Protein AF-A0A6S7G8D3-F1 (afdb_monomer)

Sequence (467 aa):
MLLTVGIVSDSAATLIPSTNEQQTYLYSGEENYRLPDRGDLAASLASLREHAKNSSGTRIMDPKRFEECIFYLNTYGSYSGVVTFYVNHNHLKLACRFILEKRCLPDIFTEHLLMPAIRHGQFEHLRDLLKMFDPTLEVWTPYLNGACGHLSRSNFLNVLYQVQLLMKDYFRAAMTCTKFYQGLPHHPATSYTDLYSRLHYLQDALAHLEAVRKHQLSKKGTLAMVTSSLQKTMGESSEDKSRMTVTPTELTSHMNTITLQIDVTQFMHNCLIEGTLRQRKERTKKFGTLFDNASVKCDVVSKVLLAGSTVDDGFSLSCRIMQDFRLPALNVYKTVAERLVSEQKFNEIQVLLSNAIQTRLMNDKDHDAVVLSLLGMLTDDDKKWRQAEALIKSLKDEGKKVAAYIRFRRLKTAYLIAVASDRVGDVKTIANMARETEQTKVYNICMKWLETRQAKQERQDVFLTRD

Structure (mmCIF, N/CA/C/O backbone):
data_AF-A0A6S7G8D3-F1
#
_entry.id   AF-A0A6S7G8D3-F1
#
loop_
_atom_site.group_PDB
_atom_site.id
_atom_site.type_symbol
_atom_site.label_atom_id
_atom_site.label_alt_id
_atom_site.label_comp_id
_atom_site.label_asym_id
_atom_site.label_entity_id
_atom_site.label_seq_id
_atom_site.pdbx_PDB_ins_code
_atom_site.Cartn_x
_atom_site.Cartn_y
_atom_site.Cartn_z
_atom_site.occupancy
_atom_site.B_iso_or_equiv
_atom_site.auth_seq_id
_atom_site.auth_comp_id
_atom_site.auth_asym_id
_atom_site.auth_atom_id
_atom_site.pdbx_PDB_model_num
ATOM 1 N N . MET A 1 1 ? 31.045 -17.675 -10.867 1.00 31.59 1 MET A N 1
ATOM 2 C CA . MET A 1 1 ? 30.609 -19.063 -10.603 1.00 31.59 1 MET A CA 1
ATOM 3 C C . MET A 1 1 ? 29.750 -19.493 -11.783 1.00 31.59 1 MET A C 1
ATOM 5 O O . MET A 1 1 ? 28.730 -18.865 -12.028 1.00 31.59 1 MET A O 1
ATOM 9 N N . LEU A 1 2 ? 30.256 -20.429 -12.588 1.00 24.78 2 LEU A N 1
ATOM 10 C CA . LEU A 1 2 ? 29.659 -20.903 -13.843 1.00 24.78 2 LEU A CA 1
ATOM 11 C C . LEU A 1 2 ? 28.364 -21.682 -13.563 1.00 24.78 2 LEU A C 1
ATOM 13 O O . LEU A 1 2 ? 28.376 -22.580 -12.727 1.00 24.78 2 LEU A O 1
ATOM 17 N N . LEU A 1 3 ? 27.275 -21.362 -14.267 1.00 26.33 3 LEU A N 1
ATOM 18 C CA . LEU A 1 3 ? 26.035 -22.145 -14.264 1.00 26.33 3 LEU A CA 1
ATOM 19 C C . LEU A 1 3 ? 25.809 -22.734 -15.659 1.00 26.33 3 LEU A C 1
ATOM 21 O O . LEU A 1 3 ? 25.402 -22.049 -16.594 1.00 26.33 3 LEU A O 1
ATOM 25 N N . THR A 1 4 ? 26.115 -24.021 -15.769 1.00 28.56 4 THR A N 1
ATOM 26 C CA . THR A 1 4 ? 25.745 -24.942 -16.844 1.00 28.56 4 THR A CA 1
ATOM 27 C C . THR A 1 4 ? 24.273 -25.335 -16.703 1.00 28.56 4 THR A C 1
ATOM 29 O O . THR A 1 4 ? 23.880 -25.851 -15.657 1.00 28.56 4 THR A O 1
ATOM 32 N N . VAL A 1 5 ? 23.463 -25.125 -17.744 1.00 30.20 5 VAL A N 1
ATOM 33 C CA . VAL A 1 5 ? 22.071 -25.604 -17.822 1.00 30.20 5 VAL A CA 1
ATOM 34 C C . VAL A 1 5 ? 22.028 -26.809 -18.759 1.00 30.20 5 VAL A C 1
ATOM 36 O O . VAL A 1 5 ? 22.364 -26.696 -19.937 1.00 30.20 5 VAL A O 1
ATOM 39 N N . GLY A 1 6 ? 21.652 -27.963 -18.204 1.00 25.77 6 GLY A N 1
ATOM 40 C CA . GLY A 1 6 ? 21.392 -29.202 -18.930 1.00 25.77 6 GLY A CA 1
ATOM 41 C C . GLY A 1 6 ? 20.043 -29.164 -19.648 1.00 25.77 6 GLY A C 1
ATOM 42 O O . GLY A 1 6 ? 19.050 -28.683 -19.104 1.00 25.77 6 GLY A O 1
ATOM 43 N N . ILE A 1 7 ? 20.035 -29.671 -20.877 1.00 27.02 7 ILE A N 1
ATOM 44 C CA . ILE A 1 7 ? 18.856 -29.836 -21.726 1.00 27.02 7 ILE A CA 1
ATOM 45 C C . ILE A 1 7 ? 18.321 -31.254 -21.498 1.00 27.02 7 ILE A C 1
ATOM 47 O O . ILE A 1 7 ? 19.028 -32.229 -21.745 1.00 27.02 7 ILE A O 1
ATOM 51 N N . VAL A 1 8 ? 17.081 -31.354 -21.021 1.00 27.97 8 VAL A N 1
ATOM 52 C CA . VAL A 1 8 ? 16.289 -32.590 -20.988 1.00 27.97 8 VAL A CA 1
ATOM 53 C C . VAL A 1 8 ? 15.546 -32.690 -22.320 1.00 27.97 8 VAL A C 1
ATOM 55 O O . VAL A 1 8 ? 14.844 -31.756 -22.704 1.00 27.97 8 VAL A O 1
ATOM 58 N N . SER A 1 9 ? 15.743 -33.797 -23.039 1.00 25.97 9 SER A N 1
ATOM 59 C CA . SER A 1 9 ? 14.989 -34.142 -24.245 1.00 25.97 9 SER A CA 1
ATOM 60 C C . SER A 1 9 ? 13.688 -34.838 -23.863 1.00 25.97 9 SER A C 1
ATOM 62 O O . SER A 1 9 ? 13.742 -35.825 -23.132 1.00 25.97 9 SER A O 1
ATOM 64 N N . ASP A 1 10 ? 12.569 -34.405 -24.434 1.00 25.55 10 ASP A N 1
ATOM 65 C CA . ASP A 1 10 ? 11.343 -35.198 -24.478 1.00 25.55 10 ASP A CA 1
ATOM 66 C C . ASP A 1 10 ? 10.964 -35.424 -25.943 1.00 25.55 10 ASP A C 1
ATOM 68 O O . ASP A 1 10 ? 10.773 -34.484 -26.717 1.00 25.55 10 ASP A O 1
ATOM 72 N N . SER A 1 11 ? 10.951 -36.699 -26.329 1.00 25.48 11 SER A N 1
ATOM 73 C CA . SER A 1 11 ? 10.593 -37.195 -27.655 1.00 25.48 11 SER A CA 1
ATOM 74 C C . SER A 1 11 ? 9.203 -37.810 -27.584 1.00 25.48 11 SER A C 1
ATOM 76 O O . SER A 1 11 ? 9.005 -38.807 -26.896 1.00 25.48 11 SER A O 1
ATOM 78 N N . ALA A 1 12 ? 8.256 -37.255 -28.334 1.00 26.08 12 ALA A N 1
ATOM 79 C CA . ALA A 1 12 ? 6.981 -37.898 -28.622 1.00 26.08 12 ALA A CA 1
ATOM 80 C C . ALA A 1 12 ? 6.553 -37.531 -30.048 1.00 26.08 12 ALA A C 1
ATOM 82 O O . ALA A 1 12 ? 6.088 -36.423 -30.301 1.00 26.08 12 ALA A O 1
ATOM 83 N N . ALA A 1 13 ? 6.723 -38.461 -30.988 1.00 27.38 13 ALA A N 1
ATOM 84 C CA . ALA A 1 13 ? 6.041 -38.417 -32.275 1.00 27.38 13 ALA A CA 1
ATOM 85 C C . ALA A 1 13 ? 5.718 -39.845 -32.718 1.00 27.38 13 ALA A C 1
ATOM 87 O O . ALA A 1 13 ? 6.591 -40.659 -33.015 1.00 27.38 13 ALA A O 1
ATOM 88 N N . THR A 1 14 ? 4.423 -40.122 -32.675 1.00 28.56 14 THR A N 1
ATOM 89 C CA . THR A 1 14 ? 3.758 -41.384 -32.953 1.00 28.56 14 THR A CA 1
ATOM 90 C C . THR A 1 14 ? 3.669 -41.643 -34.458 1.00 28.56 14 THR A C 1
ATOM 92 O O . THR A 1 14 ? 3.341 -40.755 -35.237 1.00 28.56 14 THR A O 1
ATOM 95 N N . LEU A 1 15 ? 3.959 -42.898 -34.803 1.00 25.34 15 LEU A N 1
ATOM 96 C CA . LEU A 1 15 ? 3.545 -43.706 -35.957 1.00 25.34 15 LEU A CA 1
ATOM 97 C C . LEU A 1 15 ? 2.371 -43.181 -36.807 1.00 25.34 15 LEU A C 1
ATOM 99 O O . LEU A 1 15 ? 1.326 -42.858 -36.254 1.00 25.34 15 LEU A O 1
ATOM 103 N N . ILE A 1 16 ? 2.509 -43.286 -38.139 1.00 28.02 16 ILE A N 1
ATOM 104 C CA . ILE A 1 16 ? 1.551 -43.909 -39.087 1.00 28.02 16 ILE A CA 1
ATOM 105 C C . ILE A 1 16 ? 2.263 -44.144 -40.446 1.00 28.02 16 ILE A C 1
ATOM 107 O O . ILE A 1 16 ? 3.202 -43.411 -40.763 1.00 28.02 16 ILE A O 1
ATOM 111 N N . PRO A 1 17 ? 1.904 -45.200 -41.210 1.00 28.12 17 PRO A N 1
ATOM 112 C CA . PRO A 1 17 ? 2.834 -45.943 -42.050 1.00 28.12 17 PRO A CA 1
ATOM 113 C C . PRO A 1 17 ? 2.719 -45.703 -43.563 1.00 28.12 17 PRO A C 1
ATOM 115 O O . PRO A 1 17 ? 1.737 -45.200 -44.096 1.00 28.12 17 PRO A O 1
ATOM 118 N N . SER A 1 18 ? 3.784 -46.173 -44.208 1.00 25.45 18 SER A N 1
ATOM 119 C CA . SER A 1 18 ? 3.999 -46.527 -45.610 1.00 25.45 18 SER A CA 1
ATOM 120 C C . SER A 1 18 ? 2.787 -46.938 -46.454 1.00 25.45 18 SER A C 1
ATOM 122 O O . SER A 1 18 ? 2.112 -47.917 -46.137 1.00 25.45 18 SER A O 1
ATOM 124 N N . THR A 1 19 ? 2.714 -46.367 -47.657 1.00 30.12 19 THR A N 1
ATOM 125 C CA . THR A 1 19 ? 2.295 -47.080 -48.871 1.00 30.12 19 THR A CA 1
ATOM 126 C C . THR A 1 19 ? 3.211 -46.693 -50.029 1.00 30.12 19 THR A C 1
ATOM 128 O O . THR A 1 19 ? 3.274 -45.536 -50.436 1.00 30.12 19 THR A O 1
ATOM 131 N N . ASN A 1 20 ? 3.951 -47.696 -50.503 1.00 26.81 20 ASN A N 1
ATOM 132 C CA . ASN A 1 20 ? 4.609 -47.749 -51.803 1.00 26.81 20 ASN A CA 1
ATOM 133 C C . ASN A 1 20 ? 3.585 -47.521 -52.913 1.00 26.81 20 ASN A C 1
ATOM 135 O O . ASN A 1 20 ? 2.576 -48.216 -52.924 1.00 26.81 20 ASN A O 1
ATOM 139 N N . GLU A 1 21 ? 3.931 -46.714 -53.908 1.00 27.56 21 GLU A N 1
ATOM 140 C CA . GLU A 1 21 ? 3.594 -47.033 -55.293 1.00 27.56 21 GLU A CA 1
ATOM 141 C C . GLU A 1 21 ? 4.700 -46.504 -56.209 1.00 27.56 21 GLU A C 1
ATOM 143 O O . GLU A 1 21 ? 4.966 -45.309 -56.322 1.00 27.56 21 GLU A O 1
ATOM 148 N N . GLN A 1 22 ? 5.419 -47.465 -56.784 1.00 26.28 22 GLN A N 1
ATOM 149 C CA . GLN A 1 22 ? 6.409 -47.281 -57.827 1.00 26.28 22 GLN A CA 1
ATOM 150 C C . GLN A 1 22 ? 5.672 -46.999 -59.137 1.00 26.28 22 GLN A C 1
ATOM 152 O O . GLN A 1 22 ? 4.839 -47.801 -59.554 1.00 26.28 22 GLN A O 1
ATOM 157 N N . GLN A 1 23 ? 6.036 -45.926 -59.835 1.00 26.78 23 GLN A N 1
ATOM 158 C CA . GLN A 1 23 ? 5.821 -45.842 -61.275 1.00 26.78 23 GLN A CA 1
ATOM 159 C C . GLN A 1 23 ? 7.120 -45.448 -61.964 1.00 26.78 23 GLN A C 1
ATOM 161 O O . GLN A 1 23 ? 7.563 -44.302 -61.979 1.00 26.78 23 GLN A O 1
ATOM 166 N N . THR A 1 24 ? 7.741 -46.490 -62.495 1.00 25.03 24 THR A N 1
ATOM 167 C CA . THR A 1 24 ? 8.874 -46.500 -63.402 1.00 25.03 24 THR A CA 1
ATOM 168 C C . THR A 1 24 ? 8.433 -45.921 -64.746 1.00 25.03 24 THR A C 1
ATOM 170 O O . THR A 1 24 ? 7.582 -46.504 -65.412 1.00 25.03 24 THR A O 1
ATOM 173 N N . TYR A 1 25 ? 9.042 -44.818 -65.180 1.00 28.16 25 TYR A N 1
ATOM 174 C CA . TYR A 1 25 ? 9.078 -44.442 -66.592 1.00 28.16 25 TYR A CA 1
ATOM 175 C C . TYR A 1 25 ? 10.540 -44.350 -67.024 1.00 28.16 25 TYR A C 1
ATOM 177 O O . TYR A 1 25 ? 11.281 -43.455 -66.627 1.00 28.16 25 TYR A O 1
ATOM 185 N N . LEU A 1 26 ? 10.946 -45.352 -67.803 1.00 25.69 26 LEU A N 1
ATOM 186 C CA . LEU A 1 26 ? 12.196 -45.400 -68.548 1.00 25.69 26 LEU A CA 1
ATOM 187 C C . LEU A 1 26 ? 12.126 -44.369 -69.679 1.00 25.69 26 LEU A C 1
ATOM 189 O O . LEU A 1 26 ? 11.301 -44.506 -70.580 1.00 25.69 26 LEU A O 1
ATOM 193 N N . TYR A 1 27 ? 13.012 -43.376 -69.651 1.00 26.38 27 TYR A N 1
ATOM 194 C CA . TYR A 1 27 ? 13.366 -42.598 -70.833 1.00 26.38 27 TYR A CA 1
ATOM 195 C C . TYR A 1 27 ? 14.872 -42.725 -71.055 1.00 26.38 27 TYR A C 1
ATOM 197 O O . TYR A 1 27 ? 15.689 -42.276 -70.254 1.00 26.38 27 TYR A O 1
ATOM 205 N N . SER A 1 28 ? 15.208 -43.429 -72.128 1.00 28.84 28 SER A N 1
ATOM 206 C CA . SER A 1 28 ? 16.538 -43.585 -72.698 1.00 28.84 28 SER A CA 1
ATOM 207 C C . SER A 1 28 ? 16.998 -42.270 -73.327 1.00 28.84 28 SER A C 1
ATOM 209 O O . SER A 1 28 ? 16.307 -41.731 -74.191 1.00 28.84 28 SER A O 1
ATOM 211 N N . GLY A 1 29 ? 18.170 -41.788 -72.928 1.00 29.81 29 GLY A N 1
ATOM 212 C CA . GLY A 1 29 ? 18.820 -40.622 -73.519 1.00 29.81 29 GLY A CA 1
ATOM 213 C C . GLY A 1 29 ? 20.173 -40.393 -72.862 1.00 29.81 29 GLY A C 1
ATOM 214 O O . GLY A 1 29 ? 20.266 -39.716 -71.844 1.00 29.81 29 GLY A O 1
ATOM 215 N N . GLU A 1 30 ? 21.208 -41.023 -73.411 1.00 30.48 30 GLU A N 1
ATOM 216 C CA . GLU A 1 30 ? 22.601 -40.754 -73.069 1.00 30.48 30 GLU A CA 1
ATOM 217 C C . GLU A 1 30 ? 22.983 -39.347 -73.548 1.00 30.48 30 GLU A C 1
ATOM 219 O O . GLU A 1 30 ? 23.230 -39.138 -74.731 1.00 30.48 30 GLU A O 1
ATOM 224 N N . GLU A 1 31 ? 23.088 -38.387 -72.630 1.00 31.28 31 GLU A N 1
ATOM 225 C CA . GLU A 1 31 ? 23.914 -37.196 -72.831 1.00 31.28 31 GLU A CA 1
ATOM 226 C C . GLU A 1 31 ? 24.834 -37.007 -71.621 1.00 31.28 31 GLU A C 1
ATOM 228 O O . GLU A 1 31 ? 24.414 -36.805 -70.481 1.00 31.28 31 GLU A O 1
ATOM 233 N N . ASN A 1 32 ? 26.133 -37.137 -71.890 1.00 35.22 32 ASN A N 1
ATOM 234 C CA . ASN A 1 32 ? 27.223 -36.992 -70.938 1.00 35.22 32 ASN A CA 1
ATOM 235 C C . ASN A 1 32 ? 27.299 -35.559 -70.388 1.00 35.22 32 ASN A C 1
ATOM 237 O O . ASN A 1 32 ? 27.965 -34.703 -70.967 1.00 35.22 32 ASN A O 1
ATOM 241 N N . TYR A 1 33 ? 26.735 -35.333 -69.203 1.00 31.42 33 TYR A N 1
ATOM 242 C CA . TYR A 1 33 ? 27.170 -34.262 -68.308 1.00 31.42 33 TYR A CA 1
ATOM 243 C C . TYR A 1 33 ? 27.717 -34.888 -67.023 1.00 31.42 33 TYR A C 1
ATOM 245 O O . TYR A 1 33 ? 26.969 -35.349 -66.163 1.00 31.42 33 TYR A O 1
ATOM 253 N N . ARG A 1 34 ? 29.052 -34.923 -66.894 1.00 34.75 34 ARG A N 1
ATOM 254 C CA . ARG A 1 34 ? 29.731 -35.234 -65.627 1.00 34.75 34 ARG A CA 1
ATOM 255 C C . ARG A 1 34 ? 29.263 -34.234 -64.568 1.00 34.75 34 ARG A C 1
ATOM 257 O O . ARG A 1 34 ? 29.674 -33.076 -64.582 1.00 34.75 34 ARG A O 1
ATOM 264 N N . LEU A 1 35 ? 28.422 -34.695 -63.648 1.00 33.91 35 LEU A N 1
ATOM 265 C CA . LEU A 1 35 ? 28.194 -34.038 -62.365 1.00 33.91 35 LEU A CA 1
ATOM 266 C C . LEU A 1 35 ? 29.537 -33.976 -61.609 1.00 33.91 35 LEU A C 1
ATOM 268 O O . LEU A 1 35 ? 30.257 -34.980 -61.615 1.00 33.91 35 LEU A O 1
ATOM 272 N N . PRO A 1 36 ? 29.901 -32.848 -60.968 1.00 40.16 36 PRO A N 1
ATOM 273 C CA . PRO A 1 36 ? 31.060 -32.810 -60.085 1.00 40.16 36 PRO A CA 1
ATOM 274 C C . PRO A 1 36 ? 30.863 -33.830 -58.963 1.00 40.16 36 PRO A C 1
ATOM 276 O O . PRO A 1 36 ? 29.760 -33.969 -58.426 1.00 40.16 36 PRO A O 1
ATOM 279 N N . ASP A 1 37 ? 31.925 -34.560 -58.644 1.00 44.91 37 ASP A N 1
ATOM 280 C CA . ASP A 1 37 ? 31.909 -35.661 -57.693 1.00 44.91 37 ASP A CA 1
ATOM 281 C C . ASP A 1 37 ? 31.366 -35.192 -56.327 1.00 44.91 37 ASP A C 1
ATOM 283 O O . ASP A 1 37 ? 31.761 -34.146 -55.801 1.00 44.91 37 ASP A O 1
ATOM 287 N N . ARG A 1 38 ? 30.444 -35.955 -55.721 1.00 49.09 38 ARG A N 1
ATOM 288 C CA . ARG A 1 38 ? 29.866 -35.634 -54.395 1.00 49.09 38 ARG A CA 1
ATOM 289 C C . ARG A 1 38 ? 30.949 -35.530 -53.312 1.00 49.09 38 ARG A C 1
ATOM 291 O O . ARG A 1 38 ? 30.719 -34.881 -52.289 1.00 49.09 38 ARG A O 1
ATOM 298 N N . GLY A 1 39 ? 32.114 -36.138 -53.548 1.00 47.56 39 GLY A N 1
ATOM 299 C CA . GLY A 1 39 ? 33.309 -36.001 -52.718 1.00 47.56 39 GLY A CA 1
ATOM 300 C C . GLY A 1 39 ? 33.866 -34.574 -52.665 1.00 47.56 39 GLY A C 1
ATOM 301 O O . GLY A 1 39 ? 34.241 -34.126 -51.584 1.00 47.56 39 GLY A O 1
ATOM 302 N N . ASP A 1 40 ? 33.829 -33.821 -53.768 1.00 49.66 40 ASP A N 1
ATOM 303 C CA . ASP A 1 40 ? 34.426 -32.479 -53.852 1.00 49.66 40 ASP A CA 1
ATOM 304 C C . ASP A 1 40 ? 33.589 -31.416 -53.134 1.00 49.66 40 ASP A C 1
ATOM 306 O O . ASP A 1 40 ? 34.129 -30.513 -52.492 1.00 49.66 40 ASP A O 1
ATOM 310 N N . LEU A 1 41 ? 32.259 -31.547 -53.165 1.00 50.88 41 LEU A N 1
ATOM 311 C CA . LEU A 1 41 ? 31.346 -30.692 -52.399 1.00 50.88 41 LEU A CA 1
ATOM 312 C C . LEU A 1 41 ? 31.436 -30.983 -50.898 1.00 50.88 41 LEU A C 1
ATOM 314 O O . LEU A 1 41 ? 31.470 -30.055 -50.091 1.00 50.88 41 LEU A O 1
ATOM 318 N N . ALA A 1 42 ? 31.528 -32.257 -50.513 1.00 50.16 42 ALA A N 1
ATOM 319 C CA . ALA A 1 42 ? 31.712 -32.649 -49.119 1.00 50.16 42 ALA A CA 1
ATOM 320 C C . ALA A 1 42 ? 33.082 -32.205 -48.574 1.00 50.16 42 ALA A C 1
ATOM 322 O O . ALA A 1 42 ? 33.155 -31.706 -47.451 1.00 50.16 42 ALA A O 1
ATOM 323 N N . ALA A 1 43 ? 34.145 -32.312 -49.376 1.00 50.75 43 ALA A N 1
ATOM 324 C CA . ALA A 1 43 ? 35.487 -31.845 -49.036 1.00 50.75 43 ALA A CA 1
ATOM 325 C C . ALA A 1 43 ? 35.575 -30.311 -48.977 1.00 50.75 43 ALA A C 1
ATOM 327 O O . ALA A 1 43 ? 36.200 -29.765 -48.069 1.00 50.75 43 ALA A O 1
ATOM 328 N N . SER A 1 44 ? 34.886 -29.605 -49.878 1.00 50.47 44 SER A N 1
ATOM 329 C CA . SER A 1 44 ? 34.784 -28.137 -49.864 1.00 50.47 44 SER A CA 1
ATOM 330 C C . SER A 1 44 ? 33.975 -27.621 -48.669 1.00 50.47 44 SER A C 1
ATOM 332 O O . SER A 1 44 ? 34.337 -26.623 -48.051 1.00 50.47 44 SER A O 1
ATOM 334 N N . LEU A 1 45 ? 32.907 -28.322 -48.276 1.00 53.53 45 LEU A N 1
ATOM 335 C CA . LEU A 1 45 ? 32.147 -28.015 -47.060 1.00 53.53 45 LEU A CA 1
ATOM 336 C C . LEU A 1 45 ? 32.931 -28.366 -45.788 1.00 53.53 45 LEU A C 1
ATOM 338 O O . LEU A 1 45 ? 32.830 -27.651 -44.790 1.00 53.53 45 LEU A O 1
ATOM 342 N N . ALA A 1 46 ? 33.734 -29.432 -45.812 1.00 54.31 46 ALA A N 1
ATOM 343 C CA . ALA A 1 46 ? 34.620 -29.800 -44.713 1.00 54.31 46 ALA A CA 1
ATOM 344 C C . ALA A 1 46 ? 35.754 -28.780 -44.529 1.00 54.31 46 ALA A C 1
ATOM 346 O O . ALA A 1 46 ? 35.995 -28.353 -43.401 1.00 54.31 46 ALA A O 1
ATOM 347 N N . SER A 1 47 ? 36.374 -28.311 -45.615 1.00 51.78 47 SER A N 1
ATOM 348 C CA . SER A 1 47 ? 37.434 -27.296 -45.573 1.00 51.78 47 SER A CA 1
ATOM 349 C C . SER A 1 47 ? 36.909 -25.912 -45.168 1.00 51.78 47 SER A C 1
ATOM 351 O O . SER A 1 47 ? 37.567 -25.208 -44.399 1.00 51.78 47 SER A O 1
ATOM 353 N N . LEU A 1 48 ? 35.682 -25.549 -45.571 1.00 51.56 48 LEU A N 1
ATOM 354 C CA . LEU A 1 48 ? 34.960 -24.373 -45.063 1.00 51.56 48 LEU A CA 1
ATOM 355 C C . LEU A 1 48 ? 34.645 -24.495 -43.566 1.00 51.56 48 LEU A C 1
ATOM 357 O O . LEU A 1 48 ? 34.804 -23.530 -42.817 1.00 51.56 48 LEU A O 1
ATOM 361 N N . ARG A 1 49 ? 34.240 -25.685 -43.106 1.00 49.38 49 ARG A N 1
ATOM 362 C CA . ARG A 1 49 ? 33.975 -25.969 -41.686 1.00 49.38 49 ARG A CA 1
ATOM 363 C C . ARG A 1 49 ? 35.249 -25.929 -40.840 1.00 49.38 49 ARG A C 1
ATOM 365 O O . ARG A 1 49 ? 35.188 -25.553 -39.671 1.00 49.38 49 ARG A O 1
ATOM 372 N N . GLU A 1 50 ? 36.388 -26.295 -41.413 1.00 49.97 50 GLU A N 1
ATOM 373 C CA . GLU A 1 50 ? 37.700 -26.241 -40.766 1.00 49.97 50 GLU A CA 1
ATOM 374 C C . GLU A 1 50 ? 38.255 -24.806 -40.722 1.00 49.97 50 GLU A C 1
ATOM 376 O O . GLU A 1 50 ? 38.709 -24.352 -39.672 1.00 49.97 50 GLU A O 1
ATOM 381 N N . HIS A 1 51 ? 38.0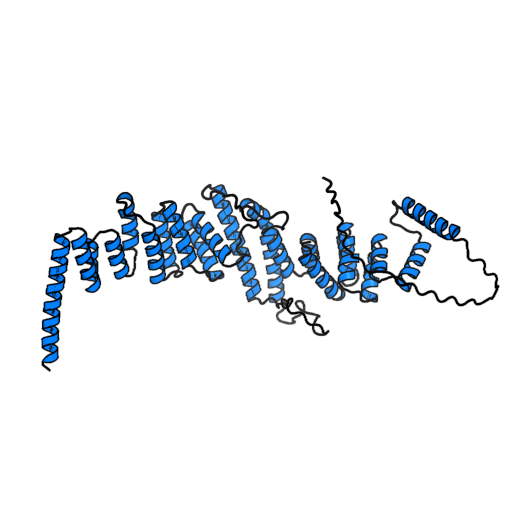80 -24.024 -41.794 1.00 49.75 51 HIS A N 1
ATOM 382 C CA . HIS A 1 51 ? 38.369 -22.583 -41.795 1.00 49.75 51 HIS A CA 1
ATOM 383 C C . HIS A 1 51 ? 37.495 -21.801 -40.805 1.00 49.75 51 HIS A C 1
ATOM 385 O O . HIS A 1 51 ? 37.999 -20.908 -40.129 1.00 49.75 51 HIS A O 1
ATOM 391 N N . ALA A 1 52 ? 36.217 -22.164 -40.658 1.00 45.06 52 ALA A N 1
ATOM 392 C CA . ALA A 1 52 ? 35.314 -21.556 -39.679 1.00 45.06 52 ALA A CA 1
ATOM 393 C C . ALA A 1 52 ? 35.694 -21.879 -38.220 1.00 45.06 52 ALA A C 1
ATOM 395 O O . ALA A 1 52 ? 35.432 -21.083 -37.318 1.00 45.06 52 ALA A O 1
ATOM 396 N N . LYS A 1 53 ? 36.335 -23.032 -37.971 1.00 44.91 53 LYS A N 1
ATOM 397 C CA . LYS A 1 53 ? 36.911 -23.367 -36.657 1.00 44.91 53 LYS A CA 1
ATOM 398 C C . LYS A 1 53 ? 38.197 -22.579 -36.384 1.00 44.91 53 LYS A C 1
ATOM 400 O O . LYS A 1 53 ? 38.405 -22.160 -35.246 1.00 44.91 53 LYS A O 1
ATOM 405 N N . ASN A 1 54 ? 39.002 -22.315 -37.415 1.00 43.28 54 ASN A N 1
ATOM 406 C CA . ASN A 1 54 ? 40.265 -21.574 -37.307 1.00 43.28 54 ASN A CA 1
ATOM 407 C C . ASN A 1 54 ? 40.094 -20.041 -37.298 1.00 43.28 54 ASN A C 1
ATOM 409 O O . ASN A 1 54 ? 40.979 -19.335 -36.825 1.00 43.28 54 ASN A O 1
ATOM 413 N N . SER A 1 55 ? 38.950 -19.507 -37.742 1.00 45.56 55 SER A N 1
ATOM 414 C CA . SER A 1 55 ? 38.613 -18.073 -37.677 1.00 45.56 55 SER A CA 1
ATOM 415 C C . SER A 1 55 ? 37.937 -17.650 -36.366 1.00 45.56 55 SER A C 1
ATOM 417 O O . SER A 1 55 ? 37.405 -16.545 -36.265 1.00 45.56 55 SER A O 1
ATOM 419 N N . SER A 1 56 ? 37.946 -18.506 -35.343 1.00 39.09 56 SER A N 1
ATOM 420 C CA . SER A 1 56 ? 37.277 -18.296 -34.049 1.00 39.09 56 SER A CA 1
ATOM 421 C C . SER A 1 56 ? 37.887 -17.179 -33.174 1.00 39.09 56 SER A C 1
ATOM 423 O O . SER A 1 56 ? 37.523 -17.044 -32.007 1.00 39.09 56 SER A O 1
ATOM 425 N N . GLY A 1 57 ? 38.763 -16.334 -33.735 1.00 44.19 57 GLY A N 1
ATOM 426 C CA . GLY A 1 57 ? 39.448 -15.244 -33.032 1.00 44.19 57 GLY A CA 1
ATOM 427 C C . GLY A 1 57 ? 39.334 -13.844 -33.648 1.00 44.19 57 GLY A C 1
ATOM 428 O O . GLY A 1 57 ? 39.677 -12.875 -32.975 1.00 44.19 57 GLY A O 1
ATOM 429 N N . THR A 1 58 ? 38.830 -13.675 -34.874 1.00 45.03 58 THR A N 1
ATOM 430 C CA . THR A 1 58 ? 38.754 -12.352 -35.520 1.00 45.03 58 THR A CA 1
ATOM 431 C C . THR A 1 58 ? 37.339 -12.062 -36.004 1.00 45.03 58 THR A C 1
ATOM 433 O O . THR A 1 58 ? 36.866 -12.608 -36.992 1.00 45.03 58 THR A O 1
ATOM 436 N N . ARG A 1 59 ? 36.657 -11.124 -35.331 1.00 53.66 59 ARG A N 1
ATOM 437 C CA . ARG A 1 59 ? 35.336 -10.573 -35.718 1.00 53.66 59 ARG A CA 1
ATOM 438 C C . ARG A 1 59 ? 35.348 -9.797 -37.051 1.00 53.66 59 ARG A C 1
ATOM 440 O O . ARG A 1 59 ? 34.418 -9.051 -37.333 1.00 53.66 59 ARG A O 1
ATOM 447 N N . ILE A 1 60 ? 36.417 -9.911 -37.834 1.00 56.03 60 ILE A N 1
ATOM 448 C CA . ILE A 1 60 ? 36.699 -9.101 -39.015 1.00 56.03 60 ILE A CA 1
ATOM 449 C C . ILE A 1 60 ? 36.923 -10.073 -40.172 1.00 56.03 60 ILE A C 1
ATOM 451 O O . ILE A 1 60 ? 37.961 -10.727 -40.257 1.00 56.03 60 ILE A O 1
ATOM 455 N N . MET A 1 61 ? 35.904 -10.199 -41.020 1.00 64.38 61 MET A N 1
ATOM 456 C CA . MET A 1 61 ? 35.943 -10.961 -42.268 1.00 64.38 61 MET A CA 1
ATOM 457 C C . MET A 1 61 ? 36.615 -10.119 -43.366 1.00 64.38 61 MET A C 1
ATOM 459 O O . MET A 1 61 ? 36.519 -8.893 -43.348 1.00 64.38 61 MET A O 1
ATOM 463 N N . ASP A 1 62 ? 37.284 -10.768 -44.322 1.00 74.94 62 ASP A N 1
ATOM 464 C CA . ASP A 1 62 ? 37.822 -10.119 -45.529 1.00 74.94 62 ASP A CA 1
ATOM 465 C C . ASP A 1 62 ? 36.705 -9.349 -46.277 1.00 74.94 62 ASP A C 1
ATOM 467 O O . ASP A 1 62 ? 35.653 -9.948 -46.538 1.00 74.94 62 ASP A O 1
ATOM 471 N N . PRO A 1 63 ? 36.896 -8.060 -46.637 1.00 72.75 63 PRO A N 1
ATOM 472 C CA . PRO A 1 63 ? 35.885 -7.234 -47.301 1.00 72.75 63 PRO A CA 1
ATOM 473 C C . PRO A 1 63 ? 35.203 -7.881 -48.513 1.00 72.75 63 PRO A C 1
ATOM 475 O O . PRO A 1 63 ? 33.990 -7.757 -48.659 1.00 72.75 63 PRO A O 1
ATOM 478 N N . LYS A 1 64 ? 35.938 -8.635 -49.344 1.00 74.94 64 LYS A N 1
ATOM 479 C CA . LYS A 1 64 ? 35.355 -9.300 -50.527 1.00 74.94 64 LYS A CA 1
ATOM 480 C C . LYS A 1 64 ? 34.393 -10.429 -50.150 1.00 74.94 64 LYS A C 1
ATOM 482 O O . LYS A 1 64 ? 33.313 -10.544 -50.720 1.00 74.94 64 LYS A O 1
ATOM 487 N N . ARG A 1 65 ? 34.761 -11.232 -49.147 1.00 77.38 65 ARG A N 1
ATOM 488 C CA . ARG A 1 65 ? 33.905 -12.306 -48.615 1.00 77.38 65 ARG A CA 1
ATOM 489 C C . ARG A 1 65 ? 32.702 -11.739 -47.874 1.00 77.38 65 ARG A C 1
ATOM 491 O O . ARG A 1 65 ? 31.627 -12.326 -47.918 1.00 77.38 65 ARG A O 1
ATOM 498 N N . PHE A 1 66 ? 32.876 -10.595 -47.215 1.00 80.88 66 PHE A N 1
ATOM 499 C CA . PHE A 1 66 ? 31.785 -9.884 -46.564 1.00 80.88 66 PHE A CA 1
ATOM 500 C C . PHE A 1 66 ? 30.750 -9.406 -47.590 1.00 80.88 66 PHE A C 1
ATOM 502 O O . PHE A 1 66 ? 29.563 -9.672 -47.416 1.00 80.88 66 PHE A O 1
ATOM 509 N N . GLU A 1 67 ? 31.180 -8.766 -48.679 1.00 77.81 67 GLU A N 1
ATOM 510 C CA . GLU A 1 67 ? 30.286 -8.320 -49.758 1.00 77.81 67 GLU A CA 1
ATOM 511 C C . GLU A 1 67 ? 29.548 -9.485 -50.423 1.00 77.81 67 GLU A C 1
ATOM 513 O O . GLU A 1 67 ? 28.335 -9.406 -50.621 1.00 77.81 67 GLU A O 1
ATOM 518 N N . GLU A 1 68 ? 30.244 -10.591 -50.688 1.00 82.19 68 GLU A N 1
ATOM 519 C CA . GLU A 1 68 ? 29.644 -11.801 -51.251 1.00 82.19 68 GLU A CA 1
ATOM 520 C C . GLU A 1 68 ? 28.604 -12.423 -50.299 1.00 82.19 68 GLU A C 1
ATOM 522 O O . GLU A 1 68 ? 27.474 -12.701 -50.707 1.00 82.19 68 GLU A O 1
ATOM 527 N N . CYS A 1 69 ? 28.923 -12.557 -49.005 1.00 81.88 69 CYS A N 1
ATOM 528 C CA . CYS A 1 69 ? 27.965 -13.022 -47.996 1.00 81.88 69 CYS A CA 1
ATOM 529 C C . CYS A 1 69 ? 26.727 -12.120 -47.929 1.00 81.88 69 CYS A C 1
ATOM 531 O O . CYS A 1 69 ? 25.605 -12.618 -47.870 1.00 81.88 69 CYS A O 1
ATOM 533 N N . ILE A 1 70 ? 26.910 -10.796 -47.957 1.00 81.94 70 ILE A N 1
ATOM 534 C CA . ILE A 1 70 ? 25.803 -9.834 -47.950 1.00 81.94 70 ILE A CA 1
ATOM 535 C C . ILE A 1 70 ? 24.964 -9.934 -49.224 1.00 81.94 70 ILE A C 1
ATOM 537 O O . ILE A 1 70 ? 23.740 -9.849 -49.141 1.00 81.94 70 ILE A O 1
ATOM 541 N N . PHE A 1 71 ? 25.582 -10.145 -50.387 1.00 82.00 71 PHE A N 1
ATOM 542 C CA . PHE A 1 71 ? 24.864 -10.348 -51.642 1.00 82.00 71 PHE A CA 1
ATOM 543 C C . PHE A 1 71 ? 23.957 -11.582 -51.570 1.00 82.00 71 PHE A C 1
ATOM 545 O O . PHE A 1 71 ? 22.757 -11.480 -51.837 1.00 82.00 71 PHE A O 1
ATOM 552 N N . TYR A 1 72 ? 24.483 -12.725 -51.120 1.00 83.75 72 TYR A N 1
ATOM 553 C CA . TYR A 1 72 ? 23.680 -13.940 -50.966 1.00 83.75 72 TYR A CA 1
ATOM 554 C C . TYR A 1 72 ? 22.613 -13.808 -49.876 1.00 83.75 72 TYR A C 1
ATOM 556 O O . TYR A 1 72 ? 21.478 -14.235 -50.080 1.00 83.75 72 TYR A O 1
ATOM 564 N N . LEU A 1 73 ? 22.930 -13.166 -48.749 1.00 84.19 73 LEU A N 1
ATOM 565 C CA . LEU A 1 73 ? 21.970 -12.940 -47.667 1.00 84.19 73 LEU A CA 1
ATOM 566 C C . LEU A 1 73 ? 20.846 -11.978 -48.071 1.00 84.19 73 LEU A C 1
ATOM 568 O O . LEU A 1 73 ? 19.709 -12.190 -47.671 1.00 84.19 73 LEU A O 1
ATOM 572 N N . ASN A 1 74 ? 21.122 -10.959 -48.885 1.00 80.31 74 ASN A N 1
ATOM 573 C CA . ASN A 1 74 ? 20.085 -10.058 -49.392 1.00 80.31 74 ASN A CA 1
ATOM 574 C C . ASN A 1 74 ? 19.241 -10.684 -50.509 1.00 80.31 74 ASN A C 1
ATOM 576 O O . ASN A 1 74 ? 18.083 -10.304 -50.668 1.00 80.31 74 ASN A O 1
ATOM 580 N N . THR A 1 75 ? 19.814 -11.610 -51.282 1.00 78.19 75 THR A N 1
ATOM 581 C CA . THR A 1 75 ? 19.130 -12.248 -52.418 1.00 78.19 75 THR A CA 1
ATOM 582 C C . THR A 1 75 ? 18.290 -13.451 -51.982 1.00 78.19 75 THR A C 1
ATOM 584 O O . THR A 1 75 ? 17.197 -13.653 -52.503 1.00 78.19 75 THR A O 1
ATOM 587 N N . TYR A 1 76 ? 18.769 -14.230 -51.007 1.00 79.50 76 TYR A N 1
ATOM 588 C CA . TYR A 1 76 ? 18.161 -15.507 -50.608 1.00 79.50 76 TYR A CA 1
ATOM 589 C C . TYR A 1 76 ? 17.899 -15.638 -49.100 1.00 79.50 76 TYR A C 1
ATOM 591 O O . TYR A 1 76 ? 17.242 -16.584 -48.669 1.00 79.50 76 TYR A O 1
ATOM 599 N N . GLY A 1 77 ? 18.437 -14.735 -48.279 1.00 79.31 77 GLY A N 1
ATOM 600 C CA . GLY A 1 77 ? 18.346 -14.813 -46.823 1.00 79.31 77 GLY A CA 1
ATOM 601 C C . GLY A 1 77 ? 17.081 -14.174 -46.249 1.00 79.31 77 GLY A C 1
ATOM 602 O O . GLY A 1 77 ? 16.424 -13.335 -46.862 1.00 79.31 77 GLY A O 1
ATOM 603 N N . SER A 1 78 ? 16.753 -14.555 -45.014 1.00 87.56 78 SER A N 1
ATOM 604 C CA . SER A 1 78 ? 15.719 -13.881 -44.230 1.00 87.56 78 SER A CA 1
ATOM 605 C C . SER A 1 78 ? 16.226 -12.544 -43.678 1.00 87.56 78 SER A C 1
ATOM 607 O O . SER A 1 78 ? 17.416 -12.373 -43.394 1.00 87.56 78 SER A O 1
ATOM 609 N N . TYR A 1 79 ? 15.309 -11.609 -43.412 1.00 85.69 79 TYR A N 1
ATOM 610 C CA . TYR A 1 79 ? 15.647 -10.339 -42.757 1.00 85.69 79 TYR A CA 1
ATOM 611 C C . TYR A 1 79 ? 16.328 -10.532 -41.389 1.00 85.69 79 TYR A C 1
ATOM 613 O O . TYR A 1 79 ? 17.223 -9.765 -41.036 1.00 85.69 79 TYR A O 1
ATOM 621 N N . SER A 1 80 ? 15.964 -11.580 -40.639 1.00 86.50 80 SER A N 1
ATOM 622 C CA . SER A 1 80 ? 16.623 -11.950 -39.378 1.00 86.50 80 SER A CA 1
ATOM 623 C C . SER A 1 80 ? 18.069 -12.410 -39.573 1.00 86.50 80 SER A C 1
ATOM 625 O O . SER A 1 80 ? 18.943 -12.033 -38.789 1.00 86.50 80 SER A O 1
ATOM 627 N N . GLY A 1 81 ? 18.340 -13.182 -40.629 1.00 83.62 81 GLY A N 1
ATOM 628 C CA . GLY A 1 81 ? 19.678 -13.666 -40.966 1.00 83.62 81 GLY A CA 1
ATOM 629 C C . GLY A 1 81 ? 20.622 -12.529 -41.349 1.00 83.62 81 GLY A C 1
ATOM 630 O O . GLY A 1 81 ? 21.739 -12.467 -40.842 1.00 83.62 81 GLY A O 1
ATOM 631 N N . VAL A 1 82 ? 20.143 -11.578 -42.158 1.00 85.06 82 VAL A N 1
ATOM 632 C CA . VAL A 1 82 ? 20.907 -10.383 -42.555 1.00 85.06 82 VAL A CA 1
ATOM 633 C C . VAL A 1 82 ? 21.280 -9.530 -41.335 1.00 85.06 82 VAL A C 1
ATOM 635 O O . VAL A 1 82 ? 22.447 -9.182 -41.149 1.00 85.06 82 VAL A O 1
ATOM 638 N N . VAL A 1 83 ? 20.313 -9.226 -40.460 1.00 84.88 83 VAL A N 1
ATOM 639 C CA . VAL A 1 83 ? 20.559 -8.427 -39.244 1.00 84.88 83 VAL A CA 1
ATOM 640 C C . VAL A 1 83 ? 21.521 -9.148 -38.298 1.00 84.88 83 VAL A C 1
ATOM 642 O O . VAL A 1 83 ? 22.488 -8.544 -37.835 1.00 84.88 83 VAL A O 1
ATOM 645 N N . THR A 1 84 ? 21.315 -10.446 -38.066 1.00 86.00 84 THR A N 1
ATOM 646 C CA . THR A 1 84 ? 22.199 -11.257 -37.212 1.00 86.00 84 THR A CA 1
ATOM 647 C C . THR A 1 84 ? 23.627 -11.282 -37.758 1.00 86.00 84 THR A C 1
ATOM 649 O O . THR A 1 84 ? 24.586 -11.142 -36.998 1.00 86.00 84 THR A O 1
ATOM 652 N N . PHE A 1 85 ? 23.787 -11.401 -39.080 1.00 85.88 85 PHE A N 1
ATOM 653 C CA . PHE A 1 85 ? 25.095 -11.366 -39.727 1.00 85.88 85 PHE A CA 1
ATOM 654 C C . PHE A 1 85 ? 25.802 -10.025 -39.503 1.00 85.88 85 PHE A C 1
ATOM 656 O O . PHE A 1 85 ? 26.967 -10.018 -39.103 1.00 85.88 85 PHE A O 1
ATOM 663 N N . TYR A 1 86 ? 25.109 -8.896 -39.683 1.00 85.38 86 TYR A N 1
ATOM 664 C CA . TYR A 1 86 ? 25.693 -7.578 -39.421 1.00 85.38 86 TYR A CA 1
ATOM 665 C C . TYR A 1 86 ? 26.122 -7.399 -37.961 1.00 85.38 86 TYR A C 1
ATOM 667 O O . TYR A 1 86 ? 27.193 -6.848 -37.703 1.00 85.38 86 TYR A O 1
ATOM 675 N N . VAL A 1 87 ? 25.321 -7.875 -37.006 1.00 84.62 87 VAL A N 1
ATOM 676 C CA . VAL A 1 87 ? 25.627 -7.744 -35.574 1.00 84.62 87 VAL A CA 1
ATOM 677 C C . VAL A 1 87 ? 26.816 -8.615 -35.169 1.00 84.62 87 VAL A C 1
ATOM 679 O O . VAL A 1 87 ? 27.714 -8.132 -34.481 1.00 84.62 87 VAL A O 1
ATOM 682 N N . ASN A 1 88 ? 26.893 -9.851 -35.668 1.00 84.25 88 ASN A N 1
ATOM 683 C CA . ASN A 1 88 ? 28.016 -10.755 -35.395 1.00 84.25 88 ASN A CA 1
ATOM 684 C C . ASN A 1 88 ? 29.362 -10.204 -35.900 1.00 84.25 88 ASN A C 1
ATOM 686 O O . ASN A 1 88 ? 30.393 -10.426 -35.265 1.00 84.25 88 ASN A O 1
ATOM 690 N N . HIS A 1 89 ? 29.347 -9.443 -36.998 1.00 82.38 89 HIS A N 1
ATOM 691 C CA . HIS A 1 89 ? 30.528 -8.780 -37.565 1.00 82.38 89 HIS A CA 1
ATOM 692 C C . HIS A 1 89 ? 30.732 -7.348 -37.042 1.00 82.38 89 HIS A C 1
ATOM 694 O O . HIS A 1 89 ? 31.498 -6.582 -37.615 1.00 82.38 89 HIS A O 1
ATOM 700 N N . ASN A 1 90 ? 30.059 -6.963 -35.951 1.00 81.19 90 ASN A N 1
ATOM 701 C CA . ASN A 1 90 ? 30.199 -5.653 -35.309 1.00 81.19 90 ASN A CA 1
ATOM 702 C C . ASN A 1 90 ? 29.813 -4.446 -36.197 1.00 81.19 90 ASN A C 1
ATOM 704 O O . ASN A 1 90 ? 30.245 -3.317 -35.965 1.00 81.19 90 ASN A O 1
ATOM 708 N N . HIS A 1 91 ? 28.958 -4.655 -37.198 1.00 85.19 91 HIS A N 1
ATOM 709 C CA . HIS A 1 91 ? 28.458 -3.611 -38.092 1.00 85.19 91 HIS A CA 1
ATOM 710 C C . HIS A 1 91 ? 27.054 -3.139 -37.687 1.00 85.19 91 HIS A C 1
ATOM 712 O O . HIS A 1 91 ? 26.112 -3.155 -38.483 1.00 85.19 91 HIS A O 1
ATOM 718 N N . LEU A 1 92 ? 26.912 -2.653 -36.448 1.00 84.62 92 LEU A N 1
ATOM 719 C CA . LEU A 1 92 ? 25.626 -2.180 -35.909 1.00 84.62 92 LEU A CA 1
ATOM 720 C C . LEU A 1 92 ? 25.010 -1.043 -36.740 1.00 84.62 92 LEU A C 1
ATOM 722 O O . LEU A 1 92 ? 23.799 -1.003 -36.933 1.00 84.62 92 LEU A O 1
ATOM 726 N N . LYS A 1 93 ? 25.836 -0.150 -37.300 1.00 86.88 93 LYS A N 1
ATOM 727 C CA . LYS A 1 93 ? 25.365 0.946 -38.165 1.00 86.88 93 LYS A CA 1
ATOM 728 C C . LYS A 1 93 ? 24.649 0.428 -39.418 1.00 86.88 93 LYS A C 1
ATOM 730 O O . LYS A 1 93 ? 23.617 0.976 -39.801 1.00 86.88 93 LYS A O 1
ATOM 735 N N . LEU A 1 94 ? 25.185 -0.622 -40.044 1.00 84.81 94 LEU A N 1
ATOM 736 C CA . LEU A 1 94 ? 24.582 -1.237 -41.230 1.00 84.81 94 LEU A CA 1
ATOM 737 C C . LEU A 1 94 ? 23.304 -1.997 -40.866 1.00 84.81 94 LEU A C 1
ATOM 739 O O . LEU A 1 94 ? 22.316 -1.879 -41.586 1.00 84.81 94 LEU A O 1
ATOM 743 N N . ALA A 1 95 ? 23.293 -2.682 -39.718 1.00 86.88 95 ALA A N 1
ATOM 744 C CA . ALA A 1 95 ? 22.101 -3.349 -39.198 1.00 86.88 95 ALA A CA 1
ATOM 745 C C . ALA A 1 95 ? 20.948 -2.360 -38.944 1.00 86.88 95 ALA A C 1
ATOM 747 O O . ALA A 1 95 ? 19.826 -2.594 -39.394 1.00 86.88 95 ALA A O 1
ATOM 748 N N . CYS A 1 96 ? 21.226 -1.225 -38.287 1.00 86.12 96 CYS A N 1
ATOM 749 C CA . CYS A 1 96 ? 20.238 -0.169 -38.056 1.00 86.12 96 CYS A CA 1
ATOM 750 C C . CYS A 1 96 ? 19.681 0.380 -39.373 1.00 86.12 96 CYS A C 1
ATOM 752 O O . CYS A 1 96 ? 18.467 0.489 -39.530 1.00 86.12 96 CYS A O 1
ATOM 754 N N . ARG A 1 97 ? 20.559 0.679 -40.339 1.00 87.69 97 ARG A N 1
ATOM 755 C CA . ARG A 1 97 ? 20.145 1.176 -41.655 1.00 87.69 97 ARG A CA 1
ATOM 756 C C . ARG A 1 97 ? 19.241 0.174 -42.377 1.00 87.69 97 ARG A C 1
ATOM 758 O O . ARG A 1 97 ? 18.188 0.561 -42.871 1.00 87.69 97 ARG A O 1
ATOM 765 N N . PHE A 1 98 ? 19.612 -1.106 -42.380 1.00 86.88 98 PHE A N 1
ATOM 766 C CA . PHE A 1 98 ? 18.838 -2.162 -43.031 1.00 86.88 98 PHE A CA 1
ATOM 767 C C . PHE A 1 98 ? 17.423 -2.295 -42.449 1.00 86.88 98 PHE A C 1
ATOM 769 O O . PHE A 1 98 ? 16.455 -2.403 -43.200 1.00 86.88 98 PHE A O 1
ATOM 776 N N . ILE A 1 99 ? 17.290 -2.230 -41.120 1.00 87.44 99 ILE A N 1
ATOM 777 C CA . ILE A 1 99 ? 15.989 -2.292 -40.434 1.00 87.44 99 ILE A CA 1
ATOM 778 C C . ILE A 1 99 ? 15.081 -1.133 -40.854 1.00 87.44 99 ILE A C 1
ATOM 780 O O . ILE A 1 99 ? 13.896 -1.352 -41.108 1.00 87.44 99 ILE A O 1
ATOM 784 N N . LEU A 1 100 ? 15.634 0.079 -40.964 1.00 87.69 100 LEU A N 1
ATOM 785 C CA . LEU A 1 100 ? 14.880 1.258 -41.389 1.00 87.69 100 LEU A CA 1
ATOM 786 C C . LEU A 1 100 ? 14.489 1.196 -42.871 1.00 87.69 100 LEU A C 1
ATOM 788 O O . LEU A 1 100 ? 13.333 1.449 -43.208 1.00 87.69 100 LEU A O 1
ATOM 792 N N . GLU A 1 101 ? 15.424 0.825 -43.748 1.00 87.06 101 GLU A N 1
ATOM 793 C CA . GLU A 1 101 ? 15.204 0.757 -45.199 1.00 87.06 101 GLU A CA 1
ATOM 794 C C . GLU A 1 101 ? 14.185 -0.321 -45.584 1.00 87.06 101 GLU A C 1
ATOM 796 O O . GLU A 1 101 ? 13.319 -0.088 -46.428 1.00 87.06 101 GLU A O 1
ATOM 801 N N . LYS A 1 102 ? 14.270 -1.504 -44.964 1.00 85.31 102 LYS A N 1
ATOM 802 C CA . LYS A 1 102 ? 13.386 -2.641 -45.259 1.00 85.31 102 LYS A CA 1
ATOM 803 C C . LYS A 1 102 ? 12.132 -2.689 -44.389 1.00 85.31 102 LYS A C 1
ATOM 805 O O . LYS A 1 102 ? 11.296 -3.557 -44.617 1.00 85.31 102 LYS A O 1
ATOM 810 N N . ARG A 1 103 ? 11.978 -1.757 -43.437 1.00 83.31 103 ARG A N 1
ATOM 811 C CA . ARG A 1 103 ? 10.854 -1.691 -42.483 1.00 83.31 103 ARG A CA 1
ATOM 812 C C . ARG A 1 103 ? 10.593 -3.043 -41.812 1.00 83.31 103 ARG A C 1
ATOM 814 O O . ARG A 1 103 ? 9.492 -3.585 -41.886 1.00 83.31 103 ARG A O 1
ATOM 821 N N . CYS A 1 104 ? 11.635 -3.605 -41.205 1.00 85.56 104 CYS A N 1
ATOM 822 C CA . CYS A 1 104 ? 11.555 -4.908 -40.546 1.00 85.56 104 CYS A CA 1
ATOM 823 C C . CYS A 1 104 ? 10.501 -4.924 -39.420 1.00 85.56 104 CYS A C 1
ATOM 825 O O . CYS A 1 104 ? 10.087 -3.886 -38.909 1.00 85.56 104 CYS A O 1
ATOM 827 N N . LEU A 1 105 ? 10.082 -6.115 -38.986 1.00 86.06 105 LEU A N 1
ATOM 828 C CA . LEU A 1 105 ? 9.177 -6.245 -37.840 1.00 86.06 105 LEU A CA 1
ATOM 829 C C . LEU A 1 105 ? 9.876 -5.844 -36.519 1.00 86.06 105 LEU A C 1
ATOM 831 O O . LEU A 1 105 ? 11.084 -6.072 -36.377 1.00 86.06 105 LEU A O 1
ATOM 835 N N . PRO A 1 106 ? 9.142 -5.310 -35.519 1.00 85.31 106 PRO A N 1
ATOM 836 C CA . PRO A 1 106 ? 9.691 -4.965 -34.200 1.00 85.31 106 PRO A CA 1
ATOM 837 C C . PRO A 1 106 ? 10.379 -6.125 -33.467 1.00 85.31 106 PRO A C 1
ATOM 839 O O . PRO A 1 106 ? 11.352 -5.910 -32.739 1.00 85.31 106 PRO A O 1
ATOM 842 N N . ASP A 1 107 ? 9.918 -7.355 -33.691 1.00 85.94 107 ASP A N 1
ATOM 843 C CA . ASP A 1 107 ? 10.517 -8.554 -33.098 1.00 85.94 107 ASP A CA 1
ATOM 844 C C . ASP A 1 107 ? 11.926 -8.799 -33.646 1.00 85.94 107 ASP A C 1
ATOM 846 O O . ASP A 1 107 ? 12.840 -9.103 -32.883 1.00 85.94 107 ASP A O 1
ATOM 850 N N . ILE A 1 108 ? 12.153 -8.532 -34.941 1.00 87.38 108 ILE A N 1
ATOM 851 C CA . ILE A 1 108 ? 13.476 -8.679 -35.564 1.00 87.38 108 ILE A CA 1
ATOM 852 C C . ILE A 1 108 ? 14.472 -7.698 -34.940 1.00 87.38 108 ILE A C 1
ATOM 854 O O . ILE A 1 108 ? 15.602 -8.067 -34.624 1.00 87.38 108 ILE A O 1
ATOM 858 N N . PHE A 1 109 ? 14.048 -6.452 -34.716 1.00 89.56 109 PHE A N 1
ATOM 859 C CA . PHE A 1 109 ? 14.859 -5.463 -34.005 1.00 89.56 109 PHE A CA 1
ATOM 860 C C . PHE A 1 109 ? 15.188 -5.927 -32.579 1.00 89.56 109 PHE A C 1
ATOM 862 O O . PHE A 1 109 ? 16.333 -5.834 -32.137 1.00 89.56 109 PHE A O 1
ATOM 869 N N . THR A 1 110 ? 14.198 -6.448 -31.858 1.00 86.69 110 THR A N 1
ATOM 870 C CA . THR A 1 110 ? 14.366 -6.835 -30.455 1.00 86.69 110 THR A CA 1
ATOM 871 C C . THR A 1 110 ? 15.293 -8.043 -30.315 1.00 86.69 110 THR A C 1
ATOM 873 O O . THR A 1 110 ? 16.275 -7.985 -29.575 1.00 86.69 110 THR A O 1
ATOM 876 N N . GLU A 1 111 ? 15.019 -9.120 -31.047 1.00 86.75 111 GLU A N 1
ATOM 877 C CA . GLU A 1 111 ? 15.711 -10.401 -30.898 1.00 86.75 111 GLU A CA 1
ATOM 878 C C . GLU A 1 111 ? 17.080 -10.435 -31.576 1.00 86.75 111 GLU A C 1
ATOM 880 O O . GLU A 1 111 ? 18.006 -11.040 -31.033 1.00 86.75 111 GLU A O 1
ATOM 885 N N . HIS A 1 112 ? 17.232 -9.775 -32.730 1.00 86.06 112 HIS A N 1
ATOM 886 C CA . HIS A 1 112 ? 18.440 -9.893 -33.554 1.00 86.06 112 HIS A CA 1
ATOM 887 C C . HIS A 1 112 ? 19.358 -8.669 -33.511 1.00 86.06 112 HIS A C 1
ATOM 889 O O . HIS A 1 112 ? 20.520 -8.798 -33.887 1.00 86.06 112 HIS A O 1
ATOM 895 N N . LEU A 1 113 ? 18.893 -7.508 -33.030 1.00 88.69 113 LEU A N 1
ATOM 896 C CA . LEU A 1 113 ? 19.741 -6.323 -32.844 1.00 88.69 113 LEU A CA 1
ATOM 897 C C . LEU A 1 113 ? 19.919 -5.969 -31.366 1.00 88.69 113 LEU A C 1
ATOM 899 O O . LEU A 1 113 ? 21.045 -5.969 -30.869 1.00 88.69 113 LEU A O 1
ATOM 903 N N . LEU A 1 114 ? 18.825 -5.686 -30.656 1.00 87.06 114 LEU A N 1
ATOM 904 C CA . LEU A 1 114 ? 18.879 -5.170 -29.289 1.00 87.06 114 LEU A CA 1
ATOM 905 C C . LEU A 1 114 ? 19.448 -6.206 -28.309 1.00 87.06 114 LEU A C 1
ATOM 907 O O . LEU A 1 114 ? 20.425 -5.922 -27.616 1.00 87.06 114 LEU A O 1
ATOM 911 N N . MET A 1 115 ? 18.879 -7.414 -28.266 1.00 87.19 115 MET A N 1
ATOM 912 C CA . MET A 1 115 ? 19.312 -8.459 -27.331 1.00 87.19 115 MET A CA 1
ATOM 913 C C . MET A 1 115 ? 20.774 -8.892 -27.539 1.00 87.19 115 MET A C 1
ATOM 915 O O . MET A 1 115 ? 21.505 -8.967 -26.545 1.00 87.19 115 MET A O 1
ATOM 919 N N . PRO A 1 116 ? 21.263 -9.134 -28.772 1.00 86.62 116 PRO A N 1
ATOM 920 C CA . PRO A 1 116 ? 22.667 -9.462 -28.991 1.00 86.62 116 PRO A CA 1
ATOM 921 C C . PRO A 1 116 ? 23.592 -8.286 -28.665 1.00 86.62 116 PRO A C 1
ATOM 923 O O . PRO A 1 116 ? 24.607 -8.493 -28.003 1.00 86.62 116 PRO A O 1
ATOM 926 N N . ALA A 1 117 ? 23.224 -7.045 -29.015 1.00 86.25 117 ALA A N 1
ATOM 927 C CA . ALA A 1 117 ? 24.013 -5.867 -28.648 1.00 86.25 117 ALA A CA 1
ATOM 928 C C . ALA A 1 117 ? 24.178 -5.739 -27.125 1.00 86.25 117 ALA A C 1
ATOM 930 O O . ALA A 1 117 ? 25.266 -5.423 -26.647 1.00 86.25 117 ALA A O 1
ATOM 931 N N . ILE A 1 118 ? 23.142 -6.054 -26.344 1.00 85.75 118 ILE A N 1
ATOM 932 C CA . ILE A 1 118 ? 23.226 -6.074 -24.877 1.00 85.75 118 ILE A CA 1
ATOM 933 C C . ILE A 1 118 ? 24.139 -7.200 -24.389 1.00 85.75 118 ILE A C 1
ATOM 935 O O . ILE A 1 118 ? 25.006 -6.954 -23.552 1.00 85.75 118 ILE A O 1
ATOM 939 N N . ARG A 1 119 ? 23.993 -8.422 -24.923 1.00 85.94 119 ARG A N 1
ATOM 940 C CA . ARG A 1 119 ? 24.858 -9.565 -24.562 1.00 85.94 119 ARG A CA 1
ATOM 941 C C . ARG A 1 119 ? 26.333 -9.292 -24.861 1.00 85.94 119 ARG A C 1
ATOM 943 O O . ARG A 1 119 ? 27.198 -9.784 -24.144 1.00 85.94 119 ARG A O 1
ATOM 950 N N . HIS A 1 120 ? 26.619 -8.502 -25.894 1.00 83.62 120 HIS A N 1
ATOM 951 C CA . HIS A 1 120 ? 27.972 -8.096 -26.270 1.00 83.62 120 HIS A CA 1
ATOM 952 C C . HIS A 1 120 ? 28.466 -6.820 -25.565 1.00 83.62 120 HIS A C 1
ATOM 954 O O . HIS A 1 120 ? 29.589 -6.396 -25.830 1.00 83.62 120 HIS A O 1
ATOM 960 N N . GLY A 1 121 ? 27.670 -6.205 -24.680 1.00 82.88 121 GLY A N 1
ATOM 961 C CA . GLY A 1 121 ? 28.039 -4.971 -23.973 1.00 82.88 121 GLY A CA 1
ATOM 962 C C . GLY A 1 121 ? 28.059 -3.718 -24.858 1.00 82.88 121 GLY A C 1
ATOM 963 O O . GLY A 1 121 ? 28.653 -2.710 -24.494 1.00 82.88 121 GLY A O 1
ATOM 964 N N . GLN A 1 122 ? 27.414 -3.762 -26.023 1.00 85.75 122 GLN A N 1
ATOM 965 C CA . GLN A 1 122 ? 27.420 -2.709 -27.045 1.00 85.75 122 GLN A CA 1
ATOM 966 C C . GLN A 1 122 ? 26.175 -1.812 -26.997 1.00 85.75 122 GLN A C 1
ATOM 968 O O . GLN A 1 122 ? 25.907 -1.075 -27.944 1.00 85.75 122 GLN A O 1
ATOM 973 N N . PHE A 1 123 ? 25.401 -1.862 -25.910 1.00 86.19 123 PHE A N 1
ATOM 974 C CA . PHE A 1 123 ? 24.167 -1.085 -25.776 1.00 86.19 123 PHE A CA 1
ATOM 975 C C . PHE A 1 123 ? 24.408 0.428 -25.876 1.00 86.19 123 PHE A C 1
ATOM 977 O O . PHE A 1 123 ? 23.663 1.110 -26.571 1.00 86.19 123 PHE A O 1
ATOM 984 N N . GLU A 1 124 ? 25.472 0.946 -25.257 1.00 86.12 124 GLU A N 1
ATOM 985 C CA . GLU A 1 124 ? 25.830 2.370 -25.335 1.00 86.12 124 GLU A CA 1
ATOM 986 C C . GLU A 1 124 ? 26.146 2.791 -26.777 1.00 86.12 124 GLU A C 1
ATOM 988 O O . GLU A 1 124 ? 25.631 3.795 -27.264 1.00 86.12 124 GLU A O 1
ATOM 993 N N . HIS A 1 125 ? 26.909 1.969 -27.505 1.00 86.69 125 HIS A N 1
ATOM 994 C CA . HIS A 1 125 ? 27.213 2.226 -28.911 1.00 86.69 125 HIS A CA 1
ATOM 995 C C . HIS A 1 125 ? 25.951 2.168 -29.785 1.00 86.69 125 HIS A C 1
ATOM 997 O O . HIS A 1 125 ? 25.742 3.038 -30.630 1.00 86.69 125 HIS A O 1
ATOM 1003 N N . LEU A 1 126 ? 25.074 1.185 -29.549 1.00 87.25 126 LEU A N 1
ATOM 1004 C CA . LEU A 1 126 ? 23.779 1.096 -30.219 1.00 87.25 126 LEU A CA 1
ATOM 1005 C C . LEU A 1 126 ? 22.926 2.336 -29.929 1.00 87.25 126 LEU A C 1
ATOM 1007 O O . LEU A 1 126 ? 22.372 2.919 -30.852 1.00 87.25 126 LEU A O 1
ATOM 1011 N N . ARG A 1 127 ? 22.860 2.783 -28.674 1.00 86.31 127 ARG A N 1
ATOM 1012 C CA . ARG A 1 127 ? 22.126 3.983 -28.263 1.00 86.31 127 ARG A CA 1
ATOM 1013 C C . ARG A 1 127 ? 22.587 5.221 -29.028 1.00 86.31 127 ARG A C 1
ATOM 1015 O O . ARG A 1 127 ? 21.755 5.994 -29.501 1.00 86.31 127 ARG A O 1
ATOM 1022 N N . ASP A 1 128 ? 23.895 5.407 -29.147 1.00 87.94 128 ASP A N 1
ATOM 1023 C CA . ASP A 1 128 ? 24.467 6.563 -29.833 1.00 87.94 128 ASP A CA 1
ATOM 1024 C C . ASP A 1 128 ? 24.215 6.486 -31.347 1.00 87.94 128 ASP A C 1
ATOM 1026 O O . ASP A 1 128 ? 23.894 7.497 -31.970 1.00 87.94 128 ASP A O 1
ATOM 1030 N N . LEU A 1 129 ? 24.241 5.281 -31.932 1.00 87.75 129 LEU A N 1
ATOM 1031 C CA . LEU A 1 129 ? 23.827 5.054 -33.319 1.00 87.75 129 LEU A CA 1
ATOM 1032 C C . LEU A 1 129 ? 22.342 5.375 -33.537 1.00 87.75 129 LEU A C 1
ATOM 1034 O O . LEU A 1 129 ? 22.012 6.042 -34.513 1.00 87.75 129 LEU A O 1
ATOM 1038 N N . LEU A 1 130 ? 21.445 4.952 -32.639 1.00 88.38 130 LEU A N 1
ATOM 1039 C CA . LEU A 1 130 ? 20.013 5.261 -32.742 1.00 88.38 130 LEU A CA 1
ATOM 1040 C C . LEU A 1 130 ? 19.776 6.779 -32.742 1.00 88.38 130 LEU A C 1
ATOM 1042 O O . LEU A 1 130 ? 19.061 7.277 -33.610 1.00 88.38 130 LEU A O 1
ATOM 1046 N N . LYS A 1 131 ? 20.445 7.512 -31.839 1.00 87.25 131 LYS A N 1
ATOM 1047 C CA . LYS A 1 131 ? 20.402 8.984 -31.776 1.00 87.25 131 LYS A CA 1
ATOM 1048 C C . LYS A 1 131 ? 21.055 9.662 -32.983 1.00 87.25 131 LYS A C 1
ATOM 1050 O O . LYS A 1 131 ? 20.628 10.745 -33.362 1.00 87.25 131 LYS A O 1
ATOM 1055 N N . MET A 1 132 ? 22.086 9.054 -33.575 1.00 88.81 132 MET A N 1
ATOM 1056 C CA . MET A 1 132 ? 22.722 9.558 -34.798 1.00 88.81 132 MET A CA 1
ATOM 1057 C C . MET A 1 132 ? 21.763 9.479 -35.990 1.00 88.81 132 MET A C 1
ATOM 1059 O O . MET A 1 132 ? 21.684 10.428 -36.764 1.00 88.81 132 MET A O 1
ATOM 1063 N N . PHE A 1 133 ? 21.058 8.355 -36.154 1.00 84.81 133 PHE A N 1
ATOM 1064 C CA . PHE A 1 133 ? 20.101 8.182 -37.249 1.00 84.81 133 PHE A CA 1
ATOM 1065 C C . PHE A 1 133 ? 18.851 9.043 -37.069 1.00 84.81 133 PHE A C 1
ATOM 1067 O O . PHE A 1 133 ? 18.350 9.595 -38.043 1.00 84.81 133 PHE A O 1
ATOM 1074 N N . ASP A 1 134 ? 18.353 9.152 -35.839 1.00 84.00 134 ASP A N 1
ATOM 1075 C CA . ASP A 1 134 ? 17.209 9.992 -35.512 1.00 84.00 134 ASP A CA 1
ATOM 1076 C C . ASP A 1 134 ? 17.357 10.564 -34.089 1.00 84.00 134 ASP A C 1
ATOM 1078 O O . ASP A 1 134 ? 17.084 9.864 -33.107 1.00 84.00 134 ASP A O 1
ATOM 1082 N N . PRO A 1 135 ? 17.748 11.846 -33.953 1.00 82.25 135 PRO A N 1
ATOM 1083 C CA . PRO A 1 135 ? 17.861 12.506 -32.655 1.00 82.25 135 PRO A CA 1
ATOM 1084 C C . PRO A 1 135 ? 16.539 12.582 -31.878 1.00 82.25 135 PRO A C 1
ATOM 1086 O O . PRO A 1 135 ? 16.560 12.704 -30.650 1.00 82.25 135 PRO A O 1
ATOM 1089 N N . THR A 1 136 ? 15.398 12.529 -32.574 1.00 77.06 136 THR A N 1
ATOM 1090 C CA . THR A 1 136 ? 14.055 12.580 -31.973 1.00 77.06 136 THR A CA 1
ATOM 1091 C C . THR A 1 136 ? 13.552 11.205 -31.532 1.00 77.06 136 THR A C 1
ATOM 1093 O O . THR A 1 136 ? 12.668 11.128 -30.680 1.00 77.06 136 THR A O 1
ATOM 1096 N N . LEU A 1 137 ? 14.163 10.129 -32.046 1.00 84.31 137 LEU A N 1
ATOM 1097 C CA . LEU A 1 137 ? 13.787 8.722 -31.848 1.00 84.31 137 LEU A CA 1
ATOM 1098 C C . LEU A 1 137 ? 12.350 8.371 -32.291 1.00 84.31 137 LEU A C 1
ATOM 1100 O O . LEU A 1 137 ? 11.845 7.289 -31.968 1.00 84.31 137 LEU A O 1
ATOM 1104 N N . GLU A 1 138 ? 11.685 9.233 -33.058 1.00 80.31 138 GLU A N 1
ATOM 1105 C CA . GLU A 1 138 ? 10.333 9.000 -33.572 1.00 80.31 138 GLU A CA 1
ATOM 1106 C C . GLU A 1 138 ? 10.289 7.790 -34.511 1.00 80.31 138 GLU A C 1
ATOM 1108 O O . GLU A 1 138 ? 9.426 6.921 -34.368 1.00 80.31 138 GLU A O 1
ATOM 1113 N N . VAL A 1 139 ? 11.275 7.653 -35.401 1.00 83.38 139 VAL A N 1
ATOM 1114 C CA . VAL A 1 139 ? 11.356 6.529 -36.350 1.00 83.38 139 VAL A CA 1
ATOM 1115 C C . VAL A 1 139 ? 11.575 5.197 -35.620 1.00 83.38 139 VAL A C 1
ATOM 1117 O O . VAL A 1 139 ? 11.085 4.147 -36.042 1.00 83.38 139 VAL A O 1
ATOM 1120 N N . TRP A 1 140 ? 12.268 5.238 -34.481 1.00 86.00 140 TRP A N 1
ATOM 1121 C CA . TRP A 1 140 ? 12.558 4.067 -33.652 1.00 86.00 140 TRP A CA 1
ATOM 1122 C C . TRP A 1 140 ? 11.427 3.705 -32.685 1.00 86.00 140 TRP A C 1
ATOM 1124 O O . TRP A 1 140 ? 11.396 2.590 -32.168 1.00 86.00 140 TRP A O 1
ATOM 1134 N N . THR A 1 141 ? 10.467 4.603 -32.463 1.00 83.62 141 THR A N 1
ATOM 1135 C CA . THR A 1 141 ? 9.365 4.430 -31.505 1.00 83.62 141 THR A CA 1
ATOM 1136 C C . THR A 1 141 ? 8.581 3.113 -31.653 1.00 83.62 141 THR A C 1
ATOM 1138 O O . THR A 1 141 ? 8.353 2.466 -30.625 1.00 83.62 141 THR A O 1
ATOM 1141 N N . PRO A 1 142 ? 8.160 2.646 -32.849 1.00 84.88 142 PRO A N 1
ATOM 1142 C CA . PRO A 1 142 ? 7.454 1.364 -32.966 1.00 84.88 142 PRO A CA 1
ATOM 1143 C C . PRO A 1 142 ? 8.329 0.166 -32.558 1.00 84.88 142 PRO A C 1
ATOM 1145 O O . PRO A 1 142 ? 7.855 -0.728 -31.857 1.00 84.88 142 PRO A O 1
ATOM 1148 N N . TYR A 1 143 ? 9.615 0.185 -32.918 1.00 87.12 143 TYR A N 1
ATOM 1149 C CA . TYR A 1 143 ? 10.582 -0.865 -32.585 1.00 87.12 143 TYR A CA 1
ATOM 1150 C C . TYR A 1 143 ? 10.903 -0.898 -31.091 1.00 87.12 143 TYR A C 1
ATOM 1152 O O . TYR A 1 143 ? 10.861 -1.955 -30.467 1.00 87.12 143 TYR A O 1
ATOM 1160 N N . LEU A 1 144 ? 11.164 0.270 -30.498 1.00 87.19 144 LEU A N 1
ATOM 1161 C CA . LEU A 1 144 ? 11.475 0.397 -29.077 1.00 87.19 144 LEU A CA 1
ATOM 1162 C C . LEU A 1 144 ? 10.266 0.047 -28.199 1.00 87.19 144 LEU A C 1
ATOM 1164 O O . LEU A 1 144 ? 10.436 -0.564 -27.146 1.00 87.19 144 LEU A O 1
ATOM 1168 N N . ASN A 1 145 ? 9.041 0.353 -28.640 1.00 84.00 145 ASN A N 1
ATOM 1169 C CA . ASN A 1 145 ? 7.829 -0.091 -27.948 1.00 84.00 145 ASN A CA 1
ATOM 1170 C C . ASN A 1 145 ? 7.650 -1.614 -28.007 1.00 84.00 145 ASN A C 1
ATOM 1172 O O . ASN A 1 145 ? 7.337 -2.217 -26.980 1.00 84.00 145 ASN A O 1
ATOM 1176 N N . GLY A 1 146 ? 7.864 -2.232 -29.176 1.00 84.44 146 GLY A N 1
ATOM 1177 C CA . GLY A 1 146 ? 7.858 -3.693 -29.315 1.00 84.44 146 GLY A CA 1
ATOM 1178 C C . GLY A 1 146 ? 8.895 -4.346 -28.398 1.00 84.44 146 GLY A C 1
ATOM 1179 O O . GLY A 1 146 ? 8.564 -5.244 -27.621 1.00 84.44 146 GLY A O 1
ATOM 1180 N N . ALA A 1 147 ? 10.108 -3.789 -28.378 1.00 87.19 147 ALA A N 1
ATOM 1181 C CA . ALA A 1 147 ? 11.173 -4.211 -27.480 1.00 87.19 147 ALA A CA 1
ATOM 1182 C C . ALA A 1 147 ? 10.786 -4.073 -26.002 1.00 87.19 147 ALA A C 1
ATOM 1184 O O . ALA A 1 147 ? 10.957 -5.019 -25.241 1.00 87.19 147 ALA A O 1
ATOM 1185 N N . CYS A 1 148 ? 10.210 -2.941 -25.580 1.00 86.81 148 CYS A N 1
ATOM 1186 C CA . CYS A 1 148 ? 9.733 -2.760 -24.205 1.00 86.81 148 CYS A CA 1
ATOM 1187 C C . CYS A 1 148 ? 8.698 -3.825 -23.809 1.00 86.81 148 CYS A C 1
ATOM 1189 O O . CYS A 1 148 ? 8.761 -4.364 -22.702 1.00 86.81 148 CYS A O 1
ATOM 1191 N N . GLY A 1 149 ? 7.766 -4.148 -24.712 1.00 83.81 149 GLY A N 1
ATOM 1192 C CA . GLY A 1 149 ? 6.763 -5.191 -24.499 1.00 83.81 149 GLY A CA 1
ATOM 1193 C C . GLY A 1 149 ? 7.396 -6.569 -24.304 1.00 83.81 149 GLY A C 1
ATOM 1194 O O . GLY A 1 149 ? 7.116 -7.243 -23.310 1.00 83.81 149 GLY A O 1
ATOM 1195 N N . HIS A 1 150 ? 8.307 -6.956 -25.200 1.00 85.94 150 HIS A N 1
ATOM 1196 C CA . HIS A 1 150 ? 9.047 -8.213 -25.097 1.00 85.94 150 HIS A CA 1
ATOM 1197 C C . HIS A 1 150 ? 9.886 -8.278 -23.809 1.00 85.94 150 HIS A C 1
ATOM 1199 O O . HIS A 1 150 ? 9.788 -9.238 -23.050 1.00 85.94 150 HIS A O 1
ATOM 1205 N N . LEU A 1 151 ? 10.659 -7.231 -23.503 1.00 85.50 151 LEU A N 1
ATOM 1206 C CA . LEU A 1 151 ? 11.515 -7.162 -22.314 1.00 85.50 151 LEU A CA 1
ATOM 1207 C C . LEU A 1 151 ? 10.713 -7.229 -21.008 1.00 85.50 151 LEU A C 1
ATOM 1209 O O . LEU A 1 151 ? 11.173 -7.839 -20.041 1.00 85.50 151 LEU A O 1
ATOM 1213 N N . SER A 1 152 ? 9.513 -6.639 -20.975 1.00 84.06 152 SER A N 1
ATOM 1214 C CA . SER A 1 152 ? 8.620 -6.724 -19.816 1.00 84.06 152 SER A CA 1
ATOM 1215 C C . SER A 1 152 ? 8.074 -8.138 -19.608 1.00 84.06 152 SER A C 1
ATOM 1217 O O . SER A 1 152 ? 7.968 -8.566 -18.461 1.00 84.06 152 SER A O 1
ATOM 1219 N N . ARG A 1 153 ? 7.733 -8.868 -20.681 1.00 84.94 153 ARG A N 1
ATOM 1220 C CA . ARG A 1 153 ? 7.268 -10.268 -20.592 1.00 84.94 153 ARG A CA 1
ATOM 1221 C C . ARG A 1 153 ? 8.403 -11.212 -20.198 1.00 84.94 153 ARG A C 1
ATOM 1223 O O . ARG A 1 153 ? 8.215 -12.078 -19.352 1.00 84.94 153 ARG A O 1
ATOM 1230 N N . SER A 1 154 ? 9.591 -10.986 -20.750 1.00 83.12 154 SER A N 1
ATOM 1231 C CA . SER A 1 154 ? 10.798 -11.780 -20.493 1.00 83.12 154 SER A CA 1
ATOM 1232 C C . SER A 1 154 ? 11.526 -11.397 -19.192 1.00 83.12 154 SER A C 1
ATOM 1234 O O . SER A 1 154 ? 12.569 -11.965 -18.880 1.00 83.12 154 SER A O 1
ATOM 1236 N N . ASN A 1 155 ? 10.993 -10.442 -18.419 1.00 81.81 155 ASN A N 1
ATOM 1237 C CA . ASN A 1 155 ? 11.508 -9.995 -17.120 1.00 81.81 155 ASN A CA 1
ATOM 1238 C C . ASN A 1 155 ? 12.957 -9.442 -17.134 1.00 81.81 155 ASN A C 1
ATOM 1240 O O . ASN A 1 155 ? 13.660 -9.452 -16.121 1.00 81.81 155 ASN A O 1
ATOM 1244 N N . PHE A 1 156 ? 13.402 -8.879 -18.263 1.00 85.31 156 PHE A N 1
ATOM 1245 C CA . PHE A 1 156 ? 14.693 -8.186 -18.380 1.00 85.31 156 PHE A CA 1
ATOM 1246 C C . PHE A 1 156 ? 14.585 -6.727 -17.909 1.00 85.31 156 PHE A C 1
ATOM 1248 O O . PHE A 1 156 ? 14.774 -5.789 -18.685 1.00 85.31 156 PHE A O 1
ATOM 1255 N N . LEU A 1 157 ? 14.270 -6.518 -16.625 1.00 85.69 157 LEU A N 1
ATOM 1256 C CA . LEU A 1 157 ? 13.921 -5.189 -16.100 1.00 85.69 157 LEU A CA 1
ATOM 1257 C C . LEU A 1 157 ? 15.059 -4.157 -16.195 1.00 85.69 157 LEU A C 1
ATOM 1259 O O . LEU A 1 157 ? 14.790 -2.994 -16.472 1.00 85.69 157 LEU A O 1
ATOM 1263 N N . ASN A 1 158 ? 16.323 -4.564 -16.029 1.00 88.06 158 ASN A N 1
ATOM 1264 C CA . ASN A 1 158 ? 17.475 -3.653 -16.150 1.00 88.06 158 ASN A CA 1
ATOM 1265 C C . ASN A 1 158 ? 17.587 -3.066 -17.559 1.00 88.06 158 ASN A C 1
ATOM 1267 O O . ASN A 1 158 ? 17.755 -1.863 -17.729 1.00 88.06 158 ASN A O 1
ATOM 1271 N N . VAL A 1 159 ? 17.446 -3.920 -18.573 1.00 86.50 159 VAL A N 1
ATOM 1272 C CA . VAL A 1 159 ? 17.456 -3.501 -19.976 1.00 86.50 159 VAL A CA 1
ATOM 1273 C C . VAL A 1 159 ? 16.231 -2.650 -20.278 1.00 86.50 159 VAL A C 1
ATOM 1275 O O . VAL A 1 159 ? 16.351 -1.599 -20.899 1.00 86.50 159 VAL A O 1
ATOM 1278 N N . LEU A 1 160 ? 15.059 -3.089 -19.813 1.00 88.44 160 LEU A N 1
ATOM 1279 C CA . LEU A 1 160 ? 13.809 -2.361 -19.982 1.00 88.44 160 LEU A CA 1
ATOM 1280 C C . LEU A 1 160 ? 13.926 -0.930 -19.446 1.00 88.44 160 LEU A C 1
ATOM 1282 O O . LEU A 1 160 ? 13.554 0.006 -20.146 1.00 88.44 160 LEU A O 1
ATOM 1286 N N . TYR A 1 161 ? 14.502 -0.758 -18.255 1.00 89.25 161 TYR A N 1
ATOM 1287 C CA . TYR A 1 161 ? 14.731 0.552 -17.654 1.00 89.25 161 TYR A CA 1
ATOM 1288 C C . TYR A 1 161 ? 15.649 1.430 -18.516 1.00 89.25 161 TYR A C 1
ATOM 1290 O O . TYR A 1 161 ? 15.309 2.575 -18.803 1.00 89.25 161 TYR A O 1
ATOM 1298 N N . GLN A 1 162 ? 16.763 0.890 -19.021 1.00 88.12 162 GLN A N 1
ATOM 1299 C CA . GLN A 1 162 ? 17.676 1.639 -19.897 1.00 88.12 162 GLN A CA 1
ATOM 1300 C C . GLN A 1 162 ? 17.017 2.064 -21.218 1.00 88.12 162 GLN A C 1
ATOM 1302 O O . GLN A 1 162 ? 17.206 3.189 -21.683 1.00 88.12 162 GLN A O 1
ATOM 1307 N N . VAL A 1 163 ? 16.203 1.188 -21.812 1.00 86.31 163 VAL A N 1
ATOM 1308 C CA . VAL A 1 163 ? 15.441 1.502 -23.029 1.00 86.31 163 VAL A CA 1
ATOM 1309 C C . VAL A 1 163 ? 14.374 2.568 -22.750 1.00 86.31 163 VAL A C 1
ATOM 1311 O O . VAL A 1 163 ? 14.226 3.500 -23.538 1.00 86.31 163 VAL A O 1
ATOM 1314 N N . GLN A 1 164 ? 13.677 2.498 -21.613 1.00 87.94 164 GLN A N 1
ATOM 1315 C CA . GLN A 1 164 ? 12.694 3.509 -21.202 1.00 87.94 164 GLN A CA 1
ATOM 1316 C C . GLN A 1 164 ? 13.341 4.887 -20.995 1.00 87.94 164 GLN A C 1
ATOM 1318 O O . GLN A 1 164 ? 12.802 5.891 -21.462 1.00 87.94 164 GLN A O 1
ATOM 1323 N N . LEU A 1 165 ? 14.526 4.941 -20.374 1.00 88.00 165 LEU A N 1
ATOM 1324 C CA . LEU A 1 165 ? 15.295 6.180 -20.225 1.00 88.00 165 LEU A CA 1
ATOM 1325 C C . LEU A 1 165 ? 15.751 6.747 -21.574 1.00 88.00 165 LEU A C 1
ATOM 1327 O O . LEU A 1 165 ? 15.672 7.959 -21.783 1.00 88.00 165 LEU A O 1
ATOM 1331 N N . LEU A 1 166 ? 16.179 5.891 -22.510 1.00 86.75 166 LEU A N 1
ATOM 1332 C CA . LEU A 1 166 ? 16.527 6.309 -23.871 1.00 86.75 166 LEU A CA 1
ATOM 1333 C C . LEU A 1 166 ? 15.340 6.984 -24.569 1.00 86.75 166 LEU A C 1
ATOM 1335 O O . LEU A 1 166 ? 15.502 8.042 -25.173 1.00 86.75 166 LEU A O 1
ATOM 1339 N N . MET A 1 167 ? 14.152 6.395 -24.442 1.00 83.94 167 MET A N 1
ATOM 1340 C CA . MET A 1 167 ? 12.911 6.932 -25.004 1.00 83.94 167 MET A CA 1
ATOM 1341 C C . MET A 1 167 ? 12.386 8.173 -24.268 1.00 83.94 167 MET A C 1
ATOM 1343 O O . MET A 1 167 ? 11.411 8.767 -24.723 1.00 83.94 167 MET A O 1
ATOM 1347 N N . LYS A 1 168 ? 12.991 8.558 -23.133 1.00 83.75 168 LYS A N 1
ATOM 1348 C CA . LYS A 1 168 ? 12.451 9.558 -22.194 1.00 83.75 168 LYS A CA 1
ATOM 1349 C C . LYS A 1 168 ? 11.033 9.214 -21.711 1.00 83.75 168 LYS A C 1
ATOM 1351 O O . LYS A 1 168 ? 10.251 10.097 -21.362 1.00 83.75 168 LYS A O 1
ATOM 1356 N N . ASP A 1 169 ? 10.707 7.924 -21.661 1.00 83.94 169 ASP A N 1
ATOM 1357 C CA . ASP A 1 169 ? 9.448 7.416 -21.116 1.00 83.94 169 ASP A CA 1
ATOM 1358 C C . ASP A 1 169 ? 9.573 7.280 -19.592 1.00 83.94 169 ASP A C 1
ATOM 1360 O O . ASP A 1 169 ? 9.693 6.191 -19.023 1.00 83.94 169 ASP A O 1
ATOM 1364 N N . TYR A 1 170 ? 9.605 8.437 -18.928 1.00 86.38 170 TYR A N 1
ATOM 1365 C CA . TYR A 1 170 ? 9.818 8.538 -17.486 1.00 86.38 170 TYR A CA 1
ATOM 1366 C C . TYR A 1 170 ? 8.691 7.881 -16.673 1.00 86.38 170 TYR A C 1
ATOM 1368 O O . TYR A 1 170 ? 8.942 7.354 -15.592 1.00 86.38 170 TYR A O 1
ATOM 1376 N N . PHE A 1 171 ? 7.457 7.841 -17.189 1.00 87.38 171 PHE A N 1
ATOM 1377 C CA . PHE A 1 171 ? 6.356 7.178 -16.488 1.00 87.38 171 PHE A CA 1
ATOM 1378 C C . PHE A 1 171 ? 6.571 5.662 -16.424 1.00 87.38 171 PHE A C 1
ATOM 1380 O O . PHE A 1 171 ? 6.503 5.069 -15.345 1.00 87.38 171 PHE A O 1
ATOM 1387 N N . ARG A 1 172 ? 6.891 5.020 -17.557 1.00 88.00 172 ARG A N 1
ATOM 1388 C CA . ARG A 1 172 ? 7.196 3.583 -17.553 1.00 88.00 172 ARG A CA 1
ATOM 1389 C C . ARG A 1 172 ? 8.476 3.272 -16.781 1.00 88.00 172 ARG A C 1
ATOM 1391 O O . ARG A 1 172 ? 8.508 2.258 -16.085 1.00 88.00 172 ARG A O 1
ATOM 1398 N N . ALA A 1 173 ? 9.480 4.150 -16.847 1.00 88.62 173 ALA A N 1
ATOM 1399 C CA . ALA A 1 173 ? 10.694 4.044 -16.040 1.00 88.62 173 ALA A CA 1
ATOM 1400 C C . ALA A 1 173 ? 10.380 4.024 -14.534 1.00 88.62 173 ALA A C 1
ATOM 1402 O O . ALA A 1 173 ? 10.851 3.133 -13.827 1.00 88.62 173 ALA A O 1
ATOM 1403 N N . ALA A 1 174 ? 9.507 4.921 -14.057 1.00 90.44 174 ALA A N 1
ATOM 1404 C CA . ALA A 1 174 ? 9.060 4.946 -12.665 1.00 90.44 174 ALA A CA 1
ATOM 1405 C C . ALA A 1 174 ? 8.366 3.639 -12.248 1.00 90.44 174 ALA A C 1
ATOM 1407 O O . ALA A 1 174 ? 8.662 3.093 -11.186 1.00 90.44 174 ALA A O 1
ATOM 1408 N N . MET A 1 175 ? 7.495 3.085 -13.100 1.00 89.44 175 MET A N 1
ATOM 1409 C CA . MET A 1 175 ? 6.835 1.803 -12.821 1.00 89.44 175 MET A CA 1
ATOM 1410 C C . MET A 1 175 ? 7.833 0.635 -12.772 1.00 89.44 175 MET A C 1
ATOM 1412 O O . MET A 1 175 ? 7.677 -0.283 -11.965 1.00 89.44 175 MET A O 1
ATOM 1416 N N . THR A 1 176 ? 8.880 0.659 -13.602 1.00 90.25 176 THR A N 1
ATOM 1417 C CA . THR A 1 176 ? 9.976 -0.321 -13.526 1.00 90.25 176 THR A CA 1
ATOM 1418 C C . THR A 1 176 ? 10.764 -0.172 -12.221 1.00 90.25 176 THR A C 1
ATOM 1420 O O . THR A 1 176 ? 11.055 -1.181 -11.579 1.00 90.25 176 THR A O 1
ATOM 1423 N N . CYS A 1 177 ? 11.022 1.053 -11.756 1.00 92.25 177 CYS A N 1
ATOM 1424 C CA . CYS A 1 177 ? 11.642 1.298 -10.451 1.00 92.25 177 CYS A CA 1
ATOM 1425 C C . CYS A 1 177 ? 10.808 0.750 -9.282 1.00 92.25 177 CYS A C 1
ATOM 1427 O O . CYS A 1 177 ? 11.352 0.113 -8.378 1.00 92.25 177 CYS A O 1
ATOM 1429 N N . THR A 1 178 ? 9.479 0.887 -9.325 1.00 92.06 178 THR A N 1
ATOM 1430 C CA . THR A 1 178 ? 8.586 0.249 -8.342 1.00 92.06 178 THR A CA 1
ATOM 1431 C C . THR A 1 178 ? 8.743 -1.278 -8.321 1.00 92.06 178 THR A C 1
ATOM 1433 O O . THR A 1 178 ? 8.743 -1.886 -7.247 1.00 92.06 178 THR A O 1
ATOM 1436 N N . LYS A 1 179 ? 8.942 -1.913 -9.486 1.00 90.19 179 LYS A N 1
ATOM 1437 C CA . LYS A 1 179 ? 9.222 -3.358 -9.569 1.00 90.19 179 LYS A CA 1
ATOM 1438 C C . LYS A 1 179 ? 10.591 -3.717 -8.980 1.00 90.19 179 LYS A C 1
ATOM 1440 O O . LYS A 1 179 ? 10.690 -4.725 -8.285 1.00 90.19 179 LYS A O 1
ATOM 1445 N N . PHE A 1 180 ? 11.629 -2.902 -9.199 1.00 90.56 180 PHE A N 1
ATOM 1446 C CA . PHE A 1 180 ? 12.938 -3.115 -8.561 1.00 90.56 180 PHE A CA 1
ATOM 1447 C C . PHE A 1 180 ? 12.852 -3.069 -7.035 1.00 90.56 180 PHE A C 1
ATOM 1449 O O . PHE A 1 180 ? 13.440 -3.920 -6.361 1.00 90.56 180 PHE A O 1
ATOM 1456 N N . TYR A 1 181 ? 12.056 -2.140 -6.504 1.00 90.81 181 TYR A N 1
ATOM 1457 C CA . TYR A 1 181 ? 11.794 -2.027 -5.074 1.00 90.81 181 TYR A CA 1
ATOM 1458 C C . TYR A 1 181 ? 11.108 -3.277 -4.490 1.00 90.81 181 TYR A C 1
ATOM 1460 O O . TYR A 1 181 ? 11.590 -3.825 -3.502 1.00 90.81 181 TYR A O 1
ATOM 1468 N N . GLN A 1 182 ? 10.032 -3.778 -5.116 1.00 87.69 182 GLN A N 1
ATOM 1469 C CA . GLN A 1 182 ? 9.349 -5.010 -4.668 1.00 87.69 182 GLN A CA 1
ATOM 1470 C C . GLN A 1 182 ? 10.230 -6.269 -4.802 1.00 87.69 182 GLN A C 1
ATOM 1472 O O . GLN A 1 182 ? 10.010 -7.275 -4.122 1.00 87.69 182 GLN A O 1
ATOM 1477 N N . GLY A 1 183 ? 11.241 -6.199 -5.665 1.00 83.62 183 GLY A N 1
ATOM 1478 C CA . GLY A 1 183 ? 12.198 -7.256 -5.926 1.00 83.62 183 GLY A CA 1
ATOM 1479 C C . GLY A 1 183 ? 11.845 -8.112 -7.134 1.00 83.62 183 GLY A C 1
ATOM 1480 O O . GLY A 1 183 ? 10.687 -8.308 -7.501 1.00 83.62 183 GLY A O 1
ATOM 1481 N N . LEU A 1 184 ? 12.898 -8.618 -7.773 1.00 80.00 184 LEU A N 1
ATOM 1482 C CA . LEU A 1 184 ? 12.797 -9.498 -8.930 1.00 80.00 184 LEU A CA 1
ATOM 1483 C C . LEU A 1 184 ? 12.318 -10.892 -8.493 1.00 80.00 184 LEU A C 1
ATOM 1485 O O . LEU A 1 184 ? 12.628 -11.310 -7.380 1.00 80.00 184 LEU A O 1
ATOM 1489 N N . PRO A 1 185 ? 11.674 -11.677 -9.374 1.00 73.12 185 PRO A N 1
ATOM 1490 C CA . PRO A 1 185 ? 11.280 -13.061 -9.087 1.00 73.12 185 PRO A CA 1
ATOM 1491 C C . PRO A 1 185 ? 12.408 -13.943 -8.525 1.00 73.12 185 PRO A C 1
ATOM 1493 O O . PRO A 1 185 ? 12.154 -14.828 -7.715 1.00 73.12 185 PRO A O 1
ATOM 1496 N N . HIS A 1 186 ? 13.656 -13.688 -8.930 1.00 70.12 186 HIS A N 1
ATOM 1497 C CA . HIS A 1 186 ? 14.839 -14.421 -8.463 1.00 70.12 186 HIS A CA 1
ATOM 1498 C C . HIS A 1 186 ? 15.454 -13.857 -7.171 1.00 70.12 186 HIS A C 1
ATOM 1500 O O . HIS A 1 186 ? 16.269 -14.526 -6.543 1.00 70.12 186 HIS A O 1
ATOM 1506 N N . HIS A 1 187 ? 15.084 -12.637 -6.773 1.00 77.12 187 HIS A N 1
ATOM 1507 C CA . HIS A 1 187 ? 15.559 -11.982 -5.554 1.00 77.12 187 HIS A CA 1
ATOM 1508 C C . HIS A 1 187 ? 14.444 -11.107 -4.943 1.00 77.12 187 HIS A C 1
ATOM 1510 O O . HIS A 1 187 ? 14.523 -9.865 -4.988 1.00 77.12 187 HIS A O 1
ATOM 1516 N N . PRO A 1 188 ? 13.366 -11.746 -4.441 1.00 79.88 188 PRO A N 1
ATOM 1517 C CA . PRO A 1 188 ? 12.234 -11.033 -3.870 1.00 79.88 188 PRO A CA 1
ATOM 1518 C C . PRO A 1 188 ? 12.668 -10.316 -2.596 1.00 79.88 188 PRO A C 1
ATOM 1520 O O . PRO A 1 188 ? 13.536 -10.807 -1.873 1.00 79.88 188 PRO A O 1
ATOM 1523 N N . ALA A 1 189 ? 12.042 -9.178 -2.304 1.00 81.06 189 ALA A N 1
ATOM 1524 C CA . ALA A 1 189 ? 12.194 -8.588 -0.987 1.00 81.06 189 ALA A CA 1
ATOM 1525 C C . ALA A 1 189 ? 11.598 -9.537 0.060 1.00 81.06 189 ALA A C 1
ATOM 1527 O O . ALA A 1 189 ? 10.487 -10.032 -0.123 1.00 81.06 189 ALA A O 1
ATOM 1528 N N . THR A 1 190 ? 12.328 -9.812 1.143 1.00 79.94 190 THR A N 1
ATOM 1529 C CA . THR A 1 190 ? 11.871 -10.720 2.221 1.00 79.94 190 THR A CA 1
ATOM 1530 C C . THR A 1 190 ? 11.673 -10.014 3.562 1.00 79.94 190 THR A C 1
ATOM 1532 O O . THR A 1 190 ? 11.403 -10.653 4.579 1.00 79.94 190 THR A O 1
ATOM 1535 N N . SER A 1 191 ? 11.931 -8.710 3.608 1.00 82.44 191 SER A N 1
ATOM 1536 C CA . SER A 1 191 ? 12.267 -8.000 4.834 1.00 82.44 191 SER A CA 1
ATOM 1537 C C . SER A 1 191 ? 12.107 -6.489 4.661 1.00 82.44 191 SER A C 1
ATOM 1539 O O . SER A 1 191 ? 12.477 -5.958 3.617 1.00 82.44 191 SER A O 1
ATOM 1541 N N . TYR A 1 192 ? 11.675 -5.774 5.708 1.00 83.81 192 TYR A N 1
ATOM 1542 C CA . TYR A 1 192 ? 11.717 -4.306 5.716 1.00 83.81 192 TYR A CA 1
ATOM 1543 C C . TYR A 1 192 ? 13.149 -3.746 5.679 1.00 83.81 192 TYR A C 1
ATOM 1545 O O . TYR A 1 192 ? 13.340 -2.660 5.148 1.00 83.81 192 TYR A O 1
ATOM 1553 N N . THR A 1 193 ? 14.167 -4.476 6.159 1.00 85.81 193 THR A N 1
ATOM 1554 C CA . THR A 1 193 ? 15.576 -4.056 6.000 1.00 85.81 193 THR A CA 1
ATOM 1555 C C . THR A 1 193 ? 16.030 -4.132 4.544 1.00 85.81 193 THR A C 1
ATOM 1557 O O . THR A 1 193 ? 16.744 -3.253 4.069 1.00 85.81 193 THR A O 1
ATOM 1560 N N . ASP A 1 194 ? 15.565 -5.144 3.811 1.00 86.06 194 ASP A N 1
ATOM 1561 C CA . ASP A 1 194 ? 15.847 -5.289 2.384 1.00 86.06 194 ASP A CA 1
ATOM 1562 C C . ASP A 1 194 ? 15.105 -4.209 1.580 1.00 86.06 194 ASP A C 1
ATOM 1564 O O . ASP A 1 194 ? 15.717 -3.493 0.789 1.00 86.06 194 ASP A O 1
ATOM 1568 N N . LEU A 1 195 ? 13.818 -3.984 1.875 1.00 87.88 195 LEU A N 1
ATOM 1569 C CA . LEU A 1 195 ? 13.046 -2.886 1.281 1.00 87.88 195 LEU A CA 1
ATOM 1570 C C . LEU A 1 195 ? 13.677 -1.514 1.554 1.00 87.88 195 LEU A C 1
ATOM 1572 O O . LEU A 1 195 ? 13.716 -0.677 0.655 1.00 87.88 195 LEU A O 1
ATOM 1576 N N . TYR A 1 196 ? 14.208 -1.291 2.759 1.00 90.56 196 TYR A N 1
ATOM 1577 C CA . TYR A 1 196 ? 14.916 -0.058 3.096 1.00 90.56 196 TYR A CA 1
ATOM 1578 C C . TYR A 1 196 ? 16.201 0.111 2.271 1.00 90.56 196 TYR A C 1
ATOM 1580 O O . TYR A 1 196 ? 16.450 1.191 1.742 1.00 90.56 196 TYR A O 1
ATOM 1588 N N . SER A 1 197 ? 16.978 -0.955 2.049 1.00 90.38 197 SER A N 1
ATOM 1589 C CA . SER A 1 197 ? 18.162 -0.883 1.170 1.00 90.38 197 SER A CA 1
ATOM 1590 C C . SER A 1 197 ? 17.812 -0.516 -0.286 1.00 90.38 197 SER A C 1
ATOM 1592 O O . SER A 1 197 ? 18.598 0.111 -1.001 1.00 90.38 197 SER A O 1
ATOM 1594 N N . ARG A 1 198 ? 16.587 -0.843 -0.711 1.00 92.38 198 ARG A N 1
ATOM 1595 C CA . ARG A 1 198 ? 16.032 -0.583 -2.048 1.00 92.38 198 ARG A CA 1
ATOM 1596 C C . ARG A 1 198 ? 15.254 0.731 -2.154 1.00 92.38 198 ARG A C 1
ATOM 1598 O O . ARG A 1 198 ? 14.676 1.001 -3.205 1.00 92.38 198 ARG A O 1
ATOM 1605 N N . LEU A 1 199 ? 15.234 1.557 -1.105 1.00 93.19 199 LEU A N 1
ATOM 1606 C CA . LEU A 1 199 ? 14.451 2.799 -1.064 1.00 93.19 199 LEU A CA 1
ATOM 1607 C C . LEU A 1 199 ? 14.855 3.796 -2.163 1.00 93.19 199 LEU A C 1
ATOM 1609 O O . LEU A 1 199 ? 14.003 4.523 -2.671 1.00 93.19 199 LEU A O 1
ATOM 1613 N N . HIS A 1 200 ? 16.124 3.775 -2.578 1.00 93.81 200 HIS A N 1
ATOM 1614 C CA . HIS A 1 200 ? 16.638 4.597 -3.675 1.00 93.81 200 HIS A CA 1
ATOM 1615 C C . HIS A 1 200 ? 15.851 4.401 -4.983 1.00 93.81 200 HIS A C 1
ATOM 1617 O O . HIS A 1 200 ? 15.581 5.374 -5.677 1.00 93.81 200 HIS A O 1
ATOM 1623 N N . TYR A 1 201 ? 15.359 3.189 -5.278 1.00 93.94 201 TYR A N 1
ATOM 1624 C CA . TYR A 1 201 ? 14.518 2.965 -6.459 1.00 93.94 201 TYR A CA 1
ATOM 1625 C C . TYR A 1 201 ? 13.196 3.741 -6.392 1.00 93.94 201 TYR A C 1
ATOM 1627 O O . TYR A 1 201 ? 12.715 4.226 -7.412 1.00 93.94 201 TYR A O 1
ATOM 1635 N N . LEU A 1 202 ? 12.592 3.885 -5.208 1.00 94.50 202 LEU A N 1
ATOM 1636 C CA . LEU A 1 202 ? 11.374 4.688 -5.058 1.00 94.50 202 LEU A CA 1
ATOM 1637 C C . LEU A 1 202 ? 11.662 6.189 -5.177 1.00 94.50 202 LEU A C 1
ATOM 1639 O O . LEU A 1 202 ? 10.834 6.922 -5.712 1.00 94.50 202 LEU A O 1
ATOM 1643 N N . GLN A 1 203 ? 12.839 6.635 -4.733 1.00 94.56 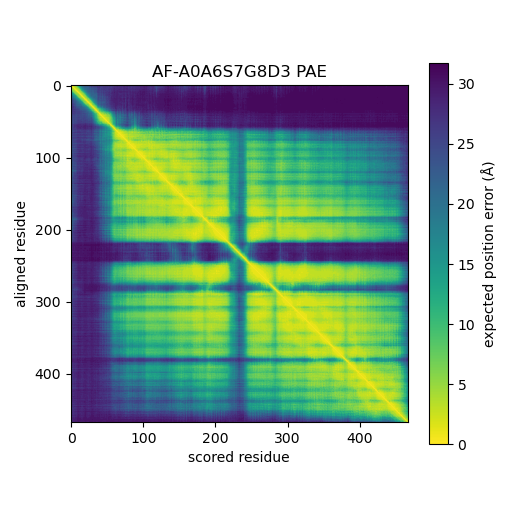203 GLN A N 1
ATOM 1644 C CA . GLN A 1 203 ? 13.291 8.017 -4.915 1.00 94.56 203 GLN A CA 1
ATOM 1645 C C . GLN A 1 203 ? 13.508 8.331 -6.402 1.00 94.56 203 GLN A C 1
ATOM 1647 O O . GLN A 1 203 ? 12.992 9.333 -6.894 1.00 94.56 203 GLN A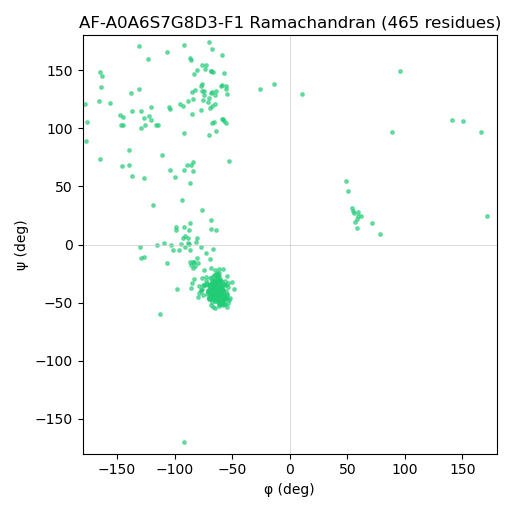 O 1
ATOM 1652 N N . ASP A 1 204 ? 14.164 7.431 -7.139 1.00 93.19 204 ASP A N 1
ATOM 1653 C CA . ASP A 1 204 ? 14.314 7.537 -8.595 1.00 93.19 204 ASP A CA 1
ATOM 1654 C C . ASP A 1 204 ? 12.946 7.553 -9.293 1.00 93.19 204 ASP A C 1
ATOM 1656 O O . ASP A 1 204 ? 12.709 8.356 -10.195 1.00 93.19 204 ASP A O 1
ATOM 1660 N N . ALA A 1 205 ? 12.009 6.703 -8.853 1.00 93.69 205 ALA A N 1
ATOM 1661 C CA . ALA A 1 205 ? 10.649 6.686 -9.384 1.00 93.69 205 ALA A CA 1
ATOM 1662 C C . ALA A 1 205 ? 9.941 8.037 -9.194 1.00 93.69 205 ALA A C 1
ATOM 1664 O O . ALA A 1 205 ? 9.328 8.536 -10.138 1.00 93.69 205 ALA A O 1
ATOM 1665 N N . LEU A 1 206 ? 10.048 8.654 -8.011 1.00 93.69 206 LEU A N 1
ATOM 1666 C CA . LEU A 1 206 ? 9.492 9.986 -7.757 1.00 93.69 206 LEU A CA 1
ATOM 1667 C C . LEU A 1 206 ? 10.129 11.050 -8.653 1.00 93.69 206 LEU A C 1
ATOM 1669 O O . LEU A 1 206 ? 9.394 11.820 -9.270 1.00 93.69 206 LEU A O 1
ATOM 1673 N N . ALA A 1 207 ? 11.457 11.053 -8.794 1.00 93.94 207 ALA A N 1
ATOM 1674 C CA . ALA A 1 207 ? 12.161 11.992 -9.668 1.00 93.94 207 ALA A CA 1
ATOM 1675 C C . ALA A 1 207 ? 11.684 11.883 -11.130 1.00 93.94 207 ALA A C 1
ATOM 1677 O O . ALA A 1 207 ? 11.449 12.894 -11.798 1.00 93.94 207 ALA A O 1
ATOM 1678 N N . HIS A 1 208 ? 11.457 10.658 -11.615 1.00 91.50 208 HIS A N 1
ATOM 1679 C CA . HIS A 1 208 ? 10.895 10.418 -12.946 1.00 91.50 208 HIS A CA 1
ATOM 1680 C C . HIS A 1 208 ? 9.458 10.938 -13.078 1.00 91.50 208 HIS A C 1
ATOM 1682 O O . HIS A 1 208 ? 9.142 11.618 -14.055 1.00 91.50 208 HIS A O 1
ATOM 1688 N N . LEU A 1 209 ? 8.581 10.681 -12.101 1.00 90.81 209 LEU A N 1
ATOM 1689 C CA . LEU A 1 209 ? 7.202 11.194 -12.124 1.00 90.81 209 LEU A CA 1
ATOM 1690 C C . LEU A 1 209 ? 7.146 12.727 -12.022 1.00 90.81 209 LEU A C 1
ATOM 1692 O O . LEU A 1 209 ? 6.315 13.364 -12.672 1.00 90.81 209 LEU A O 1
ATOM 1696 N N . GLU A 1 210 ? 8.058 13.345 -11.274 1.00 90.38 210 GLU A N 1
ATOM 1697 C CA . GLU A 1 210 ? 8.210 14.799 -11.227 1.00 90.38 210 GLU A CA 1
ATOM 1698 C C . GLU A 1 210 ? 8.658 15.381 -12.567 1.00 90.38 210 GLU A C 1
ATOM 1700 O O . GLU A 1 210 ? 8.136 16.419 -12.984 1.00 90.38 210 GLU A O 1
ATOM 1705 N N . ALA A 1 211 ? 9.567 14.703 -13.275 1.00 88.00 211 ALA A N 1
ATOM 1706 C CA . ALA A 1 211 ? 9.948 15.083 -14.629 1.00 88.00 211 ALA A CA 1
ATOM 1707 C C . ALA A 1 211 ? 8.735 15.034 -15.574 1.00 88.00 211 ALA A C 1
ATOM 1709 O O . ALA A 1 211 ? 8.494 16.003 -16.301 1.00 88.00 211 ALA A O 1
ATOM 1710 N N . VAL A 1 212 ? 7.911 13.977 -15.506 1.00 86.12 212 VAL A N 1
ATOM 1711 C CA . VAL A 1 212 ? 6.645 13.886 -16.266 1.00 86.12 212 VAL A CA 1
ATOM 1712 C C . VAL A 1 212 ? 5.723 15.057 -15.927 1.00 86.12 212 VAL A C 1
ATOM 1714 O O . VAL A 1 212 ? 5.238 15.741 -16.829 1.00 86.12 212 VAL A O 1
ATOM 1717 N N . ARG A 1 213 ? 5.521 15.345 -14.636 1.00 86.12 213 ARG A N 1
ATOM 1718 C CA . ARG A 1 213 ? 4.668 16.448 -14.170 1.00 86.12 213 ARG A CA 1
ATOM 1719 C C . ARG A 1 213 ? 5.163 17.806 -14.674 1.00 86.12 213 ARG A C 1
ATOM 1721 O O . ARG A 1 213 ? 4.368 18.615 -15.148 1.00 86.12 213 ARG A O 1
ATOM 1728 N N . LYS A 1 214 ? 6.473 18.063 -14.611 1.00 84.38 214 LYS A N 1
ATOM 1729 C CA . LYS A 1 214 ? 7.091 19.298 -15.122 1.00 84.38 214 LYS A CA 1
ATOM 1730 C C . LYS A 1 214 ? 6.895 19.431 -16.633 1.00 84.38 214 LYS A C 1
ATOM 1732 O O . LYS A 1 214 ? 6.554 20.513 -17.108 1.00 84.38 214 LYS A O 1
ATOM 1737 N N . HIS A 1 215 ? 7.052 18.336 -17.376 1.00 77.62 215 HIS A N 1
ATOM 1738 C CA . HIS A 1 215 ? 6.785 18.308 -18.813 1.00 77.62 215 HIS A CA 1
ATOM 1739 C C . HIS A 1 215 ? 5.309 18.579 -19.145 1.00 77.62 215 HIS A C 1
ATOM 1741 O O . HIS A 1 215 ? 5.043 19.313 -20.098 1.00 77.62 215 HIS A O 1
ATOM 1747 N N . GLN A 1 216 ? 4.362 18.068 -18.349 1.00 73.69 216 GLN A N 1
ATOM 1748 C CA . GLN A 1 216 ? 2.929 18.355 -18.506 1.00 73.69 216 GLN A CA 1
ATOM 1749 C C . GLN A 1 216 ? 2.590 19.827 -18.217 1.00 73.69 216 GLN A C 1
ATOM 1751 O O . GLN A 1 216 ? 1.836 20.443 -18.965 1.00 73.69 216 GLN A O 1
ATOM 1756 N N . LEU A 1 217 ? 3.175 20.420 -17.170 1.00 69.75 217 LEU A N 1
ATOM 1757 C CA . LEU A 1 217 ? 2.929 21.819 -16.789 1.00 69.75 217 LEU A CA 1
ATOM 1758 C C . LEU A 1 217 ? 3.577 22.831 -17.747 1.00 69.75 217 LEU A C 1
ATOM 1760 O O . LEU A 1 217 ? 3.038 23.916 -17.955 1.00 69.75 217 LEU A O 1
ATOM 1764 N N . SER A 1 218 ? 4.719 22.484 -18.346 1.00 67.75 218 SER A N 1
ATOM 1765 C CA . SER A 1 218 ? 5.450 23.361 -19.270 1.00 67.75 218 SER A CA 1
ATOM 1766 C C . SER A 1 218 ? 4.790 23.491 -20.648 1.00 67.75 218 SER A C 1
ATOM 1768 O O . SER A 1 218 ? 5.073 24.456 -21.356 1.00 67.75 218 SER A O 1
ATOM 1770 N N . LYS A 1 219 ? 3.939 22.542 -21.058 1.00 56.75 219 LYS A N 1
ATOM 1771 C CA . LYS A 1 219 ? 3.269 22.537 -22.368 1.00 56.75 219 LYS A CA 1
ATOM 1772 C C . LYS A 1 219 ? 1.765 22.781 -22.207 1.00 56.75 219 LYS A C 1
ATOM 1774 O O . LYS A 1 219 ? 0.959 21.877 -22.385 1.00 56.75 219 LYS A O 1
ATOM 1779 N N . LYS A 1 220 ? 1.357 24.032 -21.963 1.00 45.09 220 LYS A N 1
ATOM 1780 C CA . LYS A 1 220 ? -0.060 24.459 -22.050 1.00 45.09 220 LYS A CA 1
ATOM 1781 C C . LYS A 1 220 ? -0.556 24.629 -23.505 1.00 45.09 220 LYS A C 1
ATOM 1783 O O . LYS A 1 220 ? -1.436 25.435 -23.779 1.00 45.09 220 LYS A O 1
ATOM 1788 N N . GLY A 1 221 ? 0.006 23.868 -24.443 1.00 42.72 221 GLY A N 1
ATOM 1789 C CA . GLY A 1 221 ? -0.348 23.874 -25.859 1.00 42.72 221 GLY A CA 1
ATOM 1790 C C . GLY A 1 221 ? 0.476 22.830 -26.609 1.00 42.72 221 GLY A C 1
ATOM 1791 O O . GLY A 1 221 ? 1.700 22.906 -26.630 1.00 42.72 221 GLY A O 1
ATOM 1792 N N . THR A 1 222 ? -0.202 21.879 -27.247 1.00 38.53 222 THR A N 1
ATOM 1793 C CA . THR A 1 222 ? 0.332 20.734 -28.015 1.00 38.53 222 THR A CA 1
ATOM 1794 C C . THR A 1 222 ? 0.588 19.459 -27.200 1.00 38.53 222 THR A C 1
ATOM 1796 O O . THR A 1 222 ? 1.650 19.241 -26.613 1.00 38.53 222 THR A O 1
ATOM 1799 N N . LEU A 1 223 ? -0.415 18.576 -27.261 1.00 44.06 223 LEU A N 1
ATOM 1800 C CA . LEU A 1 223 ? -0.350 17.120 -27.105 1.00 44.06 223 LEU A CA 1
ATOM 1801 C C . LEU A 1 223 ? 0.699 16.513 -28.059 1.00 44.06 223 LEU A C 1
ATOM 1803 O O . 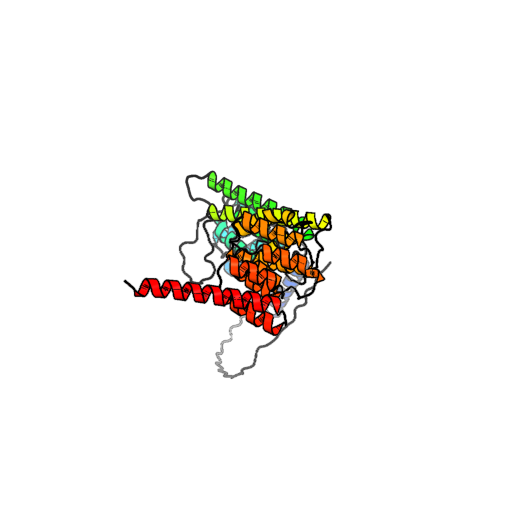LEU A 1 223 ? 0.369 15.885 -29.055 1.00 44.06 223 LEU A O 1
ATOM 1807 N N . ALA A 1 224 ? 1.981 16.727 -27.782 1.00 41.97 224 ALA A N 1
ATOM 1808 C CA . ALA A 1 224 ? 3.082 16.148 -28.544 1.00 41.97 224 ALA A CA 1
ATOM 1809 C C . ALA A 1 224 ? 4.180 15.720 -27.569 1.00 41.97 224 ALA A C 1
ATOM 1811 O O . ALA A 1 224 ? 5.087 16.496 -27.258 1.00 41.97 224 ALA A O 1
ATOM 1812 N N . MET A 1 225 ? 3.963 14.540 -26.976 1.00 45.19 225 MET A N 1
ATOM 1813 C CA . MET A 1 225 ? 4.934 13.456 -26.702 1.00 45.19 225 MET A CA 1
ATOM 1814 C C . MET A 1 225 ? 4.320 12.351 -25.810 1.00 45.19 225 MET A C 1
ATOM 1816 O O . MET A 1 225 ? 5.028 11.633 -25.117 1.00 45.19 225 MET A O 1
ATOM 1820 N N . VAL A 1 226 ? 2.990 12.202 -25.815 1.00 44.19 226 VAL A N 1
ATOM 1821 C CA . VAL A 1 226 ? 2.288 11.018 -25.291 1.00 44.19 226 VAL A CA 1
ATOM 1822 C C . VAL A 1 226 ? 1.188 10.657 -26.291 1.00 44.19 226 VAL A C 1
ATOM 1824 O O . VAL A 1 226 ? 0.017 10.764 -25.962 1.00 44.19 226 VAL A O 1
ATOM 1827 N N . THR A 1 227 ? 1.567 10.378 -27.549 1.00 37.34 227 THR A N 1
ATOM 1828 C CA . THR A 1 227 ? 0.874 9.566 -28.587 1.00 37.34 227 THR A CA 1
ATOM 1829 C C . THR A 1 227 ? 1.190 10.039 -30.015 1.00 37.34 227 THR A C 1
ATOM 1831 O O . THR A 1 227 ? 0.659 11.031 -30.493 1.00 37.34 227 THR A O 1
ATOM 1834 N N . SER A 1 228 ? 2.003 9.259 -30.724 1.00 35.34 228 SER A N 1
ATOM 1835 C CA . SER A 1 228 ? 1.923 8.974 -32.168 1.00 35.34 228 SER A CA 1
ATOM 1836 C C . SER A 1 228 ? 2.841 7.752 -32.377 1.00 35.34 228 SER A C 1
ATOM 1838 O O . SER A 1 228 ? 3.960 7.722 -31.889 1.00 35.34 228 SER A O 1
ATOM 1840 N N . SER A 1 229 ? 2.447 6.608 -32.927 1.00 31.14 229 SER A N 1
ATOM 1841 C CA . SER A 1 229 ? 1.406 6.321 -33.902 1.00 31.14 229 SER A CA 1
ATOM 1842 C C . SER A 1 229 ? 0.979 4.863 -33.741 1.00 31.14 229 SER A C 1
ATOM 1844 O O . SER A 1 229 ? 1.826 3.989 -33.858 1.00 31.14 229 SER A O 1
ATOM 1846 N N . LEU A 1 230 ? -0.302 4.593 -33.479 1.00 38.91 230 LEU A N 1
ATOM 1847 C CA . LEU A 1 230 ? -0.961 3.299 -33.726 1.00 38.91 230 LEU A CA 1
ATOM 1848 C C . LEU A 1 230 ? -2.480 3.523 -33.656 1.00 38.91 230 LEU A C 1
ATOM 1850 O O . LEU A 1 230 ? -3.154 3.167 -32.695 1.00 38.91 230 LEU A O 1
ATOM 1854 N N . GLN A 1 231 ? -3.017 4.165 -34.690 1.00 38.72 231 GLN A N 1
ATOM 1855 C CA . GLN A 1 231 ? -4.449 4.143 -34.975 1.00 38.72 231 GLN A CA 1
ATOM 1856 C C . GLN A 1 231 ? -4.648 4.023 -36.489 1.00 38.72 231 GLN A C 1
ATOM 1858 O O . GLN A 1 231 ? -5.028 4.973 -37.161 1.00 38.72 231 GLN A O 1
ATOM 1863 N N . LYS A 1 232 ? -4.283 2.851 -37.026 1.00 36.47 232 LYS A N 1
ATOM 1864 C CA . LYS A 1 232 ? -4.855 2.194 -38.219 1.00 36.47 232 LYS A CA 1
ATOM 1865 C C . LYS A 1 232 ? -3.922 1.072 -38.666 1.00 36.47 232 LYS A C 1
ATOM 1867 O O . LYS A 1 232 ? -2.950 1.322 -39.367 1.00 36.47 232 LYS A O 1
ATOM 1872 N N . THR A 1 233 ? -4.228 -0.153 -38.251 1.00 28.83 233 THR A N 1
ATOM 1873 C CA . THR A 1 233 ? -4.159 -1.377 -39.071 1.00 28.83 233 THR A CA 1
ATOM 1874 C C . THR A 1 233 ? -4.681 -2.545 -38.226 1.00 28.83 233 THR A C 1
ATOM 1876 O O . THR A 1 233 ? -4.075 -2.938 -37.242 1.00 28.83 233 THR A O 1
ATOM 1879 N N . MET A 1 234 ? -5.903 -2.955 -38.572 1.00 31.08 234 MET A N 1
ATOM 1880 C CA . MET A 1 234 ? -6.574 -4.255 -38.419 1.00 31.08 234 MET A CA 1
ATOM 1881 C C . MET A 1 234 ? -5.923 -5.344 -37.536 1.00 31.08 234 MET A C 1
ATOM 1883 O O . MET A 1 234 ? -4.798 -5.756 -37.799 1.00 31.08 234 MET A O 1
ATOM 1887 N N . GLY A 1 235 ? -6.707 -5.915 -36.608 1.00 27.95 235 GLY A N 1
ATOM 1888 C CA . GLY A 1 235 ? -6.456 -7.245 -36.029 1.00 27.95 235 GLY A CA 1
ATOM 1889 C C . GLY A 1 235 ? -6.753 -7.352 -34.531 1.00 27.95 235 GLY A C 1
ATOM 1890 O O . GLY A 1 235 ? -6.024 -6.819 -33.705 1.00 27.95 235 GLY A O 1
ATOM 1891 N N . GLU A 1 236 ? -7.838 -8.034 -34.190 1.00 38.03 236 GLU A N 1
ATOM 1892 C CA . GLU A 1 236 ? -8.414 -8.209 -32.855 1.00 38.03 236 GLU A CA 1
ATOM 1893 C C . GLU A 1 236 ? -7.538 -9.048 -31.900 1.00 38.03 236 GLU A C 1
ATOM 1895 O O . GLU A 1 236 ? -7.126 -10.155 -32.230 1.00 38.03 236 GLU A O 1
ATOM 1900 N N . SER A 1 237 ? -7.308 -8.556 -30.676 1.00 28.91 237 SER A N 1
ATOM 1901 C CA . SER A 1 237 ? -7.197 -9.372 -29.450 1.00 28.91 237 SER A CA 1
ATOM 1902 C C . SER A 1 237 ? -7.330 -8.476 -28.207 1.00 28.91 237 SER A C 1
ATOM 1904 O O . SER A 1 237 ? -6.823 -7.356 -28.146 1.00 28.91 237 SER A O 1
ATOM 1906 N N . SER A 1 238 ? -8.117 -8.931 -27.234 1.00 32.16 238 SER A N 1
ATOM 1907 C CA . SER A 1 238 ? -8.785 -8.107 -26.218 1.00 32.16 238 SER A CA 1
ATOM 1908 C C . SER A 1 238 ? -8.016 -7.947 -24.892 1.00 32.16 238 SER A C 1
ATOM 1910 O O . SER A 1 238 ? -8.645 -7.903 -23.837 1.00 32.16 238 SER A O 1
ATOM 1912 N N . GLU A 1 239 ? -6.684 -7.820 -24.903 1.00 33.41 239 GLU A N 1
ATOM 1913 C CA . GLU A 1 239 ? -5.906 -7.753 -23.643 1.00 33.41 239 GLU A CA 1
ATOM 1914 C C . GLU A 1 239 ? -4.886 -6.602 -23.516 1.00 33.41 239 GLU A C 1
ATOM 1916 O O . GLU A 1 239 ? -4.322 -6.429 -22.441 1.00 33.41 239 GLU A O 1
ATOM 1921 N N . ASP A 1 240 ? -4.700 -5.734 -24.522 1.00 33.22 240 ASP A N 1
ATOM 1922 C CA . ASP A 1 240 ? -3.657 -4.676 -24.481 1.00 33.22 240 ASP A CA 1
ATOM 1923 C C . ASP A 1 240 ? -4.197 -3.227 -24.555 1.00 33.22 240 ASP A C 1
ATOM 1925 O O . ASP A 1 240 ? -3.586 -2.311 -25.110 1.00 33.22 240 ASP A O 1
ATOM 1929 N N . LYS A 1 241 ? -5.382 -2.986 -23.976 1.00 35.50 241 LYS A N 1
ATOM 1930 C CA . LYS A 1 241 ? -5.999 -1.647 -23.854 1.00 35.50 241 LYS A CA 1
ATOM 1931 C C . LYS A 1 241 ? -5.538 -0.892 -22.597 1.00 35.50 241 LYS A C 1
ATOM 1933 O O . LYS A 1 241 ? -6.355 -0.391 -21.835 1.00 35.50 241 LYS A O 1
ATOM 1938 N N . SER A 1 242 ? -4.229 -0.765 -22.392 1.00 34.69 242 SER A N 1
ATOM 1939 C CA . SER A 1 242 ? -3.657 0.119 -21.360 1.00 34.69 242 SER A CA 1
ATOM 1940 C C . SER A 1 242 ? -2.623 1.066 -21.970 1.00 34.69 242 SER A C 1
ATOM 1942 O O . SER A 1 242 ? -1.450 1.122 -21.608 1.00 34.69 242 SER A O 1
ATOM 1944 N N . ARG A 1 243 ? -3.060 1.835 -22.966 1.00 42.16 243 ARG A N 1
ATOM 1945 C CA . ARG A 1 243 ? -2.356 3.047 -23.398 1.00 42.16 243 ARG A CA 1
ATOM 1946 C C . ARG A 1 243 ? -3.124 4.246 -22.859 1.00 42.16 243 ARG A C 1
ATOM 1948 O O . ARG A 1 243 ? -3.720 5.006 -23.614 1.00 42.16 243 ARG A O 1
ATOM 1955 N N . MET A 1 244 ? -3.153 4.339 -21.529 1.00 41.91 244 MET A N 1
ATOM 1956 C CA . MET A 1 244 ? -3.738 5.460 -20.804 1.00 41.91 244 MET A CA 1
ATOM 1957 C C . MET A 1 244 ? -2.903 6.703 -21.119 1.00 41.91 244 MET A C 1
ATOM 1959 O O . MET A 1 244 ? -1.699 6.738 -20.857 1.00 41.91 244 MET A O 1
ATOM 1963 N N . THR A 1 245 ? -3.520 7.734 -21.682 1.00 52.03 245 THR A N 1
ATOM 1964 C CA . THR A 1 245 ? -3.030 9.097 -21.486 1.00 52.03 245 THR A CA 1
ATOM 1965 C C . THR A 1 245 ? -2.978 9.315 -19.977 1.00 52.03 245 THR A C 1
ATOM 1967 O O . THR A 1 245 ? -4.037 9.419 -19.366 1.00 52.03 245 THR A O 1
ATOM 1970 N N . VAL A 1 246 ? -1.785 9.295 -19.372 1.00 60.00 246 VAL A N 1
ATOM 1971 C CA . VAL A 1 246 ? -1.639 9.424 -17.914 1.00 60.00 246 VAL A CA 1
ATOM 1972 C C . VAL A 1 246 ? -2.258 10.748 -17.498 1.00 60.00 246 VAL A C 1
ATOM 1974 O O . VAL A 1 246 ? -1.726 11.822 -17.803 1.00 60.00 246 VAL A O 1
ATOM 1977 N N . THR A 1 247 ? -3.408 10.671 -16.838 1.00 71.75 247 THR A N 1
ATOM 1978 C CA . THR A 1 247 ? -4.101 11.863 -16.368 1.00 71.75 247 THR A CA 1
ATOM 1979 C C . THR A 1 247 ? -3.275 12.511 -15.254 1.00 71.75 247 THR A C 1
ATOM 1981 O O . THR A 1 247 ? -2.591 11.809 -14.501 1.00 71.75 247 THR A O 1
ATOM 1984 N N . PRO A 1 248 ? -3.330 13.844 -15.087 1.00 74.25 248 PRO A N 1
ATOM 1985 C CA . PRO A 1 248 ? -2.668 14.502 -13.961 1.00 74.25 248 PRO A CA 1
ATOM 1986 C C . PRO A 1 248 ? -3.085 13.908 -12.604 1.00 74.25 248 PRO A C 1
ATOM 1988 O O . PRO A 1 248 ? -2.268 13.806 -11.697 1.00 74.25 248 PRO A O 1
ATOM 1991 N N . THR A 1 249 ? -4.334 13.445 -12.488 1.00 79.69 249 THR A N 1
ATOM 1992 C CA . THR A 1 249 ? -4.877 12.776 -11.297 1.00 79.69 249 THR A CA 1
ATOM 1993 C C . THR A 1 249 ? -4.260 11.402 -11.039 1.00 79.69 249 THR A C 1
ATO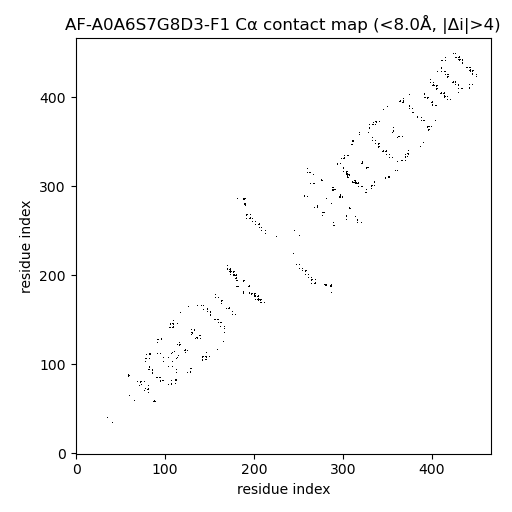M 1995 O O . THR A 1 249 ? -3.906 11.104 -9.900 1.00 79.69 249 THR A O 1
ATOM 1998 N N . GLU A 1 250 ? -4.084 10.574 -12.072 1.00 82.31 250 GLU A N 1
ATOM 1999 C CA . GLU A 1 250 ? -3.401 9.277 -11.945 1.00 82.31 250 GLU A CA 1
ATOM 2000 C C . GLU A 1 250 ? -1.926 9.467 -11.596 1.00 82.31 250 GLU A C 1
ATOM 2002 O O . GLU A 1 250 ? -1.401 8.763 -10.737 1.00 82.31 250 GLU A O 1
ATOM 2007 N N . LEU A 1 251 ? -1.268 10.460 -12.204 1.00 86.31 251 LEU A N 1
ATOM 2008 C CA . LEU A 1 251 ? 0.118 10.798 -11.895 1.00 86.31 251 LEU A CA 1
ATOM 2009 C C . LEU A 1 251 ? 0.282 11.170 -10.417 1.00 86.31 251 LEU A C 1
ATOM 2011 O O . LEU A 1 251 ? 1.139 10.608 -9.737 1.00 86.31 251 LEU A O 1
ATOM 2015 N N . THR A 1 252 ? -0.565 12.065 -9.901 1.00 87.56 252 THR A N 1
ATOM 2016 C CA . THR A 1 252 ? -0.557 12.433 -8.480 1.00 87.56 252 THR A CA 1
ATOM 2017 C C . THR A 1 252 ? -0.863 11.237 -7.581 1.00 87.56 252 THR A C 1
ATOM 2019 O O . THR A 1 252 ? -0.192 11.063 -6.570 1.00 87.56 252 THR A O 1
ATOM 2022 N N . SER A 1 253 ? -1.808 10.369 -7.953 1.00 88.88 253 SER A N 1
ATOM 2023 C CA . SER A 1 253 ? -2.114 9.154 -7.184 1.00 88.88 253 SER A CA 1
ATOM 2024 C C . SER A 1 253 ? -0.921 8.189 -7.108 1.00 88.88 253 SER A C 1
ATOM 2026 O O . SER A 1 253 ? -0.606 7.677 -6.030 1.00 88.88 253 SER A O 1
ATOM 2028 N N . HIS A 1 254 ? -0.198 7.988 -8.214 1.00 89.25 254 HIS A N 1
ATOM 2029 C CA . HIS A 1 254 ? 1.024 7.182 -8.225 1.00 89.25 254 HIS A CA 1
ATOM 2030 C C . HIS A 1 254 ? 2.130 7.800 -7.366 1.00 89.25 254 HIS A C 1
ATOM 2032 O O . HIS A 1 254 ? 2.762 7.083 -6.590 1.00 89.25 254 HIS A O 1
ATOM 2038 N N . MET A 1 255 ? 2.333 9.118 -7.457 1.00 91.88 255 MET A N 1
ATOM 2039 C CA . MET A 1 255 ? 3.287 9.829 -6.600 1.00 91.88 255 MET A CA 1
ATOM 2040 C C . MET A 1 255 ? 2.924 9.669 -5.119 1.00 91.88 255 MET A C 1
ATOM 2042 O O . MET A 1 255 ? 3.780 9.284 -4.328 1.00 91.88 255 MET A O 1
ATOM 2046 N N . ASN A 1 256 ? 1.654 9.865 -4.753 1.00 93.25 256 ASN A N 1
ATOM 2047 C CA . ASN A 1 256 ? 1.169 9.687 -3.382 1.00 93.25 256 ASN A CA 1
ATOM 2048 C C . ASN A 1 256 ? 1.396 8.260 -2.877 1.00 93.25 256 ASN A C 1
ATOM 2050 O O . ASN A 1 256 ? 1.900 8.078 -1.772 1.00 93.25 256 ASN A O 1
ATOM 2054 N N . THR A 1 257 ? 1.093 7.250 -3.697 1.00 93.50 257 THR A N 1
ATOM 2055 C CA . THR A 1 257 ? 1.320 5.838 -3.352 1.00 93.50 257 THR A CA 1
ATOM 2056 C C . THR A 1 257 ? 2.798 5.563 -3.074 1.00 93.50 257 THR A C 1
ATOM 2058 O O . THR A 1 257 ? 3.123 4.888 -2.097 1.00 93.50 257 THR A O 1
ATOM 2061 N N . ILE A 1 258 ? 3.704 6.091 -3.908 1.00 94.00 258 ILE A N 1
ATOM 2062 C CA . ILE A 1 258 ? 5.149 5.915 -3.719 1.00 94.00 258 ILE A CA 1
ATOM 2063 C C . ILE A 1 258 ? 5.614 6.620 -2.442 1.00 94.00 258 ILE A C 1
ATOM 2065 O O . ILE A 1 258 ? 6.321 6.006 -1.646 1.00 94.00 258 ILE A O 1
ATOM 2069 N N . THR A 1 259 ? 5.175 7.856 -2.202 1.00 94.88 259 THR A N 1
ATOM 2070 C CA . THR A 1 259 ? 5.497 8.601 -0.977 1.00 94.88 259 THR A CA 1
ATOM 2071 C C . THR A 1 259 ? 5.005 7.869 0.270 1.00 94.88 259 THR A C 1
ATOM 2073 O O . THR A 1 259 ? 5.774 7.666 1.202 1.00 94.88 259 THR A O 1
ATOM 2076 N N . LEU A 1 260 ? 3.760 7.380 0.273 1.00 94.75 260 LEU A N 1
ATOM 2077 C CA . LEU A 1 260 ? 3.228 6.586 1.383 1.00 94.75 260 LEU A CA 1
ATOM 2078 C C . LEU A 1 260 ? 4.027 5.297 1.599 1.00 94.75 260 LEU A C 1
ATOM 2080 O O . LEU A 1 260 ? 4.268 4.913 2.740 1.00 94.75 260 LEU A O 1
ATOM 2084 N N . GLN A 1 261 ? 4.469 4.629 0.530 1.00 95.31 261 GLN A N 1
ATOM 2085 C CA . GLN A 1 261 ? 5.303 3.436 0.666 1.00 95.31 261 GLN A CA 1
ATOM 2086 C C . GLN A 1 261 ? 6.693 3.761 1.233 1.00 95.31 261 GLN A C 1
ATOM 2088 O O . GLN A 1 261 ? 7.226 2.964 2.010 1.00 95.31 261 GLN A O 1
ATOM 2093 N N . ILE A 1 262 ? 7.280 4.906 0.871 1.00 93.88 262 ILE A N 1
ATOM 2094 C CA . ILE A 1 262 ? 8.531 5.390 1.468 1.00 93.88 262 ILE A CA 1
ATOM 2095 C C . ILE A 1 262 ? 8.329 5.614 2.969 1.00 93.88 262 ILE A C 1
ATOM 2097 O O . ILE A 1 262 ? 9.075 5.030 3.755 1.00 93.88 262 ILE A O 1
ATOM 2101 N N . ASP A 1 263 ? 7.282 6.353 3.353 1.00 94.88 263 ASP A N 1
ATOM 2102 C CA . ASP A 1 263 ? 6.943 6.637 4.753 1.00 94.88 263 ASP A CA 1
ATOM 2103 C C . ASP A 1 263 ? 6.760 5.332 5.553 1.00 94.88 263 ASP A C 1
ATOM 2105 O O . ASP A 1 263 ? 7.344 5.171 6.624 1.00 94.88 263 ASP A O 1
ATOM 2109 N N . VAL A 1 264 ? 6.022 4.352 5.010 1.00 94.25 264 VAL A N 1
ATOM 2110 C CA . VAL A 1 264 ? 5.854 3.022 5.632 1.00 94.25 264 VAL A CA 1
ATOM 2111 C C . VAL A 1 264 ? 7.188 2.309 5.784 1.00 94.25 264 VAL A C 1
ATOM 2113 O O . VAL A 1 264 ? 7.470 1.756 6.841 1.00 94.25 264 VAL A O 1
ATOM 2116 N N . THR A 1 265 ? 8.026 2.302 4.750 1.00 92.81 265 THR A N 1
ATOM 2117 C CA . THR A 1 265 ? 9.306 1.581 4.799 1.00 92.81 265 THR A CA 1
ATOM 2118 C C . THR A 1 265 ? 10.240 2.181 5.841 1.00 92.81 265 THR A C 1
ATOM 2120 O O . THR A 1 265 ? 10.867 1.437 6.591 1.00 92.81 265 THR A O 1
ATOM 2123 N N . GLN A 1 266 ? 10.313 3.512 5.909 1.00 93.31 266 GLN A N 1
ATOM 2124 C CA . GLN A 1 266 ? 11.120 4.230 6.893 1.00 93.31 266 GLN A CA 1
ATOM 2125 C C . GLN A 1 266 ? 10.602 3.996 8.312 1.00 93.31 266 GLN A C 1
ATOM 2127 O O . GLN A 1 266 ? 11.378 3.605 9.179 1.00 93.31 266 GLN A O 1
ATOM 2132 N N . PHE A 1 267 ? 9.294 4.147 8.532 1.00 92.94 267 PHE A N 1
ATOM 2133 C CA . PHE A 1 267 ? 8.671 3.903 9.831 1.00 92.94 267 PHE A CA 1
ATOM 2134 C C . PHE A 1 267 ? 8.932 2.473 10.321 1.00 92.94 267 PHE A C 1
ATOM 2136 O O . PHE A 1 267 ? 9.468 2.272 11.407 1.00 92.94 267 PHE A O 1
ATOM 2143 N N . MET A 1 268 ? 8.656 1.471 9.483 1.00 91.38 268 MET A N 1
ATOM 2144 C CA . MET A 1 268 ? 8.849 0.064 9.842 1.00 91.38 268 MET A CA 1
ATOM 2145 C C . MET A 1 268 ? 10.323 -0.283 10.084 1.00 91.38 268 MET A C 1
ATOM 2147 O O . MET A 1 268 ? 10.625 -1.125 10.930 1.00 91.38 268 MET A O 1
ATOM 2151 N N . HIS A 1 269 ? 11.250 0.347 9.356 1.00 89.88 269 HIS A N 1
ATOM 2152 C CA . HIS A 1 269 ? 12.683 0.175 9.585 1.00 89.88 269 HIS A CA 1
ATOM 2153 C C . HIS A 1 269 ? 13.141 0.809 10.904 1.00 89.88 269 HIS A C 1
ATOM 2155 O O . HIS A 1 269 ? 13.903 0.184 11.640 1.00 89.88 269 HIS A O 1
ATOM 2161 N N . ASN A 1 270 ? 12.632 1.991 11.247 1.00 90.62 270 ASN A N 1
ATOM 2162 C CA . ASN A 1 270 ? 12.929 2.638 12.523 1.00 90.62 270 ASN A CA 1
ATOM 2163 C C . ASN A 1 270 ? 12.417 1.793 13.698 1.00 90.62 270 ASN A C 1
ATOM 2165 O O . ASN A 1 270 ? 13.187 1.497 14.608 1.00 90.62 270 ASN A O 1
ATOM 2169 N N . CYS A 1 271 ? 11.187 1.270 13.618 1.00 88.06 271 CYS A N 1
ATOM 2170 C CA . CYS A 1 271 ? 10.650 0.355 14.633 1.00 88.06 271 CYS A CA 1
ATOM 2171 C C . CYS A 1 271 ? 11.466 -0.948 14.762 1.00 88.06 271 CYS A C 1
ATOM 2173 O O . CYS A 1 271 ? 11.553 -1.547 15.834 1.00 88.06 271 CYS A O 1
ATOM 2175 N N . LEU A 1 272 ? 12.092 -1.414 13.676 1.00 87.44 272 LEU A N 1
ATOM 2176 C CA . LEU A 1 272 ? 13.017 -2.550 13.729 1.00 87.44 272 LEU A CA 1
ATOM 2177 C C . LEU A 1 272 ? 14.311 -2.216 14.475 1.00 87.44 272 LEU A C 1
ATOM 2179 O O . LEU A 1 272 ? 14.774 -3.039 15.263 1.00 87.44 272 LEU A O 1
ATOM 2183 N N . ILE A 1 273 ? 14.894 -1.040 14.225 1.00 86.38 273 ILE A N 1
ATOM 2184 C CA . ILE A 1 273 ? 16.127 -0.586 14.889 1.00 86.38 273 ILE A CA 1
ATOM 2185 C C . ILE A 1 273 ? 15.883 -0.363 16.384 1.00 86.38 273 ILE A C 1
ATOM 2187 O O . ILE A 1 273 ? 16.692 -0.783 17.208 1.00 86.38 273 ILE A O 1
ATOM 2191 N N . GLU A 1 274 ? 14.754 0.249 16.735 1.00 86.38 274 GLU A N 1
ATOM 2192 C CA . GLU A 1 274 ? 14.341 0.492 18.122 1.00 86.38 274 GLU A CA 1
ATOM 2193 C C . GLU A 1 274 ? 13.958 -0.799 18.869 1.00 86.38 274 GLU A C 1
ATOM 2195 O O . GLU A 1 274 ? 13.835 -0.804 20.093 1.00 86.38 274 GLU A O 1
ATOM 2200 N N . GLY A 1 275 ? 13.785 -1.913 18.149 1.00 80.06 275 GLY A N 1
ATOM 2201 C CA . GLY A 1 275 ? 13.439 -3.217 18.716 1.00 80.06 275 GLY A CA 1
ATOM 2202 C C . GLY A 1 275 ? 11.961 -3.375 19.091 1.00 80.06 275 GLY A C 1
ATOM 2203 O O . GLY A 1 275 ? 11.591 -4.382 19.700 1.00 80.06 275 GLY A O 1
ATOM 2204 N N . THR A 1 276 ? 11.112 -2.418 18.715 1.00 77.50 276 THR A N 1
ATOM 2205 C CA . THR A 1 276 ? 9.658 -2.443 18.934 1.00 77.50 276 THR A CA 1
ATOM 2206 C C . THR A 1 276 ? 8.971 -3.431 17.991 1.00 77.50 276 THR A C 1
ATOM 2208 O O . THR A 1 276 ? 8.073 -4.169 18.406 1.00 77.50 276 THR A O 1
ATOM 2211 N N . LEU A 1 277 ? 9.477 -3.571 16.759 1.00 77.19 277 LEU A N 1
ATOM 2212 C CA . LEU A 1 277 ? 9.021 -4.582 15.809 1.00 77.19 277 LEU A CA 1
ATOM 2213 C C . LEU A 1 277 ? 9.892 -5.845 15.854 1.00 77.19 277 LEU A C 1
ATOM 2215 O O . LEU A 1 277 ? 11.080 -5.830 15.539 1.00 77.19 277 LEU A O 1
ATOM 2219 N N . ARG A 1 278 ? 9.282 -7.000 16.144 1.00 67.50 278 ARG A N 1
ATOM 2220 C CA . ARG A 1 278 ? 9.948 -8.301 15.971 1.00 67.50 278 ARG A CA 1
ATOM 2221 C C . ARG A 1 278 ? 9.795 -8.781 14.536 1.00 67.50 278 ARG A C 1
ATOM 2223 O O . ARG A 1 278 ? 8.699 -9.151 14.111 1.00 67.50 278 ARG A O 1
ATOM 2230 N N . GLN A 1 279 ? 10.901 -8.832 13.798 1.00 63.22 279 GLN A N 1
ATOM 2231 C CA . GLN A 1 279 ? 10.885 -9.342 12.434 1.00 63.22 279 GLN A CA 1
ATOM 2232 C C . GLN A 1 279 ? 10.546 -10.835 12.408 1.00 63.22 279 GLN A C 1
ATOM 2234 O O . GLN A 1 279 ? 11.373 -11.697 12.709 1.00 63.22 279 GLN A O 1
ATOM 2239 N N . ARG A 1 280 ? 9.323 -11.168 11.998 1.00 59.03 280 ARG A N 1
ATOM 2240 C CA . ARG A 1 280 ? 8.977 -12.544 11.651 1.00 59.03 280 ARG A CA 1
ATOM 2241 C C . ARG A 1 280 ? 9.404 -12.773 10.206 1.00 59.03 280 ARG A C 1
ATOM 2243 O O . ARG A 1 280 ? 8.983 -12.026 9.330 1.00 59.03 280 ARG A O 1
ATOM 2250 N N . LYS A 1 281 ? 10.224 -13.797 9.943 1.00 55.81 281 LYS A N 1
ATOM 2251 C CA . LYS A 1 281 ? 10.463 -14.254 8.564 1.00 55.81 281 LYS A CA 1
ATOM 2252 C C . LYS A 1 281 ? 9.113 -14.640 7.964 1.00 55.81 281 LYS A C 1
ATOM 2254 O O . LYS A 1 281 ? 8.520 -15.642 8.373 1.00 55.81 281 LYS A O 1
ATOM 2259 N N . GLU A 1 282 ? 8.610 -13.823 7.047 1.00 55.94 282 GLU A N 1
ATOM 2260 C CA . GLU A 1 282 ? 7.421 -14.168 6.286 1.00 55.94 282 GLU A CA 1
ATOM 2261 C C . GLU A 1 282 ? 7.747 -15.391 5.425 1.00 55.94 282 GLU A C 1
ATOM 2263 O O . GLU A 1 282 ? 8.768 -15.443 4.744 1.00 55.94 282 GLU A O 1
ATOM 2268 N N . ARG A 1 283 ? 6.901 -16.424 5.506 1.00 49.44 283 ARG A N 1
ATOM 2269 C CA . ARG A 1 283 ? 7.030 -17.646 4.693 1.00 49.44 283 ARG A CA 1
ATOM 2270 C C . ARG A 1 283 ? 6.463 -17.462 3.276 1.00 49.44 283 ARG A C 1
ATOM 2272 O O . ARG A 1 283 ? 6.350 -18.431 2.531 1.00 49.44 283 ARG A O 1
ATOM 2279 N N . THR A 1 284 ? 6.045 -16.248 2.923 1.00 54.53 284 THR A N 1
ATOM 2280 C CA . THR A 1 284 ? 5.420 -15.912 1.642 1.00 54.53 284 THR A CA 1
ATOM 2281 C C . THR A 1 284 ? 6.479 -15.659 0.566 1.00 54.53 284 THR A C 1
ATOM 2283 O O . THR A 1 284 ? 7.565 -15.158 0.841 1.00 54.53 284 THR A O 1
ATOM 2286 N N . LYS A 1 285 ? 6.164 -16.007 -0.692 1.00 58.81 285 LYS A N 1
ATOM 2287 C CA . LYS A 1 285 ? 7.058 -15.800 -1.852 1.00 58.81 285 LYS A CA 1
ATOM 2288 C C . LYS A 1 285 ? 7.264 -14.321 -2.219 1.00 58.81 285 LYS A C 1
ATOM 2290 O O . LYS A 1 285 ? 8.219 -14.012 -2.923 1.00 58.81 285 LYS A O 1
ATOM 2295 N N . LYS A 1 286 ? 6.369 -13.428 -1.784 1.00 66.06 286 LYS A N 1
ATOM 2296 C CA . LYS A 1 286 ? 6.416 -11.983 -2.037 1.00 66.06 286 LYS A CA 1
ATOM 2297 C C . LYS A 1 286 ? 6.045 -11.244 -0.752 1.00 66.06 286 LYS A C 1
ATOM 2299 O O . LYS A 1 286 ? 5.037 -11.583 -0.130 1.00 66.06 286 LYS A O 1
ATOM 2304 N N . PHE A 1 287 ? 6.857 -10.265 -0.375 1.00 77.31 287 PHE A N 1
ATOM 2305 C CA . PHE A 1 287 ? 6.585 -9.375 0.749 1.00 77.31 287 PHE A CA 1
ATOM 2306 C C . PHE A 1 287 ? 5.531 -8.339 0.350 1.00 77.31 287 PHE A C 1
ATOM 2308 O O . PHE A 1 287 ? 5.616 -7.758 -0.734 1.00 77.31 287 PHE A O 1
ATOM 2315 N N . GLY A 1 288 ? 4.521 -8.145 1.198 1.00 81.50 288 GLY A N 1
ATOM 2316 C CA . GLY A 1 288 ? 3.380 -7.283 0.886 1.00 81.50 288 GLY A CA 1
ATOM 2317 C C . GLY A 1 288 ? 3.723 -5.795 0.959 1.00 81.50 288 GLY A C 1
ATOM 2318 O O . GLY A 1 288 ? 4.303 -5.345 1.946 1.00 81.50 288 GLY A O 1
ATOM 2319 N N . THR A 1 289 ? 3.345 -5.023 -0.063 1.00 88.94 289 THR A N 1
ATOM 2320 C CA . THR A 1 289 ? 3.536 -3.563 -0.105 1.00 88.94 289 THR A CA 1
ATOM 2321 C C . THR A 1 289 ? 2.253 -2.829 -0.506 1.00 88.94 289 THR A C 1
ATOM 2323 O O . THR A 1 289 ? 1.275 -3.433 -0.948 1.00 88.94 289 THR A O 1
ATOM 2326 N N . LEU A 1 290 ? 2.236 -1.496 -0.392 1.00 90.12 290 LEU A N 1
ATOM 2327 C CA . LEU A 1 290 ? 1.112 -0.656 -0.826 1.00 90.12 290 LEU A CA 1
ATOM 2328 C C . LEU A 1 290 ? 0.897 -0.656 -2.349 1.00 90.12 290 LEU A C 1
ATOM 2330 O O . LEU A 1 290 ? -0.071 -0.079 -2.836 1.00 90.12 290 LEU A O 1
ATOM 2334 N N . PHE A 1 291 ? 1.756 -1.322 -3.118 1.00 88.69 291 PHE A N 1
ATOM 2335 C CA . PHE A 1 291 ? 1.552 -1.533 -4.552 1.00 88.69 291 PHE A CA 1
ATOM 2336 C C . PHE A 1 291 ? 0.716 -2.788 -4.860 1.00 88.69 291 PHE A C 1
ATOM 2338 O O . PHE A 1 291 ? 0.407 -3.041 -6.021 1.00 88.69 291 PHE A O 1
ATOM 2345 N N . ASP A 1 292 ? 0.363 -3.585 -3.847 1.00 88.06 292 ASP A N 1
ATOM 2346 C CA . ASP A 1 292 ? -0.432 -4.803 -4.007 1.00 88.06 292 ASP A CA 1
ATOM 2347 C C . ASP A 1 292 ? -1.949 -4.541 -3.854 1.00 88.06 292 ASP A C 1
ATOM 2349 O O . ASP A 1 292 ? -2.433 -3.404 -3.852 1.00 88.06 292 ASP A O 1
ATOM 2353 N N . ASN A 1 293 ? -2.735 -5.618 -3.776 1.00 89.12 293 ASN A N 1
ATOM 2354 C CA . ASN A 1 293 ? -4.192 -5.555 -3.677 1.00 89.12 293 ASN A CA 1
ATOM 2355 C C . ASN A 1 293 ? -4.681 -4.954 -2.339 1.00 89.12 293 ASN A C 1
ATOM 2357 O O . ASN A 1 293 ? -3.933 -4.814 -1.371 1.00 89.12 293 ASN A O 1
ATOM 2361 N N . ALA A 1 294 ? -5.977 -4.631 -2.270 1.00 88.69 294 ALA A N 1
ATOM 2362 C CA . ALA A 1 294 ? -6.591 -4.033 -1.081 1.00 88.69 294 ALA A CA 1
ATOM 2363 C C . ALA A 1 294 ? -6.426 -4.881 0.196 1.00 88.69 294 ALA A C 1
ATOM 2365 O O . ALA A 1 294 ? -6.232 -4.323 1.272 1.00 88.69 294 ALA A O 1
ATOM 2366 N N . SER A 1 295 ? -6.438 -6.214 0.088 1.00 88.44 295 SER A N 1
ATOM 2367 C CA . SER A 1 295 ? -6.246 -7.099 1.244 1.00 88.44 295 SER A CA 1
ATOM 2368 C C . SER A 1 295 ? -4.832 -6.995 1.816 1.00 88.44 295 SER A C 1
ATOM 2370 O O . SER A 1 295 ? -4.670 -6.926 3.031 1.00 88.44 295 SER A O 1
ATOM 2372 N N . VAL A 1 296 ? -3.813 -6.965 0.954 1.00 90.50 296 VAL A N 1
ATOM 2373 C CA . VAL A 1 296 ? -2.414 -6.789 1.367 1.00 90.50 296 VAL A CA 1
ATOM 2374 C C . VAL A 1 296 ? -2.212 -5.396 1.954 1.00 90.50 296 VAL A C 1
ATOM 2376 O O . VAL A 1 296 ? -1.557 -5.260 2.981 1.00 90.50 296 VAL A O 1
ATOM 2379 N N . LYS A 1 297 ? -2.842 -4.366 1.378 1.00 92.50 297 LYS A N 1
ATOM 2380 C CA . LYS A 1 297 ? -2.830 -3.008 1.944 1.00 92.50 297 LYS A CA 1
ATOM 2381 C C . LYS A 1 297 ? -3.402 -2.971 3.363 1.00 92.50 297 LYS A C 1
ATOM 2383 O O . LYS A 1 297 ? -2.785 -2.370 4.235 1.00 92.50 297 LYS A O 1
ATOM 2388 N N . CYS A 1 298 ? -4.526 -3.643 3.625 1.00 90.25 298 CYS A N 1
ATOM 2389 C CA . CYS A 1 298 ? -5.084 -3.754 4.978 1.00 90.25 298 CYS A CA 1
ATOM 2390 C C . CYS A 1 298 ? -4.123 -4.444 5.961 1.00 90.25 298 CYS A C 1
ATOM 2392 O O . CYS A 1 298 ? -4.012 -4.005 7.106 1.00 90.25 298 CYS A O 1
ATOM 2394 N N . ASP A 1 299 ? -3.410 -5.486 5.526 1.00 90.12 299 ASP A N 1
ATOM 2395 C CA . ASP A 1 299 ? -2.389 -6.159 6.342 1.00 90.12 299 ASP A CA 1
ATOM 2396 C C . ASP A 1 299 ? -1.186 -5.241 6.620 1.00 90.12 299 ASP A C 1
ATOM 2398 O O . ASP A 1 299 ? -0.737 -5.140 7.760 1.00 90.12 299 ASP A O 1
ATOM 2402 N N . VAL A 1 300 ? -0.713 -4.488 5.619 1.00 91.38 300 VAL A N 1
ATOM 2403 C CA . VAL A 1 300 ? 0.346 -3.479 5.797 1.00 91.38 300 VAL A CA 1
ATOM 2404 C C . VAL A 1 300 ? -0.079 -2.419 6.813 1.00 91.38 300 VAL A C 1
ATOM 2406 O O . VAL A 1 300 ? 0.673 -2.151 7.745 1.00 91.38 300 VAL A O 1
ATOM 2409 N N . VAL A 1 301 ? -1.290 -1.865 6.700 1.00 93.75 301 VAL A N 1
ATOM 2410 C CA . VAL A 1 301 ? -1.812 -0.890 7.676 1.00 93.75 301 VAL A CA 1
ATOM 2411 C C . VAL A 1 301 ? -1.904 -1.502 9.075 1.00 93.75 301 VAL A C 1
ATOM 2413 O O . VAL A 1 301 ? -1.504 -0.874 10.052 1.00 93.75 301 VAL A O 1
ATOM 2416 N N . SER A 1 302 ? -2.368 -2.749 9.180 1.00 91.44 302 SER A N 1
ATOM 2417 C CA . SER A 1 302 ? -2.439 -3.453 10.464 1.00 91.44 302 SER A CA 1
ATOM 2418 C C . SER A 1 302 ? -1.051 -3.624 11.087 1.00 91.44 302 SER A C 1
ATOM 2420 O O . SER A 1 302 ? -0.888 -3.428 12.287 1.00 91.44 302 SER A O 1
ATOM 2422 N N . LYS A 1 303 ? -0.030 -3.933 10.277 1.00 90.62 303 LYS A N 1
ATOM 2423 C CA . LYS A 1 303 ? 1.368 -4.010 10.726 1.00 90.62 303 LYS A CA 1
ATOM 2424 C C . LYS A 1 303 ? 1.904 -2.654 11.172 1.00 90.62 303 LYS A C 1
ATOM 2426 O O . LYS A 1 303 ? 2.566 -2.613 12.198 1.00 90.62 303 LYS A O 1
ATOM 2431 N N . VAL A 1 304 ? 1.602 -1.571 10.453 1.00 92.56 304 VAL A N 1
ATOM 2432 C CA . VAL A 1 304 ? 2.015 -0.206 10.828 1.00 92.56 304 VAL A CA 1
ATOM 2433 C C . VAL A 1 304 ? 1.425 0.189 12.185 1.00 92.56 304 VAL A C 1
ATOM 2435 O O . VAL A 1 304 ? 2.161 0.652 13.049 1.00 92.56 304 VAL A O 1
ATOM 2438 N N . LEU A 1 305 ? 0.135 -0.071 12.425 1.00 92.38 305 LEU A N 1
ATOM 2439 C CA . LEU A 1 305 ? -0.512 0.212 13.718 1.00 92.38 305 LEU A CA 1
ATOM 2440 C C . LEU A 1 305 ? 0.067 -0.592 14.892 1.00 92.38 305 LEU A C 1
ATOM 2442 O O . LEU A 1 305 ? -0.064 -0.177 16.038 1.00 92.38 305 LEU A O 1
ATOM 2446 N N . LEU A 1 306 ? 0.676 -1.746 14.618 1.00 89.31 306 LEU A N 1
ATOM 2447 C CA . LEU A 1 306 ? 1.231 -2.650 15.629 1.00 89.31 306 LEU A CA 1
ATOM 2448 C C . LEU A 1 306 ? 2.757 -2.548 15.770 1.00 89.31 306 LEU A C 1
ATOM 2450 O O . LEU A 1 306 ? 3.327 -3.250 16.603 1.00 89.31 306 LEU A O 1
ATOM 2454 N N . ALA A 1 307 ? 3.424 -1.752 14.930 1.00 87.12 307 ALA A N 1
ATOM 2455 C CA . ALA A 1 307 ? 4.881 -1.714 14.861 1.00 87.12 307 ALA A CA 1
ATOM 2456 C C . ALA A 1 307 ? 5.531 -0.787 15.889 1.00 87.12 307 ALA A C 1
ATOM 2458 O O . ALA A 1 307 ? 6.637 -1.085 16.335 1.00 87.12 307 ALA A O 1
ATOM 2459 N N . GLY A 1 308 ? 4.860 0.313 16.235 1.00 85.38 308 GLY A N 1
ATOM 2460 C CA . GLY A 1 308 ? 5.349 1.294 17.201 1.00 85.38 308 GLY A CA 1
ATOM 2461 C C . GLY A 1 308 ? 5.359 0.783 18.642 1.00 85.38 308 GLY A C 1
ATOM 2462 O O . GLY A 1 308 ? 4.868 -0.307 18.949 1.00 85.38 308 GLY A O 1
ATOM 2463 N N . SER A 1 309 ? 5.903 1.602 19.544 1.00 83.62 309 SER A N 1
ATOM 2464 C CA . SER A 1 309 ? 5.780 1.356 20.989 1.00 83.62 309 SER A CA 1
ATOM 2465 C C . SER A 1 309 ? 4.335 1.542 21.441 1.00 83.62 309 SER A C 1
ATOM 2467 O O . SER A 1 309 ? 3.846 0.802 22.297 1.00 83.62 309 SER A O 1
ATOM 2469 N N . THR A 1 310 ? 3.669 2.523 20.833 1.00 87.19 310 THR A N 1
ATOM 2470 C CA . THR A 1 310 ? 2.258 2.840 21.028 1.00 87.19 310 THR A CA 1
ATOM 2471 C C . THR A 1 310 ? 1.523 2.799 19.692 1.00 87.19 310 THR A C 1
ATOM 2473 O O . THR A 1 310 ? 2.124 2.921 18.621 1.00 87.19 310 THR A O 1
ATOM 2476 N N . VAL A 1 311 ? 0.202 2.642 19.741 1.00 88.62 311 VAL A N 1
ATOM 2477 C CA . VAL A 1 311 ? -0.649 2.708 18.545 1.00 88.62 311 VAL A CA 1
ATOM 2478 C C . VAL A 1 311 ? -0.569 4.085 17.879 1.00 88.62 311 VAL A C 1
ATOM 2480 O O . VAL A 1 311 ? -0.666 4.168 16.653 1.00 88.62 311 VAL A O 1
ATOM 2483 N N . ASP A 1 312 ? -0.367 5.149 18.662 1.00 89.00 312 ASP A N 1
ATOM 2484 C CA . ASP A 1 312 ? -0.282 6.531 18.181 1.00 89.00 312 ASP A CA 1
ATOM 2485 C C . ASP A 1 312 ? 0.850 6.740 17.167 1.00 89.00 312 ASP A C 1
ATOM 2487 O O . ASP A 1 312 ? 0.642 7.422 16.157 1.00 89.00 312 ASP A O 1
ATOM 2491 N N . ASP A 1 313 ? 2.000 6.091 17.378 1.00 88.69 313 ASP A N 1
ATOM 2492 C CA . ASP A 1 313 ? 3.199 6.233 16.538 1.00 88.69 313 ASP A CA 1
ATOM 2493 C C . ASP A 1 313 ? 2.893 5.946 15.055 1.00 88.69 313 ASP A C 1
ATOM 2495 O O . ASP A 1 313 ? 3.318 6.673 14.156 1.00 88.69 313 ASP A O 1
ATOM 2499 N N . GLY A 1 314 ? 2.109 4.893 14.794 1.00 89.69 314 GLY A N 1
ATOM 2500 C CA . GLY A 1 314 ? 1.708 4.468 13.451 1.00 89.69 314 GLY A CA 1
ATOM 2501 C C . GLY A 1 314 ? 0.333 4.978 13.010 1.00 89.69 314 GLY A C 1
ATOM 2502 O O . GLY A 1 314 ? -0.080 4.727 11.871 1.00 89.69 314 GLY A O 1
ATOM 2503 N N . PHE A 1 315 ? -0.410 5.669 13.879 1.00 93.00 315 PHE A N 1
ATOM 2504 C CA . PHE A 1 315 ? -1.826 5.965 13.655 1.00 93.00 315 PHE A CA 1
ATOM 2505 C C . PHE A 1 315 ? -2.050 6.970 12.522 1.00 93.00 315 PHE A C 1
ATOM 2507 O O . PHE A 1 315 ? -2.885 6.749 11.640 1.00 93.00 315 PHE A O 1
ATOM 2514 N N . SER A 1 316 ? -1.275 8.056 12.505 1.00 92.69 316 SER A N 1
ATOM 2515 C CA . SER A 1 316 ? -1.386 9.111 11.488 1.00 92.69 316 SER A CA 1
ATOM 2516 C C . SER A 1 316 ? -1.081 8.586 10.078 1.00 92.69 316 SER A C 1
ATOM 2518 O O . SER A 1 316 ? -1.848 8.823 9.140 1.00 92.69 316 SER A O 1
ATOM 2520 N N . LEU A 1 317 ? -0.006 7.805 9.938 1.00 93.94 317 LEU A N 1
ATOM 2521 C CA . LEU A 1 317 ? 0.382 7.155 8.688 1.00 93.94 317 LEU A CA 1
ATOM 2522 C C . LEU A 1 317 ? -0.693 6.166 8.223 1.00 93.94 317 LEU A C 1
ATOM 2524 O O . LEU A 1 317 ? -1.097 6.183 7.062 1.00 93.94 317 LEU A O 1
ATOM 2528 N N . SER A 1 318 ? -1.225 5.368 9.145 1.00 94.38 318 SER A N 1
ATOM 2529 C CA . SER A 1 318 ? -2.305 4.420 8.866 1.00 94.38 318 SER A CA 1
ATOM 2530 C C . SER A 1 318 ? -3.575 5.111 8.371 1.00 94.38 318 SER A C 1
ATOM 2532 O O . SER A 1 318 ? -4.184 4.659 7.402 1.00 94.38 318 SER A O 1
ATOM 2534 N N . CYS A 1 319 ? -3.948 6.243 8.975 1.00 92.62 319 CYS A N 1
ATOM 2535 C CA . CYS A 1 319 ? -5.093 7.041 8.536 1.00 92.62 319 CYS A CA 1
ATOM 2536 C C . CYS A 1 319 ? -4.898 7.596 7.124 1.00 92.62 319 CYS A C 1
ATOM 2538 O O . CYS A 1 319 ? -5.804 7.471 6.300 1.00 92.62 319 CYS A O 1
ATOM 2540 N N . ARG A 1 320 ? -3.710 8.140 6.821 1.00 94.00 320 ARG A N 1
ATOM 2541 C CA . ARG A 1 320 ? -3.371 8.627 5.473 1.00 94.00 320 ARG A CA 1
ATOM 2542 C C . ARG A 1 320 ? -3.534 7.521 4.428 1.00 94.00 320 ARG A C 1
ATOM 2544 O O . ARG A 1 320 ? -4.181 7.740 3.410 1.00 94.00 320 ARG A O 1
ATOM 2551 N N . ILE A 1 321 ? -3.017 6.321 4.705 1.00 93.62 321 ILE A N 1
ATOM 2552 C CA . ILE A 1 321 ? -3.121 5.165 3.799 1.00 93.62 321 ILE A CA 1
ATOM 2553 C C . ILE A 1 321 ? -4.584 4.732 3.625 1.00 93.62 321 ILE A C 1
ATOM 2555 O O . ILE A 1 321 ? -5.037 4.516 2.501 1.00 93.62 321 ILE A O 1
ATOM 2559 N N . MET A 1 322 ? -5.344 4.613 4.718 1.00 93.50 322 MET A N 1
ATOM 2560 C CA . MET A 1 322 ? -6.751 4.205 4.651 1.00 93.50 322 MET A CA 1
ATOM 2561 C C . MET A 1 322 ? -7.608 5.193 3.857 1.00 93.50 322 MET A C 1
ATOM 2563 O O . MET A 1 322 ? -8.473 4.757 3.099 1.00 93.50 322 MET A O 1
ATOM 2567 N N . GLN A 1 323 ? -7.357 6.497 3.996 1.00 92.44 323 GLN A N 1
ATOM 2568 C CA . GLN A 1 323 ? -8.067 7.541 3.257 1.00 92.44 323 GLN A CA 1
ATOM 2569 C C . GLN A 1 323 ? -7.707 7.536 1.768 1.00 92.44 323 GLN A C 1
ATOM 2571 O O . GLN A 1 323 ? -8.613 7.544 0.933 1.00 92.44 323 GLN A O 1
ATOM 2576 N N . ASP A 1 324 ? -6.414 7.468 1.432 1.00 91.75 324 ASP A N 1
ATOM 2577 C CA . ASP A 1 324 ? -5.939 7.525 0.041 1.00 91.75 324 ASP A CA 1
ATOM 2578 C C . ASP A 1 324 ? -6.433 6.318 -0.777 1.00 91.75 324 ASP A C 1
ATOM 2580 O O . ASP A 1 324 ? -6.929 6.467 -1.893 1.00 91.75 324 ASP A O 1
ATOM 2584 N N . PHE A 1 325 ? -6.416 5.118 -0.183 1.00 90.69 325 PHE A N 1
ATOM 2585 C CA . PHE A 1 325 ? -6.880 3.890 -0.843 1.00 90.69 325 PHE A CA 1
ATOM 2586 C C . PHE A 1 325 ? -8.340 3.517 -0.560 1.00 90.69 325 PHE A C 1
ATOM 2588 O O . PHE A 1 325 ? -8.798 2.489 -1.060 1.00 90.69 325 PHE A O 1
ATOM 2595 N N . ARG A 1 326 ? -9.071 4.316 0.229 1.00 91.25 326 ARG A N 1
ATOM 2596 C CA . ARG A 1 326 ? -10.460 4.043 0.654 1.00 91.25 326 ARG A CA 1
ATOM 2597 C C . ARG A 1 326 ? -10.637 2.636 1.243 1.00 91.25 326 ARG A C 1
ATOM 2599 O O . ARG A 1 326 ? -11.547 1.896 0.869 1.00 91.25 326 ARG A O 1
ATOM 2606 N N . LEU A 1 327 ? -9.729 2.244 2.134 1.00 92.38 327 LEU A N 1
ATOM 2607 C CA . LEU A 1 327 ? -9.733 0.909 2.740 1.00 92.38 327 LEU A CA 1
ATOM 2608 C C . LEU A 1 327 ? -10.862 0.766 3.778 1.00 92.38 327 LEU A C 1
ATOM 2610 O O . LEU A 1 327 ? -11.223 1.749 4.429 1.00 92.38 327 LEU A O 1
ATOM 2614 N N . PRO A 1 328 ? -11.395 -0.453 3.992 1.00 91.38 328 PRO A N 1
ATOM 2615 C CA . PRO A 1 328 ? -12.427 -0.700 4.996 1.00 91.38 328 PRO A CA 1
ATOM 2616 C C . PRO A 1 328 ? -11.855 -0.581 6.418 1.00 91.38 328 PRO A C 1
ATOM 2618 O O . PRO A 1 328 ? -11.337 -1.551 6.976 1.00 91.38 328 PRO A O 1
ATOM 2621 N N . ALA A 1 329 ? -11.975 0.611 7.011 1.00 91.06 329 ALA A N 1
ATOM 2622 C CA . ALA A 1 329 ? -11.436 0.942 8.332 1.00 91.06 329 ALA A CA 1
ATOM 2623 C C . ALA A 1 329 ? -11.920 -0.015 9.437 1.00 91.06 329 ALA A C 1
ATOM 2625 O O . ALA A 1 329 ? -11.115 -0.461 10.252 1.00 91.06 329 ALA A O 1
ATOM 2626 N N . LEU A 1 330 ? -13.198 -0.419 9.404 1.00 91.00 330 LEU A N 1
ATOM 2627 C CA . LEU A 1 330 ? -13.773 -1.398 10.335 1.00 91.00 330 LEU A CA 1
ATOM 2628 C C . LEU A 1 330 ? -12.949 -2.694 10.395 1.00 91.00 330 LEU A C 1
ATOM 2630 O O . LEU A 1 330 ? -12.616 -3.166 11.479 1.00 91.00 330 LEU A O 1
ATOM 2634 N N . ASN A 1 331 ? -12.585 -3.256 9.240 1.00 90.56 331 ASN A N 1
ATOM 2635 C CA . ASN A 1 331 ? -11.869 -4.531 9.176 1.00 90.56 331 ASN A CA 1
ATOM 2636 C C . ASN A 1 331 ? -10.435 -4.401 9.699 1.00 90.56 331 ASN A C 1
ATOM 2638 O O . ASN A 1 331 ? -9.943 -5.298 10.385 1.00 90.56 331 ASN A O 1
ATOM 2642 N N . VAL A 1 332 ? -9.776 -3.279 9.393 1.00 92.69 332 VAL A N 1
ATOM 2643 C CA . VAL A 1 332 ? -8.420 -2.978 9.867 1.00 92.69 332 VAL A CA 1
ATOM 2644 C C . VAL A 1 332 ? -8.422 -2.817 11.385 1.00 92.69 332 VAL A C 1
ATOM 2646 O O . VAL A 1 332 ? -7.714 -3.546 12.077 1.00 92.69 332 VAL A O 1
ATOM 2649 N N . TYR A 1 333 ? -9.266 -1.932 11.922 1.00 93.19 333 TYR A N 1
ATOM 2650 C CA . TYR A 1 333 ? -9.336 -1.689 13.363 1.00 93.19 333 TYR A CA 1
ATOM 2651 C C . TYR A 1 333 ? -9.779 -2.920 14.143 1.00 93.19 333 TYR A C 1
ATOM 2653 O O . TYR A 1 333 ? -9.211 -3.193 15.196 1.00 93.19 333 TYR A O 1
ATOM 2661 N N . LYS A 1 334 ? -10.718 -3.709 13.609 1.00 91.25 334 LYS A N 1
ATOM 2662 C CA . LYS A 1 334 ? -11.099 -4.997 14.192 1.00 91.25 334 LYS A CA 1
ATOM 2663 C C . LYS A 1 334 ? -9.894 -5.936 14.299 1.00 91.25 334 LYS A C 1
ATOM 2665 O O . LYS A 1 334 ? -9.603 -6.412 15.389 1.00 91.25 334 LYS A O 1
ATOM 2670 N N . THR A 1 335 ? -9.158 -6.139 13.206 1.00 91.25 335 THR A N 1
ATOM 2671 C CA . THR A 1 335 ? -7.987 -7.036 13.174 1.00 91.25 335 THR A CA 1
ATOM 2672 C C . THR A 1 335 ? -6.894 -6.581 14.147 1.00 91.25 335 THR A C 1
ATOM 2674 O O . THR A 1 335 ? -6.327 -7.390 14.883 1.00 91.25 335 THR A O 1
ATOM 2677 N N . VAL A 1 336 ? -6.611 -5.276 14.187 1.00 92.19 336 VAL A N 1
ATOM 2678 C CA . VAL A 1 336 ? -5.609 -4.689 15.089 1.00 92.19 336 VAL A CA 1
ATOM 2679 C C . VAL A 1 336 ? -6.048 -4.810 16.544 1.00 92.19 336 VAL A C 1
ATOM 2681 O O . VAL A 1 336 ? -5.269 -5.256 17.384 1.00 92.19 336 VAL A O 1
ATOM 2684 N N . ALA A 1 337 ? -7.300 -4.478 16.852 1.00 90.75 337 ALA A N 1
ATOM 2685 C CA . ALA A 1 337 ? -7.824 -4.582 18.205 1.00 90.75 337 ALA A CA 1
ATOM 2686 C C . ALA A 1 337 ? -7.841 -6.039 18.693 1.00 90.75 337 ALA A C 1
ATOM 2688 O O . ALA A 1 337 ? -7.456 -6.308 19.830 1.00 90.75 337 ALA A O 1
ATOM 2689 N N . GLU A 1 338 ? -8.197 -6.995 17.830 1.00 89.50 338 GLU A N 1
ATOM 2690 C CA . GLU A 1 338 ? -8.151 -8.422 18.159 1.00 89.50 338 GLU A CA 1
ATOM 2691 C C . GLU A 1 338 ? -6.721 -8.884 18.478 1.00 89.50 338 GLU A C 1
ATOM 2693 O O . GLU A 1 338 ? -6.490 -9.609 19.453 1.00 89.50 338 GLU A O 1
ATOM 2698 N N . ARG A 1 339 ? -5.734 -8.390 17.720 1.00 88.50 339 ARG A N 1
ATOM 2699 C CA . ARG A 1 339 ? -4.316 -8.626 18.003 1.00 88.50 339 ARG A CA 1
ATOM 2700 C C . ARG A 1 339 ? -3.899 -8.046 19.356 1.00 88.50 339 ARG A C 1
ATOM 2702 O O . ARG A 1 339 ? -3.270 -8.752 20.144 1.00 88.50 339 ARG A O 1
ATOM 2709 N N . LEU A 1 340 ? -4.280 -6.807 19.659 1.00 89.00 340 LEU A N 1
ATOM 2710 C CA . LEU A 1 340 ? -3.955 -6.149 20.929 1.00 89.00 340 LEU A CA 1
ATOM 2711 C C . LEU A 1 340 ? -4.577 -6.865 22.137 1.00 89.00 340 LEU A C 1
ATOM 2713 O O . LEU A 1 340 ? -3.933 -6.956 23.184 1.00 89.00 340 LEU A O 1
ATOM 2717 N N . VAL A 1 341 ? -5.781 -7.438 21.993 1.00 88.38 341 VAL A N 1
ATOM 2718 C CA . VAL A 1 341 ? -6.390 -8.290 23.034 1.00 88.38 341 VAL A CA 1
ATOM 2719 C C . VAL A 1 341 ? -5.542 -9.536 23.275 1.00 88.38 341 VAL A C 1
ATOM 2721 O O . VAL A 1 341 ? -5.299 -9.891 24.431 1.00 88.38 341 VAL A O 1
ATOM 2724 N N . SER A 1 342 ? -5.051 -10.182 22.211 1.00 85.50 342 SER A N 1
ATOM 2725 C CA . SER A 1 342 ? -4.189 -11.365 22.343 1.00 85.50 342 SER A CA 1
ATOM 2726 C C . SER A 1 342 ? -2.859 -11.058 23.050 1.00 85.50 342 SER A C 1
ATOM 2728 O O . SER A 1 342 ? -2.352 -11.892 23.799 1.00 85.50 342 SER A O 1
ATOM 2730 N N . GLU A 1 343 ? -2.343 -9.836 22.888 1.00 84.50 343 GLU A N 1
ATOM 2731 C CA . GLU A 1 343 ? -1.140 -9.326 23.564 1.00 84.50 343 GLU A CA 1
ATOM 2732 C C . GLU A 1 343 ? -1.430 -8.691 24.940 1.00 84.50 343 GLU A C 1
ATOM 2734 O O . GLU A 1 343 ? -0.510 -8.234 25.612 1.00 84.50 343 GLU A O 1
ATOM 2739 N N . GLN A 1 344 ? -2.695 -8.674 25.379 1.00 83.06 344 GLN A N 1
ATOM 2740 C CA . GLN A 1 344 ? -3.170 -8.079 26.639 1.00 83.06 344 GLN A CA 1
ATOM 2741 C C . GLN A 1 344 ? -2.893 -6.567 26.793 1.00 83.06 344 GLN A C 1
ATOM 2743 O O . GLN A 1 344 ? -2.867 -6.040 27.907 1.00 83.06 344 GLN A O 1
ATOM 2748 N N . LYS A 1 345 ? -2.747 -5.836 25.682 1.00 85.19 345 LYS A N 1
ATOM 2749 C CA . LYS A 1 345 ? -2.484 -4.386 25.656 1.00 85.19 345 LYS A CA 1
ATOM 2750 C C . LYS A 1 345 ? -3.785 -3.574 25.643 1.00 85.19 345 LYS A C 1
ATOM 2752 O O . LYS A 1 345 ? -4.128 -2.929 24.660 1.00 85.19 345 LYS A O 1
ATOM 2757 N N . PHE A 1 346 ? -4.538 -3.599 26.742 1.00 83.12 346 PHE A N 1
ATOM 2758 C CA . PHE A 1 346 ? -5.868 -2.966 26.798 1.00 83.12 346 PHE A CA 1
ATOM 2759 C C . PHE A 1 346 ? -5.860 -1.434 26.758 1.00 83.12 346 PHE A C 1
ATOM 2761 O O . PHE A 1 346 ? -6.816 -0.844 26.259 1.00 83.12 346 PHE A O 1
ATOM 2768 N N . ASN A 1 347 ? -4.798 -0.792 27.252 1.00 86.62 347 ASN A N 1
ATOM 2769 C CA . ASN A 1 347 ? -4.667 0.666 27.176 1.00 86.62 347 ASN A CA 1
ATOM 2770 C C . ASN A 1 347 ? -4.589 1.125 25.711 1.00 86.62 347 ASN A C 1
ATOM 2772 O O . ASN A 1 347 ? -5.317 2.028 25.312 1.00 86.62 347 ASN A O 1
ATOM 2776 N N . GLU A 1 348 ? -3.809 0.414 24.895 1.00 89.00 348 GLU A N 1
ATOM 2777 C CA . GLU A 1 348 ? -3.665 0.673 23.458 1.00 89.00 348 GLU A CA 1
ATOM 2778 C C . GLU A 1 348 ? -4.979 0.487 22.690 1.00 89.00 348 GLU A C 1
ATOM 2780 O O . GLU A 1 348 ? -5.248 1.210 21.737 1.00 89.00 348 GLU A O 1
ATOM 2785 N N . ILE A 1 349 ? -5.846 -0.438 23.120 1.00 88.19 349 ILE A N 1
ATOM 2786 C CA . ILE A 1 349 ? -7.180 -0.610 22.518 1.00 88.19 349 ILE A CA 1
ATOM 2787 C C . ILE A 1 349 ? -8.037 0.639 22.741 1.00 88.19 349 ILE A C 1
ATOM 2789 O O . ILE A 1 349 ? -8.726 1.080 21.825 1.00 88.19 349 ILE A O 1
ATOM 2793 N N . GLN A 1 350 ? -8.007 1.219 23.944 1.00 87.12 350 GLN A N 1
ATOM 2794 C CA . GLN A 1 350 ? -8.782 2.427 24.241 1.00 87.12 350 GLN A CA 1
ATOM 2795 C C . GLN A 1 350 ? -8.286 3.618 23.416 1.00 87.12 350 GLN A C 1
ATOM 2797 O O . GLN A 1 350 ? -9.102 4.352 22.859 1.00 87.12 350 GLN A O 1
ATOM 2802 N N . VAL A 1 351 ? -6.964 3.759 23.280 1.00 90.19 351 VAL A N 1
ATOM 2803 C CA . VAL A 1 351 ? -6.334 4.777 22.427 1.00 90.19 351 VAL A CA 1
ATOM 2804 C C . VAL A 1 351 ? -6.734 4.575 20.963 1.00 90.19 351 VAL A C 1
ATOM 2806 O O . VAL A 1 351 ? -7.262 5.498 20.345 1.00 90.19 351 VAL A O 1
ATOM 2809 N N . LEU A 1 352 ? -6.604 3.352 20.432 1.00 91.50 352 LEU A N 1
ATOM 2810 C CA . LEU A 1 352 ? -6.992 3.010 19.060 1.00 91.50 352 LEU A CA 1
ATOM 2811 C C . LEU A 1 352 ? -8.444 3.401 18.763 1.00 91.50 352 LEU A C 1
ATOM 2813 O O . LEU A 1 352 ? -8.719 4.046 17.753 1.00 91.50 352 LEU A O 1
ATOM 2817 N N . LEU A 1 353 ? -9.374 3.008 19.638 1.00 88.56 353 LEU A N 1
ATOM 2818 C CA . LEU A 1 353 ? -10.801 3.265 19.453 1.00 88.56 353 LEU A CA 1
ATOM 2819 C C . LEU A 1 353 ? -11.138 4.756 19.574 1.00 88.56 353 LEU A C 1
ATOM 2821 O O . LEU A 1 353 ? -11.905 5.277 18.765 1.00 88.56 353 LEU A O 1
ATOM 2825 N N . SER A 1 354 ? -10.538 5.455 20.543 1.00 88.38 354 SER A N 1
ATOM 2826 C CA . SER A 1 354 ? -10.691 6.905 20.702 1.00 88.38 354 SER A CA 1
ATOM 2827 C C . SER A 1 354 ? -10.235 7.646 19.442 1.00 88.38 354 SER A C 1
ATOM 2829 O O . SER A 1 354 ? -10.976 8.456 18.878 1.00 88.38 354 SER A O 1
ATOM 2831 N N . ASN A 1 355 ? -9.049 7.305 18.942 1.00 88.50 355 ASN A N 1
ATOM 2832 C CA . ASN A 1 355 ? -8.467 7.943 17.770 1.00 88.50 355 ASN A CA 1
ATOM 2833 C C . ASN A 1 355 ? -9.241 7.615 16.481 1.00 88.50 355 ASN A C 1
ATOM 2835 O O . ASN A 1 355 ? -9.404 8.473 15.606 1.00 88.50 355 ASN A O 1
ATOM 2839 N N . ALA A 1 356 ? -9.758 6.389 16.353 1.00 87.50 356 ALA A N 1
ATOM 2840 C CA . ALA A 1 356 ? -10.571 5.963 15.211 1.00 87.50 356 ALA A CA 1
ATOM 2841 C C . ALA A 1 356 ? -11.893 6.749 15.104 1.00 87.50 356 ALA A C 1
ATOM 2843 O O . ALA A 1 356 ? -12.311 7.107 14.000 1.00 87.50 356 ALA A O 1
ATOM 2844 N N . ILE A 1 357 ? -12.518 7.085 16.240 1.00 86.06 357 ILE A N 1
ATOM 2845 C CA . ILE A 1 357 ? -13.691 7.973 16.277 1.00 86.06 357 ILE A CA 1
ATOM 2846 C C . ILE A 1 357 ? -13.284 9.413 15.931 1.00 86.06 357 ILE A C 1
ATOM 2848 O O . ILE A 1 357 ? -13.932 10.060 15.107 1.00 86.06 357 ILE A O 1
ATOM 2852 N N . GLN A 1 358 ? -12.197 9.925 16.523 1.00 86.94 358 GLN A N 1
ATOM 2853 C CA . GLN A 1 358 ? -11.756 11.311 16.319 1.00 86.94 358 GLN A CA 1
ATOM 2854 C C . GLN A 1 358 ? -11.417 11.613 14.852 1.00 86.94 358 GLN A C 1
ATOM 2856 O O . GLN A 1 358 ? -11.725 12.693 14.346 1.00 86.94 358 GLN A O 1
ATOM 2861 N N . THR A 1 359 ? -10.834 10.644 14.147 1.00 84.69 359 THR A N 1
ATOM 2862 C CA . THR A 1 359 ? -10.504 10.758 12.717 1.00 84.69 359 THR A CA 1
ATOM 2863 C C . THR A 1 359 ? -11.699 10.591 11.783 1.00 84.69 359 THR A C 1
ATOM 2865 O O . THR A 1 359 ? -11.542 10.742 10.572 1.00 84.69 359 THR A O 1
ATOM 2868 N N . ARG A 1 360 ? -12.897 10.316 12.323 1.00 84.44 360 ARG A N 1
ATOM 2869 C CA . ARG A 1 360 ? -14.143 10.081 11.572 1.00 84.44 360 ARG A CA 1
ATOM 2870 C C . ARG A 1 360 ? -14.040 8.948 10.544 1.00 84.44 360 ARG A C 1
ATOM 2872 O O . ARG A 1 360 ? -14.859 8.868 9.632 1.00 84.44 360 ARG A O 1
ATOM 2879 N N . LEU A 1 361 ? -13.048 8.068 10.694 1.00 82.25 361 LEU A N 1
ATOM 2880 C CA . LEU A 1 361 ? -12.902 6.852 9.890 1.00 82.25 361 LEU A CA 1
ATOM 2881 C C . LEU A 1 361 ? -13.824 5.731 10.376 1.00 82.25 361 LEU A C 1
ATOM 2883 O O . LEU A 1 361 ? -14.059 4.768 9.650 1.00 82.25 361 LEU A O 1
ATOM 2887 N N . MET A 1 362 ? -14.352 5.870 11.590 1.00 85.75 362 MET A N 1
ATOM 2888 C CA . MET A 1 362 ? -15.269 4.938 12.223 1.00 85.75 362 MET A CA 1
ATOM 2889 C C . MET A 1 362 ? -16.465 5.710 12.788 1.00 85.75 362 MET A C 1
ATOM 2891 O O . MET A 1 362 ? -16.292 6.752 13.421 1.00 85.75 362 MET A O 1
ATOM 2895 N N . ASN A 1 363 ? -17.678 5.211 12.548 1.00 86.88 363 ASN A N 1
ATOM 2896 C CA . ASN A 1 363 ? -18.896 5.740 13.166 1.00 86.88 363 ASN A CA 1
ATOM 2897 C C . ASN A 1 363 ? -19.222 4.986 14.472 1.00 86.88 363 ASN A C 1
ATOM 2899 O O . ASN A 1 363 ? -18.623 3.954 14.773 1.00 86.88 363 ASN A O 1
ATOM 2903 N N . ASP A 1 364 ? -20.210 5.466 15.229 1.00 87.31 364 ASP A N 1
ATOM 2904 C CA . ASP A 1 364 ? -20.606 4.850 16.505 1.00 87.31 364 ASP A CA 1
ATOM 2905 C C . ASP A 1 364 ? -21.075 3.388 16.364 1.00 87.31 364 ASP A C 1
ATOM 2907 O O . ASP A 1 364 ? -20.858 2.572 17.260 1.00 87.31 364 ASP A O 1
ATOM 2911 N N . LYS A 1 365 ? -21.687 3.019 15.227 1.00 87.50 365 LYS A N 1
ATOM 2912 C CA . LYS A 1 365 ? -22.141 1.640 14.977 1.00 87.50 365 LYS A CA 1
ATOM 2913 C C . LYS A 1 365 ? -20.965 0.696 14.735 1.00 87.50 365 LYS A C 1
ATOM 2915 O O . LYS A 1 365 ? -20.973 -0.416 15.261 1.00 87.50 365 LYS A O 1
ATOM 2920 N N . ASP A 1 366 ? -19.983 1.146 13.963 1.00 88.06 366 ASP A N 1
ATOM 2921 C CA . ASP A 1 366 ? -18.755 0.419 13.653 1.00 88.06 366 ASP A CA 1
ATOM 2922 C C . ASP A 1 366 ? -17.889 0.277 14.909 1.00 88.06 366 ASP A C 1
ATOM 2924 O O . ASP A 1 366 ? -17.392 -0.812 15.188 1.00 88.06 366 ASP A O 1
ATOM 2928 N N . HIS A 1 367 ? -17.797 1.339 15.718 1.00 88.88 367 HIS A N 1
ATOM 2929 C CA . HIS A 1 367 ? -17.153 1.311 17.034 1.00 88.88 367 HIS A CA 1
ATOM 2930 C C . HIS A 1 367 ? -17.749 0.220 17.921 1.00 88.88 367 HIS A C 1
ATOM 2932 O O . HIS A 1 367 ? -17.033 -0.660 18.400 1.00 88.88 367 HIS A O 1
ATOM 2938 N N . ASP A 1 368 ? -19.074 0.225 18.084 1.00 88.88 368 ASP A N 1
ATOM 2939 C CA . ASP A 1 368 ? -19.764 -0.795 18.867 1.00 88.88 368 ASP A CA 1
ATOM 2940 C C . ASP A 1 368 ? -19.536 -2.207 18.309 1.00 88.88 368 ASP A C 1
ATOM 2942 O O . ASP A 1 368 ? -19.415 -3.158 19.078 1.00 88.88 368 ASP A O 1
ATOM 2946 N N . ALA A 1 369 ? -19.486 -2.366 16.982 1.00 89.62 369 ALA A N 1
ATOM 2947 C CA . ALA A 1 369 ? -19.241 -3.659 16.346 1.00 89.62 369 ALA A CA 1
ATOM 2948 C C . ALA A 1 369 ? -17.831 -4.189 16.651 1.00 89.62 369 ALA A C 1
ATOM 2950 O O . ALA A 1 369 ? -17.679 -5.376 16.955 1.00 89.62 369 ALA A O 1
ATOM 2951 N N . VAL A 1 370 ? -16.812 -3.319 16.628 1.00 89.75 370 VAL A N 1
ATOM 2952 C CA . VAL A 1 370 ? -15.451 -3.675 17.053 1.00 89.75 370 VAL A CA 1
ATOM 2953 C C . VAL A 1 370 ? -15.463 -4.072 18.525 1.00 89.75 370 VAL A C 1
ATOM 2955 O O . VAL A 1 370 ? -15.037 -5.178 18.849 1.00 89.75 370 VAL A O 1
ATOM 2958 N N . VAL A 1 371 ? -16.017 -3.233 19.406 1.00 89.38 371 VAL A N 1
ATOM 2959 C CA . VAL A 1 371 ? -16.065 -3.500 20.853 1.00 89.38 371 VAL A CA 1
ATOM 2960 C C . VAL A 1 371 ? -16.770 -4.823 21.160 1.00 89.38 371 VAL A C 1
ATOM 2962 O O . VAL A 1 371 ? -16.245 -5.620 21.935 1.00 89.38 371 VAL A O 1
ATOM 2965 N N . LEU A 1 372 ? -17.908 -5.114 20.524 1.00 88.06 372 LEU A N 1
ATOM 2966 C CA . LEU A 1 372 ? -18.610 -6.389 20.695 1.00 88.06 372 LEU A CA 1
ATOM 2967 C C . LEU A 1 372 ? -17.767 -7.593 20.253 1.00 88.06 372 LEU A C 1
ATOM 2969 O O . LEU A 1 372 ? -17.786 -8.615 20.940 1.00 88.06 372 LEU A O 1
ATOM 2973 N N . SER A 1 373 ? -17.003 -7.480 19.158 1.00 88.12 373 SER A N 1
ATOM 2974 C CA . SER A 1 373 ? -16.070 -8.540 18.737 1.00 88.12 373 SER A CA 1
ATOM 2975 C C . SER A 1 373 ? -15.025 -8.815 19.819 1.00 88.12 373 SER A C 1
ATOM 2977 O O . SER A 1 373 ? -14.790 -9.966 20.188 1.00 88.12 373 SER A O 1
ATOM 2979 N N . LEU A 1 374 ? -14.456 -7.755 20.402 1.00 86.62 374 LEU A N 1
ATOM 2980 C CA . LEU A 1 374 ? -13.462 -7.867 21.473 1.00 86.62 374 LEU A CA 1
ATOM 2981 C C . LEU A 1 374 ? -14.054 -8.492 22.742 1.00 86.62 374 LEU A C 1
ATOM 2983 O O . LEU A 1 374 ? -13.430 -9.366 23.342 1.00 86.62 374 LEU A O 1
ATOM 2987 N N . LEU A 1 375 ? -15.272 -8.094 23.129 1.00 86.00 375 LEU A N 1
ATOM 2988 C CA . LEU A 1 375 ? -15.994 -8.682 24.263 1.00 86.00 375 LEU A CA 1
ATOM 2989 C C . LEU A 1 375 ? -16.337 -10.162 24.029 1.00 86.00 375 LEU A C 1
ATOM 2991 O O . LEU A 1 375 ? -16.378 -10.934 24.984 1.00 86.00 375 LEU A O 1
ATOM 2995 N N . GLY A 1 376 ? -16.552 -10.572 22.775 1.00 83.69 376 GLY A N 1
ATOM 2996 C CA . GLY A 1 376 ? -16.754 -11.972 22.399 1.00 83.69 376 GLY A CA 1
ATOM 2997 C C . GLY A 1 376 ? -15.524 -12.854 22.640 1.00 83.69 376 GLY A C 1
ATOM 2998 O O . GLY A 1 376 ? -15.682 -14.020 22.995 1.00 83.69 376 GLY A O 1
ATOM 2999 N N . MET A 1 377 ? -14.316 -12.297 22.503 1.00 81.94 377 MET A N 1
ATOM 3000 C CA . MET A 1 377 ? -13.053 -13.011 22.735 1.00 81.94 377 MET A CA 1
ATOM 3001 C C . MET A 1 377 ? -12.624 -13.063 24.208 1.00 81.94 377 MET A C 1
ATOM 3003 O O . MET A 1 377 ? -11.727 -13.830 24.563 1.00 81.94 377 MET A O 1
ATOM 3007 N N . LEU A 1 378 ? -13.220 -12.234 25.067 1.00 81.12 378 LEU A N 1
ATOM 3008 C CA . LEU A 1 378 ? -12.924 -12.222 26.496 1.00 81.12 378 LEU A CA 1
ATOM 3009 C C . LEU A 1 378 ? -13.707 -13.331 27.213 1.00 81.12 378 LEU A C 1
ATOM 3011 O O . LEU A 1 378 ? -14.906 -13.510 27.003 1.00 81.12 378 LEU A O 1
ATOM 3015 N N . THR A 1 379 ? -13.007 -14.076 28.068 1.00 71.56 379 THR A N 1
ATOM 3016 C CA . THR A 1 379 ? -13.591 -15.089 28.955 1.00 71.56 379 THR A CA 1
ATOM 3017 C C . THR A 1 379 ? -14.083 -14.454 30.256 1.00 71.56 379 THR A C 1
ATOM 3019 O O . THR A 1 379 ? -13.609 -13.386 30.646 1.00 71.56 379 THR A O 1
ATOM 3022 N N . ASP A 1 380 ? -14.999 -15.138 30.946 1.00 64.69 380 ASP A N 1
ATOM 3023 C CA . ASP A 1 380 ? -15.646 -14.722 32.210 1.00 64.69 380 ASP A CA 1
ATOM 3024 C C . ASP A 1 380 ? -14.683 -14.697 33.428 1.00 64.69 380 ASP A C 1
ATOM 3026 O O . ASP A 1 380 ? -15.104 -14.761 34.580 1.00 64.69 380 ASP A O 1
ATOM 3030 N N . ASP A 1 381 ? -13.367 -14.619 33.196 1.00 63.72 381 ASP A N 1
ATOM 3031 C CA . ASP A 1 381 ? -12.359 -14.573 34.254 1.00 63.72 381 ASP A CA 1
ATOM 3032 C C . ASP A 1 381 ? -12.385 -13.223 34.984 1.00 63.72 381 ASP A C 1
ATOM 3034 O O . ASP A 1 381 ? -12.101 -12.169 34.403 1.00 63.72 381 ASP A O 1
ATOM 3038 N N . ASP A 1 382 ? -12.586 -13.262 36.305 1.00 60.72 382 ASP A N 1
ATOM 3039 C CA . ASP A 1 382 ? -12.620 -12.076 37.176 1.00 60.72 382 ASP A CA 1
ATOM 3040 C C . ASP A 1 382 ? -11.362 -11.191 37.054 1.00 60.72 382 ASP A C 1
ATOM 3042 O O . ASP A 1 382 ? -11.424 -9.972 37.230 1.00 60.72 382 ASP A O 1
ATOM 3046 N N . LYS A 1 383 ? -10.208 -11.769 36.684 1.00 66.50 383 LYS A N 1
ATOM 3047 C CA . LYS A 1 383 ? -8.949 -11.023 36.496 1.00 66.50 383 LYS A CA 1
ATOM 3048 C C . LYS A 1 383 ? -8.998 -10.035 35.327 1.00 66.50 383 LYS A C 1
ATOM 3050 O O . LYS A 1 383 ? -8.269 -9.045 35.362 1.00 66.50 383 LYS A O 1
ATOM 3055 N N . LYS A 1 384 ? -9.838 -10.289 34.317 1.00 69.69 384 LYS A N 1
ATOM 3056 C CA . LYS A 1 384 ? -9.962 -9.451 33.110 1.00 69.69 384 LYS A CA 1
ATOM 3057 C C . LYS A 1 384 ? -11.207 -8.561 33.111 1.00 69.69 384 LYS A C 1
ATOM 3059 O O . LYS A 1 384 ? -11.413 -7.760 32.197 1.00 69.69 384 LYS A O 1
ATOM 3064 N N . TRP A 1 385 ? -12.016 -8.655 34.170 1.00 78.25 385 TRP A N 1
ATOM 3065 C CA . TRP A 1 385 ? -13.275 -7.928 34.289 1.00 78.25 385 TRP A CA 1
ATOM 3066 C C . TRP A 1 385 ? -13.092 -6.411 34.199 1.00 78.25 385 TRP A C 1
ATOM 3068 O O . TRP A 1 385 ? -13.848 -5.763 33.489 1.00 78.25 385 TRP A O 1
ATOM 3078 N N . ARG A 1 386 ? -12.081 -5.822 34.856 1.00 80.06 386 ARG A N 1
ATOM 3079 C CA . ARG A 1 386 ? -11.898 -4.355 34.817 1.00 80.06 386 ARG A CA 1
ATOM 3080 C C . ARG A 1 386 ? -11.670 -3.837 33.397 1.00 80.06 386 ARG A C 1
ATOM 3082 O O . ARG A 1 386 ? -12.148 -2.756 33.063 1.00 80.06 386 ARG A O 1
ATOM 3089 N N . GLN A 1 387 ? -10.954 -4.596 32.566 1.00 80.81 387 GLN A N 1
ATOM 3090 C CA . GLN A 1 387 ? -10.721 -4.203 31.177 1.00 80.81 387 GLN A CA 1
ATOM 3091 C C . GLN A 1 387 ? -11.960 -4.445 30.308 1.00 80.81 387 GLN A C 1
ATOM 3093 O O . GLN A 1 387 ? -12.298 -3.589 29.492 1.00 80.81 387 GLN A O 1
ATOM 3098 N N . ALA A 1 388 ? -12.684 -5.548 30.530 1.00 82.75 388 ALA A N 1
ATOM 3099 C CA . ALA A 1 388 ? -13.985 -5.777 29.900 1.00 82.75 388 ALA A CA 1
ATOM 3100 C C . ALA A 1 388 ? -14.985 -4.664 30.259 1.00 82.75 388 ALA A C 1
ATOM 3102 O O . ALA A 1 388 ? -15.657 -4.127 29.387 1.00 82.75 388 ALA A O 1
ATOM 3103 N N . GLU A 1 389 ? -15.030 -4.242 31.523 1.00 85.12 389 GLU A N 1
ATOM 3104 C CA . GLU A 1 389 ? -15.901 -3.172 32.005 1.00 85.12 389 GLU A CA 1
ATOM 3105 C C . GLU A 1 389 ? -15.571 -1.825 31.347 1.00 85.12 389 GLU A C 1
ATOM 3107 O O . GLU A 1 389 ? -16.484 -1.090 30.974 1.00 85.12 389 GLU A O 1
ATOM 3112 N N . ALA A 1 390 ? -14.285 -1.506 31.159 1.00 85.56 390 ALA A N 1
ATOM 3113 C CA . ALA A 1 390 ? -13.866 -0.304 30.436 1.00 85.56 390 ALA A CA 1
ATOM 3114 C C . ALA A 1 390 ? -14.323 -0.321 28.965 1.00 85.56 390 ALA A C 1
ATOM 3116 O O . ALA A 1 390 ? -14.779 0.699 28.453 1.00 85.56 390 ALA A O 1
ATOM 3117 N N . LEU A 1 391 ? -14.259 -1.480 28.300 1.00 85.50 391 LEU A N 1
ATOM 3118 C CA . LEU A 1 391 ? -14.769 -1.664 26.936 1.00 85.50 391 LEU A CA 1
ATOM 3119 C C . LEU A 1 391 ? -16.302 -1.569 26.873 1.00 85.50 391 LEU A C 1
ATOM 3121 O O . LEU A 1 391 ? -16.839 -0.907 25.995 1.00 85.50 391 LEU A O 1
ATOM 3125 N N . ILE A 1 392 ? -17.029 -2.155 27.828 1.00 86.75 392 ILE A N 1
ATOM 3126 C CA . ILE A 1 392 ? -18.497 -2.039 27.881 1.00 86.75 392 ILE A CA 1
ATOM 3127 C C . ILE A 1 392 ? -18.914 -0.577 28.074 1.00 86.75 392 ILE A C 1
ATOM 3129 O O . ILE A 1 392 ? -19.842 -0.106 27.421 1.00 86.75 392 ILE A O 1
ATOM 3133 N N . LYS A 1 393 ? -18.215 0.170 28.936 1.00 87.44 393 LYS A N 1
ATOM 3134 C CA . LYS A 1 393 ? -18.484 1.600 29.155 1.00 87.44 393 LYS A CA 1
ATOM 3135 C C . LYS A 1 393 ? -18.244 2.451 27.908 1.00 87.44 393 LYS A C 1
ATOM 3137 O O . LYS A 1 393 ? -18.889 3.489 27.777 1.00 87.44 393 LYS A O 1
ATOM 3142 N N . SER A 1 394 ? -17.351 2.031 27.008 1.00 86.50 394 SER A N 1
ATOM 3143 C CA . SER A 1 394 ? -17.052 2.773 25.781 1.00 86.50 394 SER A CA 1
ATOM 3144 C C . SER A 1 394 ? -18.076 2.561 24.660 1.00 86.50 394 SER A C 1
ATOM 3146 O O . SER A 1 394 ? -18.055 3.331 23.697 1.00 86.50 394 SER A O 1
ATOM 3148 N N . LEU A 1 395 ? -18.984 1.580 24.782 1.00 87.69 395 LEU A N 1
ATOM 3149 C CA . LEU A 1 395 ? -20.112 1.402 23.859 1.00 87.69 395 LEU A CA 1
ATOM 3150 C C . LEU A 1 395 ? -20.976 2.671 23.805 1.00 87.69 395 LEU A C 1
ATOM 3152 O O . LEU A 1 395 ? -21.121 3.393 24.795 1.00 87.69 395 LEU A O 1
ATOM 3156 N N . LYS A 1 396 ? -21.572 2.949 22.649 1.00 86.38 396 LYS A N 1
ATOM 3157 C CA . LYS A 1 396 ? -22.471 4.096 22.446 1.00 86.38 396 LYS A CA 1
ATOM 3158 C C . LYS A 1 396 ? -23.930 3.682 22.556 1.00 86.38 396 LYS A C 1
ATOM 3160 O O . LYS A 1 396 ? -24.725 4.398 23.159 1.00 86.38 396 LYS A O 1
ATOM 3165 N N . ASP A 1 397 ? -24.266 2.499 22.053 1.00 87.81 397 ASP A N 1
ATOM 3166 C CA . ASP A 1 397 ? -25.608 1.942 22.167 1.00 87.81 397 ASP A CA 1
ATOM 3167 C C . ASP A 1 397 ? -25.867 1.371 23.573 1.00 87.81 397 ASP A C 1
ATOM 3169 O O . ASP A 1 397 ? -25.266 0.383 24.008 1.00 87.81 397 ASP A O 1
ATOM 3173 N N . GLU A 1 398 ? -26.813 1.982 24.289 1.00 85.12 398 GLU A N 1
ATOM 3174 C CA . GLU A 1 398 ? -27.210 1.559 25.636 1.00 85.12 398 GLU A CA 1
ATOM 3175 C C . GLU A 1 398 ? -27.776 0.116 25.665 1.00 85.12 398 GLU A C 1
ATOM 3177 O O . GLU A 1 398 ? -27.844 -0.506 26.718 1.00 85.12 398 GLU A O 1
ATOM 3182 N N . GLY A 1 399 ? -28.250 -0.440 24.544 1.00 84.75 399 GLY A N 1
ATOM 3183 C CA . GLY A 1 399 ? -28.833 -1.791 24.428 1.00 84.75 399 GLY A CA 1
ATOM 3184 C C . GLY A 1 399 ? -27.754 -2.841 24.364 1.00 84.75 399 GLY A C 1
ATOM 3185 O O . GLY A 1 399 ? -27.761 -3.805 25.129 1.00 84.75 399 GLY A O 1
ATOM 3186 N N . LYS A 1 400 ? -26.740 -2.577 23.544 1.00 87.38 400 LYS A N 1
ATOM 3187 C CA . LYS A 1 400 ? -25.514 -3.375 23.519 1.00 87.38 400 LYS A CA 1
ATOM 3188 C C . LYS A 1 400 ? -24.797 -3.341 24.871 1.00 87.38 400 LYS A C 1
ATOM 3190 O O . LYS A 1 400 ? -24.289 -4.378 25.291 1.00 87.38 400 LYS A O 1
ATOM 3195 N N . LYS A 1 401 ? -24.810 -2.207 25.592 1.00 88.12 401 LYS A N 1
ATOM 3196 C CA . LYS A 1 401 ? -24.283 -2.126 26.972 1.00 88.12 401 LYS A CA 1
ATOM 3197 C C . LYS A 1 401 ? -25.001 -3.075 27.918 1.00 88.12 401 LYS A C 1
ATOM 3199 O O . LYS A 1 401 ? -24.347 -3.843 28.622 1.00 88.12 401 LYS A O 1
ATOM 3204 N N . VAL A 1 402 ? -26.333 -3.027 27.933 1.00 85.06 402 VAL A N 1
ATOM 3205 C CA . VAL A 1 402 ? -27.147 -3.892 28.794 1.00 85.06 402 VAL A CA 1
ATOM 3206 C C . VAL A 1 402 ? -26.903 -5.361 28.448 1.00 85.06 402 VAL A C 1
ATOM 3208 O O . VAL A 1 402 ? -26.560 -6.135 29.339 1.00 85.06 402 VAL A O 1
ATOM 3211 N N . ALA A 1 403 ? -26.953 -5.729 27.165 1.00 85.50 403 ALA A N 1
ATOM 3212 C CA . ALA A 1 403 ? -26.666 -7.088 26.703 1.00 85.50 403 ALA A CA 1
ATOM 3213 C C . ALA A 1 403 ? -25.256 -7.571 27.099 1.00 85.50 403 ALA A C 1
ATOM 3215 O O . ALA A 1 403 ? -25.079 -8.720 27.509 1.00 85.50 403 ALA A O 1
ATOM 3216 N N . ALA A 1 404 ? -24.249 -6.696 27.041 1.00 85.81 404 ALA A N 1
ATOM 3217 C CA . ALA A 1 404 ? -22.899 -7.026 27.479 1.00 85.81 404 ALA A CA 1
ATOM 3218 C C . ALA A 1 404 ? -22.811 -7.225 29.004 1.00 85.81 404 ALA A C 1
ATOM 3220 O O . ALA A 1 404 ? -22.249 -8.221 29.453 1.00 85.81 404 ALA A O 1
ATOM 3221 N N . TYR A 1 405 ? -23.408 -6.349 29.823 1.00 86.94 405 TYR A N 1
ATOM 3222 C CA . TYR A 1 405 ? -23.433 -6.535 31.285 1.00 86.94 405 TYR A CA 1
ATOM 3223 C C . TYR A 1 405 ? -24.179 -7.801 31.717 1.00 86.94 405 TYR A C 1
ATOM 3225 O O . TYR A 1 405 ? -23.782 -8.450 32.688 1.00 86.94 405 TYR A O 1
ATOM 3233 N N . ILE A 1 406 ? -25.235 -8.159 30.985 1.00 85.62 406 ILE A N 1
ATOM 3234 C CA . ILE A 1 406 ? -25.955 -9.424 31.128 1.00 85.62 406 ILE A CA 1
ATOM 3235 C C . ILE A 1 406 ? -25.002 -10.599 30.860 1.00 85.62 406 ILE A C 1
ATOM 3237 O O . ILE A 1 406 ? -24.877 -11.475 31.714 1.00 85.62 406 ILE A O 1
ATOM 3241 N N . ARG A 1 407 ? -24.266 -10.583 29.736 1.00 83.81 407 ARG A N 1
ATOM 3242 C CA . ARG A 1 407 ? -23.299 -11.636 29.365 1.00 83.81 407 ARG A CA 1
ATOM 3243 C C . ARG A 1 407 ? -22.256 -11.896 30.455 1.00 83.81 407 ARG A C 1
ATOM 3245 O O . ARG A 1 407 ? -22.008 -13.052 30.763 1.00 83.81 407 ARG A O 1
ATOM 3252 N N . PHE A 1 408 ? -21.702 -10.846 31.060 1.00 83.12 408 PHE A N 1
ATOM 3253 C CA . PHE A 1 408 ? -20.718 -10.956 32.148 1.00 83.12 408 PHE A CA 1
ATOM 3254 C C . PHE A 1 408 ? -21.349 -11.079 33.553 1.00 83.12 408 PHE A C 1
ATOM 3256 O O . PHE A 1 408 ? -20.715 -10.781 34.567 1.00 83.12 408 PHE A O 1
ATOM 3263 N N . ARG A 1 409 ? -22.633 -11.459 33.642 1.00 82.75 409 ARG A N 1
ATOM 3264 C CA . ARG A 1 409 ? -23.372 -11.737 34.892 1.00 82.75 409 ARG A CA 1
ATOM 3265 C C . ARG A 1 409 ? -23.450 -10.576 35.899 1.00 82.75 409 ARG A C 1
ATOM 3267 O O . ARG A 1 409 ? -23.736 -10.783 37.081 1.00 82.75 409 ARG A O 1
ATOM 3274 N N . ARG A 1 410 ? -23.274 -9.324 35.463 1.00 85.06 410 ARG A N 1
ATOM 3275 C CA . ARG A 1 410 ? -23.403 -8.121 36.312 1.00 85.06 410 ARG A CA 1
ATOM 3276 C C . ARG A 1 410 ? -24.825 -7.556 36.262 1.00 85.06 410 ARG A C 1
ATOM 3278 O O . ARG A 1 410 ? -25.069 -6.434 35.818 1.00 85.06 410 ARG A O 1
ATOM 3285 N N . LEU A 1 411 ? -25.777 -8.347 36.753 1.00 85.19 411 LEU A N 1
ATOM 3286 C CA . LEU A 1 411 ? -27.216 -8.101 36.581 1.00 85.19 411 LEU A CA 1
ATOM 3287 C C . LEU A 1 411 ? -27.712 -6.804 37.235 1.00 85.19 411 LEU A C 1
ATOM 3289 O O . LEU A 1 411 ? -28.580 -6.131 36.689 1.00 85.19 411 LEU A O 1
ATO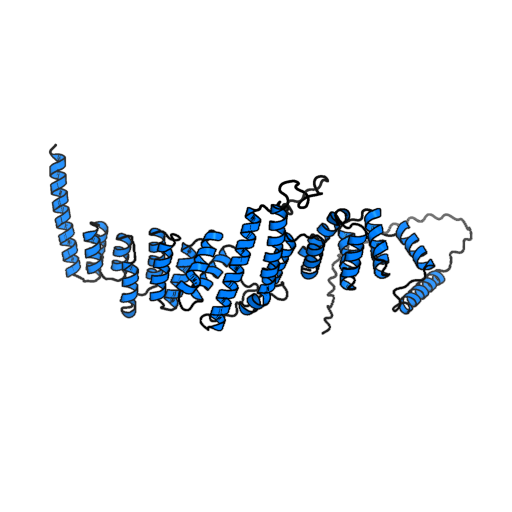M 3293 N N . LYS A 1 412 ? -27.139 -6.404 38.378 1.00 85.19 412 LYS A N 1
ATOM 3294 C CA . LYS A 1 412 ? -27.517 -5.153 39.058 1.00 85.19 412 LYS A CA 1
ATOM 3295 C C . LYS A 1 412 ? -27.194 -3.917 38.210 1.00 85.19 412 LYS A C 1
ATOM 3297 O O . LYS A 1 412 ? -28.019 -3.015 38.112 1.00 85.19 412 LYS A O 1
ATOM 3302 N N . THR A 1 413 ? -26.011 -3.868 37.602 1.00 85.50 413 THR A N 1
ATOM 3303 C CA . THR A 1 413 ? -25.589 -2.756 36.737 1.00 85.50 413 THR A CA 1
ATOM 3304 C C . THR A 1 413 ? -26.369 -2.757 35.428 1.00 85.50 413 THR A C 1
ATOM 3306 O O . THR A 1 413 ? -26.821 -1.698 35.000 1.00 85.50 413 THR A O 1
ATOM 3309 N N . ALA A 1 414 ? -26.607 -3.941 34.850 1.00 86.12 414 ALA A N 1
ATOM 3310 C CA . ALA A 1 414 ? -27.486 -4.100 33.692 1.00 86.12 414 ALA A CA 1
ATOM 3311 C C . ALA A 1 414 ? -28.893 -3.540 33.967 1.00 86.12 414 ALA A C 1
ATOM 3313 O O . ALA A 1 414 ? -29.417 -2.778 33.160 1.00 86.12 414 ALA A O 1
ATOM 3314 N N . TYR A 1 415 ? -29.469 -3.855 35.134 1.00 86.25 415 TYR A N 1
ATOM 3315 C CA . TYR A 1 415 ? -30.790 -3.371 35.543 1.00 86.25 415 TYR A CA 1
ATOM 3316 C C . TYR A 1 415 ? -30.848 -1.843 35.639 1.00 86.25 415 TYR A C 1
ATOM 3318 O O . TYR A 1 415 ? -31.780 -1.233 35.121 1.00 86.25 415 TYR A O 1
ATOM 3326 N N . LEU A 1 416 ? -29.845 -1.211 36.259 1.00 88.12 416 LEU A N 1
ATOM 3327 C CA . LEU A 1 416 ? -29.816 0.247 36.408 1.00 88.12 416 LEU A CA 1
ATOM 3328 C C . LEU A 1 416 ? -29.820 0.965 35.051 1.00 88.12 416 LEU A C 1
ATOM 3330 O O . LEU A 1 416 ? -30.557 1.933 34.878 1.00 88.12 416 LEU A O 1
ATOM 3334 N N . ILE A 1 417 ? -29.045 0.469 34.084 1.00 86.44 417 ILE A N 1
ATOM 3335 C CA . ILE A 1 417 ? -28.977 1.048 32.735 1.00 86.44 417 ILE A CA 1
ATOM 3336 C C . ILE A 1 417 ? -30.272 0.776 31.955 1.00 86.44 417 ILE A C 1
ATOM 3338 O O . ILE A 1 417 ? -30.788 1.672 31.285 1.00 86.44 417 ILE A O 1
ATOM 3342 N N . ALA A 1 418 ? -30.831 -0.433 32.075 1.00 86.94 418 ALA A N 1
ATOM 3343 C CA . ALA A 1 418 ? -32.075 -0.814 31.408 1.00 86.94 418 ALA A CA 1
ATOM 3344 C C . ALA A 1 418 ? -33.270 0.029 31.880 1.00 86.94 418 ALA A C 1
ATOM 3346 O O . ALA A 1 418 ? -34.065 0.478 31.056 1.00 86.94 418 ALA A O 1
ATOM 3347 N N . VAL A 1 419 ? -33.364 0.295 33.187 1.00 88.06 419 VAL A N 1
ATOM 3348 C CA . VAL A 1 419 ? -34.401 1.163 33.763 1.00 88.06 419 VAL A CA 1
ATOM 3349 C C . VAL A 1 419 ? -34.194 2.621 33.376 1.00 88.06 419 VAL A C 1
ATOM 3351 O O . VAL A 1 419 ? -35.160 3.284 33.010 1.00 88.06 419 VAL A O 1
ATOM 3354 N N . ALA A 1 420 ? -32.954 3.119 33.414 1.00 86.38 420 ALA A N 1
ATOM 3355 C CA . ALA A 1 420 ? -32.651 4.487 32.993 1.00 86.38 420 ALA A CA 1
ATOM 3356 C C . ALA A 1 420 ? -32.985 4.728 31.510 1.00 86.38 420 ALA A C 1
ATOM 3358 O O . ALA A 1 420 ? -33.421 5.815 31.147 1.00 86.38 420 ALA A O 1
ATOM 3359 N N . SER A 1 421 ? -32.828 3.699 30.673 1.00 82.25 421 SER A N 1
ATOM 3360 C CA . SER A 1 421 ? -33.160 3.724 29.241 1.00 82.25 421 SER A CA 1
ATOM 3361 C C . SER A 1 421 ? -34.598 3.271 28.935 1.00 82.25 421 SER A C 1
ATOM 3363 O O . SER A 1 421 ? -34.938 3.065 27.773 1.00 82.25 421 SER A O 1
ATOM 3365 N N . ASP A 1 422 ? -35.423 3.064 29.968 1.00 83.06 422 ASP A N 1
ATOM 3366 C CA . ASP A 1 422 ? -36.834 2.666 29.900 1.00 83.06 422 ASP A CA 1
ATOM 3367 C C . ASP A 1 422 ? -37.132 1.388 29.074 1.00 83.06 422 ASP A C 1
ATOM 3369 O O . ASP A 1 422 ? -38.206 1.226 28.484 1.00 83.06 422 ASP A O 1
ATOM 3373 N N . ARG A 1 423 ? -36.193 0.429 29.050 1.00 81.38 423 ARG A N 1
ATOM 3374 C CA . ARG A 1 423 ? -36.267 -0.783 28.213 1.00 81.38 423 ARG A CA 1
ATOM 3375 C C . ARG A 1 423 ? -36.909 -1.976 28.907 1.00 81.38 423 ARG A C 1
ATOM 3377 O O . ARG A 1 423 ? -36.251 -2.780 29.562 1.00 81.38 423 ARG A O 1
ATOM 3384 N N . VAL A 1 424 ? -38.203 -2.160 28.665 1.00 82.31 424 VAL A N 1
ATOM 3385 C CA . VAL A 1 424 ? -38.999 -3.249 29.263 1.00 82.31 424 VAL A CA 1
ATOM 3386 C C . VAL A 1 424 ? -38.504 -4.645 28.870 1.00 82.31 424 VAL A C 1
ATOM 3388 O O . VAL A 1 424 ? -38.474 -5.541 29.713 1.00 82.31 424 VAL A O 1
ATOM 3391 N N . GLY A 1 425 ? -38.127 -4.839 27.601 1.00 84.19 425 GLY A N 1
ATOM 3392 C CA . GLY A 1 425 ? -37.653 -6.133 27.095 1.00 84.19 425 GLY A CA 1
ATOM 3393 C C . GLY A 1 425 ? -36.398 -6.613 27.821 1.00 84.19 425 GLY A C 1
ATOM 3394 O O . GLY A 1 425 ? -36.357 -7.747 28.294 1.00 84.19 425 GLY A O 1
ATOM 3395 N N . ASP A 1 426 ? -35.431 -5.715 28.005 1.00 84.94 426 ASP A N 1
ATOM 3396 C CA . ASP A 1 426 ? -34.177 -6.021 28.691 1.00 84.94 426 ASP A CA 1
ATOM 3397 C C . ASP A 1 426 ? -34.380 -6.253 30.196 1.00 84.94 426 ASP A C 1
ATOM 3399 O O . ASP A 1 426 ? -33.753 -7.128 30.783 1.00 84.94 426 ASP A O 1
ATOM 3403 N N . VAL A 1 427 ? -35.300 -5.535 30.850 1.00 85.56 427 VAL A N 1
ATOM 3404 C CA . VAL A 1 427 ? -35.609 -5.798 32.270 1.00 85.56 427 VAL A CA 1
ATOM 3405 C C . VAL A 1 427 ? -36.216 -7.195 32.461 1.00 85.56 427 VAL A C 1
ATOM 3407 O O . VAL A 1 427 ? -35.903 -7.869 33.444 1.00 85.56 427 VAL A O 1
ATOM 3410 N N . LYS A 1 428 ? -37.027 -7.679 31.509 1.00 85.31 428 LYS A N 1
ATOM 3411 C CA . LYS A 1 428 ? -37.555 -9.056 31.533 1.00 85.31 428 LYS A CA 1
ATOM 3412 C C . LYS A 1 428 ? -36.451 -10.101 31.351 1.00 85.31 428 LYS A C 1
ATOM 3414 O O . LYS A 1 428 ? -36.448 -11.100 32.070 1.00 85.31 428 LYS A O 1
ATOM 3419 N N . THR A 1 429 ? -35.505 -9.885 30.433 1.00 85.88 429 THR A N 1
ATOM 3420 C CA . THR A 1 429 ? -34.377 -10.817 30.240 1.00 85.88 429 THR A CA 1
ATOM 3421 C C . THR A 1 429 ? -33.455 -10.839 31.460 1.00 85.88 429 THR A C 1
ATOM 3423 O O . THR A 1 429 ? -33.067 -11.919 31.905 1.00 85.88 429 THR A O 1
ATOM 3426 N N . ILE A 1 430 ? -33.197 -9.680 32.080 1.00 87.12 430 ILE A N 1
ATOM 3427 C CA . ILE A 1 430 ? -32.446 -9.579 33.341 1.00 87.12 430 ILE A CA 1
ATOM 3428 C C . ILE A 1 430 ? -33.162 -10.326 34.471 1.00 87.12 430 ILE A C 1
ATOM 3430 O O . ILE A 1 430 ? -32.507 -11.039 35.228 1.00 87.12 430 ILE A O 1
ATOM 3434 N N . ALA A 1 431 ? -34.489 -10.203 34.585 1.00 83.69 431 ALA A N 1
ATOM 3435 C CA . ALA A 1 431 ? -35.264 -10.922 35.595 1.00 83.69 431 ALA A CA 1
ATOM 3436 C C . ALA A 1 431 ? -35.155 -12.446 35.418 1.00 83.69 431 ALA A C 1
ATOM 3438 O O . ALA A 1 431 ? -34.882 -13.158 36.383 1.00 83.69 431 ALA A O 1
ATOM 3439 N N . ASN A 1 432 ? -35.299 -12.950 34.189 1.00 85.50 432 ASN A N 1
ATOM 3440 C CA . ASN A 1 432 ? -35.155 -14.380 33.908 1.00 85.50 432 ASN A CA 1
ATOM 3441 C C . ASN A 1 432 ? -33.751 -14.885 34.266 1.00 85.50 432 ASN A C 1
ATOM 3443 O O . ASN A 1 432 ? -33.618 -15.872 34.984 1.00 85.50 432 ASN A O 1
ATOM 3447 N N . MET A 1 433 ? -32.708 -14.149 33.883 1.00 84.69 433 MET A N 1
ATOM 3448 C CA . MET A 1 433 ? -31.339 -14.521 34.238 1.00 84.69 433 MET A CA 1
ATOM 3449 C C . MET A 1 433 ? -31.038 -14.405 35.736 1.00 84.69 433 MET A C 1
ATOM 3451 O O . MET A 1 433 ? -30.276 -15.206 36.274 1.00 84.69 433 MET A O 1
ATOM 3455 N N . ALA A 1 434 ? -31.635 -13.443 36.442 1.00 86.12 434 ALA A N 1
ATOM 3456 C CA . ALA A 1 434 ? -31.514 -13.334 37.895 1.00 86.12 434 ALA A CA 1
ATOM 3457 C C . ALA A 1 434 ? -32.176 -14.518 38.611 1.00 86.12 434 ALA A C 1
ATOM 3459 O O . ALA A 1 434 ? -31.695 -14.933 39.663 1.00 86.12 434 ALA A O 1
ATOM 3460 N N .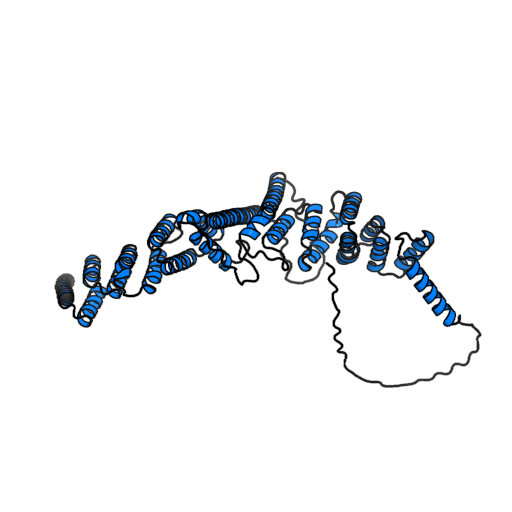 ARG A 1 435 ? -33.246 -15.078 38.032 1.00 86.12 435 ARG A N 1
ATOM 3461 C CA . ARG A 1 435 ? -33.883 -16.308 38.513 1.00 86.12 435 ARG A CA 1
ATOM 3462 C C . ARG A 1 435 ? -32.975 -17.521 38.301 1.00 86.12 435 ARG A C 1
ATOM 3464 O O . ARG A 1 435 ? -32.785 -18.288 39.234 1.00 86.12 435 ARG A O 1
ATOM 3471 N N . GLU A 1 436 ? -32.387 -17.657 37.113 1.00 85.06 436 GLU A N 1
ATOM 3472 C CA . GLU A 1 436 ? -31.485 -18.770 36.767 1.00 85.06 436 GLU A CA 1
ATOM 3473 C C . GLU A 1 436 ? -30.169 -18.754 37.557 1.00 85.06 4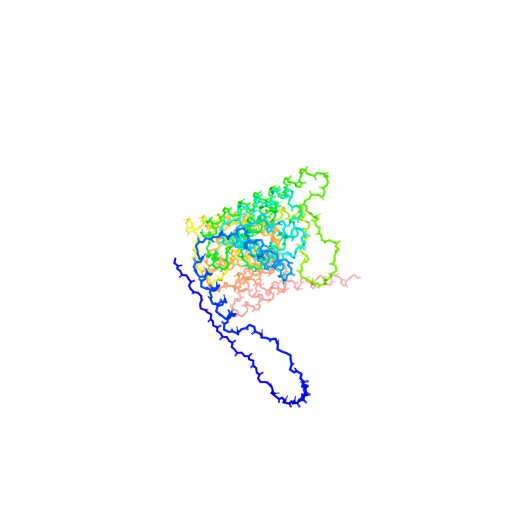36 GLU A C 1
ATOM 3475 O O . GLU A 1 436 ? -29.590 -19.801 37.821 1.00 85.06 436 GLU A O 1
ATOM 3480 N N . THR A 1 437 ? -29.691 -17.570 37.942 1.00 81.50 437 THR A N 1
ATOM 3481 C CA . THR A 1 437 ? -28.443 -17.390 38.708 1.00 81.50 437 THR A CA 1
ATOM 3482 C C . THR A 1 437 ? -28.665 -17.189 40.211 1.00 81.50 437 THR A C 1
ATOM 3484 O O . THR A 1 437 ? -27.743 -16.771 40.910 1.00 81.50 437 THR A O 1
ATOM 3487 N N . GLU A 1 438 ? -29.881 -17.451 40.706 1.00 83.06 438 GLU A N 1
ATOM 3488 C CA . GLU A 1 438 ? -30.281 -17.351 42.122 1.00 83.06 438 GLU A CA 1
ATOM 3489 C C . GLU A 1 438 ? -30.036 -15.967 42.772 1.00 83.06 438 GLU A C 1
ATOM 3491 O O . GLU A 1 438 ? -29.907 -15.822 43.989 1.00 83.06 438 GLU A O 1
ATOM 3496 N N . GLN A 1 439 ? -30.030 -14.890 41.980 1.00 85.12 439 GLN A N 1
ATOM 3497 C CA . GLN A 1 439 ? -29.916 -13.513 42.472 1.00 85.12 439 GLN A CA 1
ATOM 3498 C C . GLN A 1 439 ? -31.287 -12.934 42.862 1.00 85.12 439 GLN A C 1
ATOM 3500 O O . GLN A 1 439 ? -31.781 -11.973 42.261 1.00 85.12 439 GLN A O 1
ATOM 3505 N N . THR A 1 440 ? -31.888 -13.468 43.928 1.00 82.94 440 THR A N 1
ATOM 3506 C CA . THR A 1 440 ? -33.260 -13.152 44.382 1.00 82.94 440 THR A CA 1
ATOM 3507 C C . THR A 1 440 ? -33.517 -11.655 44.580 1.00 82.94 440 THR A C 1
ATOM 3509 O O . THR A 1 440 ? -34.591 -11.146 44.262 1.00 82.94 440 THR A O 1
ATOM 3512 N N . LYS A 1 441 ? -32.515 -10.905 45.061 1.00 85.12 441 LYS A N 1
ATOM 3513 C CA . LYS A 1 441 ? -32.629 -9.449 45.261 1.00 85.12 441 LYS A CA 1
ATOM 3514 C C . LYS A 1 441 ? -32.821 -8.702 43.940 1.00 85.12 441 LYS A C 1
ATOM 3516 O O . LYS A 1 441 ? -33.651 -7.804 43.875 1.00 85.12 441 LYS A O 1
ATOM 3521 N N . VAL A 1 442 ? -32.067 -9.064 42.900 1.00 84.06 442 VAL A N 1
ATOM 3522 C CA . VAL A 1 442 ? -32.159 -8.412 41.583 1.00 84.06 442 VAL A CA 1
ATOM 3523 C C . VAL A 1 442 ? -33.473 -8.787 40.903 1.00 84.06 442 VAL A C 1
ATOM 3525 O O . VAL A 1 442 ? -34.143 -7.908 40.366 1.00 84.06 442 VAL A O 1
ATOM 3528 N N . TYR A 1 443 ? -33.890 -10.051 41.015 1.00 85.88 443 TYR A N 1
ATOM 3529 C CA . TYR A 1 443 ? -35.177 -10.527 40.506 1.00 85.88 443 TYR A CA 1
ATOM 3530 C C . TYR A 1 443 ? -36.365 -9.736 41.079 1.00 85.88 443 TYR A C 1
ATOM 3532 O O . TYR A 1 443 ? -37.164 -9.185 40.322 1.00 85.88 443 TYR A O 1
ATOM 3540 N N . ASN A 1 444 ? -36.438 -9.599 42.407 1.00 85.81 444 ASN A N 1
ATOM 3541 C CA . ASN A 1 444 ? -37.529 -8.884 43.076 1.00 85.81 444 ASN A CA 1
ATOM 3542 C C . ASN A 1 444 ? -37.590 -7.404 42.674 1.00 85.81 444 ASN A C 1
ATOM 3544 O O . ASN A 1 444 ? -38.672 -6.845 42.503 1.00 85.81 444 ASN A O 1
ATOM 3548 N N . ILE A 1 445 ? -36.428 -6.768 42.501 1.00 88.50 445 ILE A N 1
ATOM 3549 C CA . ILE A 1 445 ? -36.342 -5.373 42.058 1.00 88.50 445 ILE A CA 1
ATOM 3550 C C . ILE A 1 445 ? -36.850 -5.232 40.611 1.00 88.50 445 ILE A C 1
ATOM 3552 O O . ILE A 1 445 ? -37.603 -4.300 40.328 1.00 88.50 445 ILE A O 1
ATOM 3556 N N . CYS A 1 446 ? -36.507 -6.169 39.719 1.00 84.94 446 CYS A N 1
ATOM 3557 C CA . CYS A 1 446 ? -36.998 -6.169 38.337 1.00 84.94 446 CYS A CA 1
ATOM 3558 C C . CYS A 1 446 ? -38.520 -6.361 38.269 1.00 84.94 446 CYS A C 1
ATOM 3560 O O . CYS A 1 446 ? -39.197 -5.605 37.576 1.00 84.94 446 CYS A O 1
ATOM 3562 N N . MET A 1 447 ? -39.063 -7.328 39.016 1.00 86.12 447 MET A N 1
ATOM 3563 C CA . MET A 1 447 ? -40.506 -7.605 39.053 1.00 86.12 447 MET A CA 1
ATOM 3564 C C . MET A 1 447 ? -41.302 -6.406 39.569 1.00 86.12 447 MET A C 1
ATOM 3566 O O . MET A 1 447 ? -42.243 -5.966 38.914 1.00 86.12 447 MET A O 1
ATOM 3570 N N . LYS A 1 448 ? -40.853 -5.795 40.671 1.00 88.25 448 LYS A N 1
ATOM 3571 C CA . LYS A 1 448 ? -41.501 -4.607 41.237 1.00 88.25 448 LYS A CA 1
ATOM 3572 C C . LYS A 1 448 ? -41.534 -3.436 40.252 1.00 88.25 448 LYS A C 1
ATOM 3574 O O . LYS A 1 448 ? -42.515 -2.693 40.195 1.00 88.25 448 LYS A O 1
ATOM 3579 N N . TRP A 1 449 ? -40.467 -3.247 39.475 1.00 88.62 449 TRP A N 1
ATOM 3580 C CA . TRP A 1 449 ? -40.431 -2.211 38.444 1.00 88.62 449 TRP A CA 1
ATOM 3581 C C . TRP A 1 449 ? -41.402 -2.507 37.293 1.00 88.62 449 TRP A C 1
ATOM 3583 O O . TRP A 1 449 ? -42.132 -1.608 36.873 1.00 88.62 449 TRP A O 1
ATOM 3593 N N . LEU A 1 450 ? -41.462 -3.761 36.832 1.00 87.62 450 LEU A N 1
ATOM 3594 C CA . LEU A 1 450 ? -42.386 -4.193 35.779 1.00 87.62 450 LEU A CA 1
ATOM 3595 C C . LEU A 1 450 ? -43.854 -4.002 36.194 1.00 87.62 450 LEU A C 1
ATOM 3597 O O . LEU A 1 450 ? -44.622 -3.424 35.427 1.00 87.62 450 LEU A O 1
ATOM 3601 N N . GLU A 1 451 ? -44.217 -4.392 37.417 1.00 87.25 451 GLU A N 1
ATOM 3602 C CA . GLU A 1 451 ? -45.561 -4.200 37.989 1.00 87.25 451 GLU A CA 1
ATOM 3603 C C . GLU A 1 451 ? -45.924 -2.712 38.105 1.00 87.25 451 GLU A C 1
ATOM 3605 O O . GLU A 1 451 ? -47.007 -2.287 37.706 1.00 87.25 4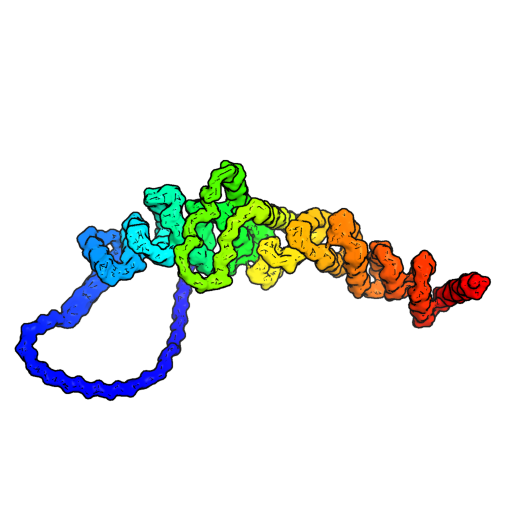51 GLU A O 1
ATOM 3610 N N . THR A 1 452 ? -44.991 -1.885 38.592 1.00 86.00 452 THR A N 1
ATOM 3611 C CA . THR A 1 452 ? -45.207 -0.433 38.728 1.00 86.00 452 THR A CA 1
ATOM 3612 C C . THR A 1 452 ? -45.448 0.229 37.371 1.00 86.00 452 THR A C 1
ATOM 3614 O O . THR A 1 452 ? -46.222 1.183 37.266 1.00 86.00 452 THR A O 1
ATOM 3617 N N . ARG A 1 453 ? -44.780 -0.255 36.319 1.00 82.75 453 ARG A N 1
ATOM 3618 C CA . ARG A 1 453 ? -44.963 0.258 34.963 1.00 82.75 453 ARG A CA 1
ATOM 3619 C C . ARG A 1 453 ? -46.277 -0.216 34.346 1.00 82.75 453 ARG A C 1
ATOM 3621 O O . ARG A 1 453 ? -46.969 0.615 33.770 1.00 82.75 453 ARG A O 1
ATOM 3628 N N . GLN A 1 454 ? -46.642 -1.489 34.507 1.00 79.06 454 GLN A N 1
ATOM 3629 C CA . GLN A 1 454 ? -47.938 -2.016 34.057 1.00 79.06 454 GLN A CA 1
ATOM 3630 C C . GLN A 1 454 ? -49.098 -1.230 34.676 1.00 79.06 454 GLN A C 1
ATOM 3632 O O . GLN A 1 454 ? -49.937 -0.710 33.948 1.00 79.06 454 GLN A O 1
ATOM 3637 N N . ALA A 1 455 ? -49.049 -0.985 35.988 1.00 77.94 455 ALA A N 1
ATOM 3638 C CA . ALA A 1 455 ? -50.046 -0.171 36.682 1.00 77.94 455 ALA A CA 1
ATOM 3639 C C . ALA A 1 455 ? -50.096 1.297 36.200 1.00 77.94 455 ALA A C 1
ATOM 3641 O O . ALA A 1 455 ? -51.132 1.952 36.314 1.00 77.94 455 ALA A O 1
ATOM 3642 N N . LYS A 1 456 ? -48.991 1.852 35.678 1.00 75.88 456 LYS A N 1
ATOM 3643 C CA . LYS A 1 456 ? -48.975 3.187 35.048 1.00 75.88 456 LYS A CA 1
ATOM 3644 C C . LYS A 1 456 ? -49.558 3.172 33.634 1.00 75.88 456 LYS A C 1
ATOM 3646 O O . LYS A 1 456 ? -50.262 4.112 33.284 1.00 75.88 456 LYS A O 1
ATOM 3651 N N . GLN A 1 457 ? -49.275 2.131 32.855 1.00 71.94 457 GLN A N 1
ATOM 3652 C CA . GLN A 1 457 ? -49.792 1.953 31.496 1.00 71.94 457 GLN A CA 1
ATOM 3653 C C . GLN A 1 457 ? -51.312 1.758 31.503 1.00 71.94 457 GLN A C 1
ATOM 3655 O O . GLN A 1 457 ? -52.023 2.485 30.819 1.00 71.94 457 GLN A O 1
ATOM 3660 N N . GLU A 1 458 ? -51.819 0.896 32.387 1.00 71.56 458 GLU A N 1
ATOM 3661 C CA . GLU A 1 458 ? -53.259 0.673 32.577 1.00 71.56 458 GLU A CA 1
ATOM 3662 C C . GLU A 1 458 ? -54.000 1.958 32.979 1.00 71.56 458 GLU A C 1
ATOM 3664 O O . GLU A 1 458 ? -55.122 2.201 32.546 1.00 71.56 458 GLU A O 1
ATOM 3669 N N . ARG A 1 459 ? -53.366 2.840 33.764 1.00 66.88 459 ARG A N 1
ATOM 3670 C CA . ARG A 1 459 ? -53.941 4.148 34.124 1.00 66.88 459 ARG A CA 1
ATOM 3671 C C . ARG A 1 459 ? -53.954 5.153 32.969 1.00 66.88 459 ARG A C 1
ATOM 3673 O O . ARG A 1 459 ? -54.804 6.038 32.976 1.00 66.88 459 ARG A O 1
ATOM 3680 N N . GLN A 1 460 ? -53.022 5.052 32.022 1.00 60.50 460 GLN A N 1
ATOM 3681 C CA . GLN A 1 460 ? -52.972 5.910 30.833 1.00 60.50 460 GLN A CA 1
ATOM 3682 C C . GLN A 1 460 ? -53.971 5.463 29.762 1.00 60.50 460 GLN A C 1
ATOM 3684 O O . GLN A 1 460 ? -54.668 6.312 29.210 1.00 60.50 460 GLN A O 1
ATOM 3689 N N . ASP A 1 461 ? -54.109 4.158 29.528 1.00 59.75 461 ASP A N 1
ATOM 3690 C CA . ASP A 1 461 ? -55.062 3.623 28.547 1.00 59.75 461 ASP A CA 1
ATOM 3691 C C . ASP A 1 461 ? -56.518 3.894 28.963 1.00 59.75 461 ASP A C 1
ATOM 3693 O O . ASP A 1 461 ? -57.333 4.291 28.134 1.00 59.75 461 ASP A O 1
ATOM 3697 N N . VAL A 1 462 ? -56.830 3.820 30.265 1.00 58.44 462 VAL A N 1
ATOM 3698 C CA . VAL A 1 462 ? -58.159 4.175 30.810 1.00 58.44 462 VAL A CA 1
ATOM 3699 C C . VAL A 1 462 ? -58.511 5.658 30.606 1.00 58.44 462 VAL A C 1
ATOM 3701 O O . VAL A 1 462 ? -59.693 6.006 30.552 1.00 58.44 462 VAL A O 1
ATOM 3704 N N . PHE A 1 463 ? -57.513 6.538 30.484 1.00 54.44 463 PHE A N 1
ATOM 3705 C CA . PHE A 1 463 ? -57.718 7.966 30.224 1.00 54.44 463 PHE A CA 1
ATOM 3706 C C . PHE A 1 463 ? -57.929 8.272 28.731 1.00 54.44 463 PHE A C 1
ATOM 3708 O O . PHE A 1 463 ? -58.651 9.208 28.416 1.00 54.44 463 PHE A O 1
ATOM 3715 N N . LEU A 1 464 ? -57.350 7.475 27.825 1.00 52.44 464 LEU A N 1
ATOM 3716 C CA . LEU A 1 464 ? -57.482 7.627 26.366 1.00 52.44 464 LEU A CA 1
ATOM 3717 C C . LEU A 1 464 ? -58.745 6.969 25.786 1.00 52.44 464 LEU A C 1
ATOM 3719 O O . LEU A 1 464 ? -59.169 7.337 24.700 1.00 52.44 464 LEU A O 1
ATOM 3723 N N . THR A 1 465 ? -59.364 6.020 26.492 1.00 53.75 465 THR A N 1
ATOM 3724 C CA . THR A 1 465 ? -60.647 5.399 26.094 1.00 53.75 465 THR A CA 1
ATOM 3725 C C . THR A 1 465 ? -61.889 6.140 26.608 1.00 53.75 465 THR A C 1
ATOM 3727 O O . THR A 1 465 ? -62.997 5.612 26.516 1.00 53.75 465 THR A O 1
ATOM 3730 N N . ARG A 1 466 ? -61.713 7.305 27.247 1.00 51.56 466 ARG A N 1
ATOM 3731 C CA . ARG A 1 466 ? -62.791 8.094 27.873 1.00 51.56 466 ARG A CA 1
ATOM 3732 C C . ARG A 1 466 ? -63.131 9.405 27.152 1.00 51.56 466 ARG A C 1
ATOM 3734 O O . ARG A 1 466 ? -64.047 10.081 27.616 1.00 51.56 466 ARG A O 1
ATOM 3741 N N . ASP A 1 467 ? -62.455 9.689 26.043 1.00 41.06 467 ASP A N 1
ATOM 3742 C CA . ASP A 1 467 ? -62.882 10.620 24.987 1.00 41.06 467 ASP A CA 1
ATOM 3743 C C . ASP A 1 467 ? -63.371 9.804 23.778 1.00 41.06 467 ASP A C 1
ATOM 3745 O O . ASP A 1 467 ? -64.261 10.300 23.048 1.00 41.06 467 ASP A O 1
#

InterPro domains:
  IPR028730 Zinc finger FYVE domain-containing protein 26 [PTHR46591] (36-458)
  IPR057946 ZFYVE26-like, TPR repeats [PF25569] (329-451)

Foldseek 3Di:
DDDDDDDDDDDDDDDDDDDDDDDDDDDDDDDDDDDPDPVVVVVVVVVVVVVVVVCPPDLADDPVVVVVVLVCCVVPNDLLVNLLNCVSSVNLLVSVVSCLVVVDALVSCQPRRQVSCVVVVNNVVNLVSCCVVPVLCPSVVNNLVSNLVVCVVVVVLVSNLVSCVSLLVLQVNLVSLVDVLCNGLVGGDQDLVSSLVSLVSLVSSLVSLVVVVVVVVVPPDDPPDLDDDDDDDDDDDDDPPPSDPCDPVNSVLVNLQSVLQSVLSVLLVVLVVVVQDDDDRDPDSTQQTSVDDLVSLLVSLLCLCRSDPASVSSVVSSLSSCVSVVHQPLVSLLVNLLVCVVVVVLVRNVVSLVVCVVSVSDDLVSSLVSLVSSLVPDDLDPVCVVSNVVSLVPRPDLVSSLVSCVVSVVLVVSCVSCVVVPPLVSLVVSLVSCVVVVVVVSNVVSVVVNVVVVVVVVVVVVVVVPD

Secondary structure (DSSP, 8-state):
-----PPPP-------------------------PPPHHHHHHHHHHHHHHHHHTTT-S---HHHHHHHHHHHHHHS-HHHHHHHHHHTT-HHHHHHHHHHHT--HHHIIIIIIHHHHHTT-HHHHHHHHHHH-TT-TTTHHHHHHHHHHHHHTT-HHHHHHHHHHTT-HHHHHHHHHHHHHEETTEE--SHHHHHHTHHHHHHHHHHHHHHHHHHHH-SS---SS--S-S------TT--------HHHHHHHHHHHHHHHHHHHHHHHHHHTT-S------SSS---TTS-HHHHHHHHHHHHHHSSSHHHHHHHHHHHHHHTT--HHHHHHHHHHHHHHTT-HHHHHHHHHHHHHTTSS-HHHHHHHHHHHHHH--S-GGGHHHHHHHHHH-S-HHHHHHHHHHTT-HHHHHHHHHHTT-HHHHHHHHHHHHHTT-HHHHHHHHHHHHHHHHHHHHHHHHHT--

Mean predicted aligned error: 15.18 Å

Organism: Paramuricea clavata (NCBI:txid317549)

pLDDT: mean 75.68, std 20.32, range [24.78, 95.31]

Nearest PDB structures (foldseek):
  3mkq-assembly1_C  TM=4.570E-01  e=3.423E-01  Saccharomyces cerevisiae YJM789
  3mkq-assembly1_E  TM=4.326E-01  e=9.392E-01  Saccharomyces cerevisiae YJM789
  3r9a-assembly1_D  TM=2.235E-01  e=1.982E-01  Homo sapiens
  7vop-assembly1_W  TM=2.038E-01  e=2.660E-01  Xenopus laevis
  4ga0-assembly1_A  TM=3.008E-01  e=3.180E+00  Homo sapiens

Radius of gyration: 38.74 Å; Cα contacts (8 Å, |Δi|>4): 383; chains: 1; bounding box: 103×72×119 Å

Solvent-accessible surface area (backbone atoms only — not comparable to full-atom values): 27308 Å² total; per-residue (Å²): 136,90,83,86,85,85,84,84,87,85,89,84,85,82,88,86,84,90,79,90,80,88,80,88,78,90,77,90,77,95,72,95,70,86,72,81,58,72,63,57,57,53,48,52,52,47,52,51,54,49,50,58,62,72,49,77,82,56,67,68,72,59,68,70,60,47,52,51,52,49,50,52,28,72,74,76,45,52,75,57,55,44,33,36,52,27,46,69,49,70,34,55,70,60,31,54,50,49,41,64,75,68,62,58,59,33,63,48,46,30,64,37,45,51,50,51,30,49,76,70,70,37,45,67,61,51,52,53,50,50,42,70,79,34,78,83,42,67,89,48,43,66,36,54,49,42,28,44,52,52,27,62,74,71,64,41,57,72,60,36,39,55,54,24,56,73,71,64,37,31,63,63,30,20,56,47,23,50,44,59,35,58,28,47,95,93,56,45,30,72,43,53,69,52,38,48,75,32,43,63,33,51,52,53,18,47,54,25,46,49,50,50,50,51,55,57,71,71,44,92,68,72,94,76,86,84,77,85,88,87,91,86,80,89,84,92,74,99,81,77,91,78,81,68,76,78,43,74,68,57,52,50,50,53,49,50,52,51,52,52,44,50,54,50,37,52,52,55,36,50,23,43,75,76,59,50,32,81,87,68,83,64,91,61,89,62,60,77,44,77,88,55,56,73,71,43,34,44,51,49,38,35,47,42,37,62,25,35,92,44,41,70,75,20,39,65,61,38,50,53,51,34,62,75,70,67,49,68,48,63,63,33,52,36,55,42,43,52,50,32,59,76,70,65,40,63,68,48,44,55,50,49,54,54,51,36,46,74,71,65,68,37,52,68,68,52,48,37,53,40,49,52,54,52,58,67,74,53,69,92,48,76,91,51,40,70,62,51,50,54,51,47,67,68,43,72,54,70,63,63,34,31,55,49,30,47,73,71,68,40,49,68,63,21,44,55,54,25,60,76,68,68,36,65,71,58,39,52,53,48,27,55,50,21,58,76,67,68,36,62,71,57,24,53,54,39,51,54,52,51,52,56,47,51,60,49,49,57,58,50,54,63,59,68,74,71,117